Protein AF-A0A5B3GQ52-F1 (afdb_monomer_lite)

Organism: NCBI:txid328814

Foldseek 3Di:
DDDDDDDDDDDDDDDDDDDDDDDDDPDPPDKDKDKPPQAAAEAELQFPDKDKIFMDIPAPDKDKDKPDPQWDWADDDRIIMITGHHAPAQQWDDKMKIWMDGPPDIGIHIYTYDGPHQPPQDPDPQVLQVQQQFKKAFDPPDQWFIWHGHSVFKIKTWGQDAAVDDDDVSTHIDIDGWDADPVNQWIAGDRFGIKGWPGTDPQKTWIWGDGDVDDIDITIIGGLAAPPVPPDPFWAWAKKWWFWDPQDIKMWGWDADPSRFTQWIWIAGPNDIWIWGWDDDVQKIKTKTFDDVVVVDGFIWIKMFGAGNRLAGQWMFIDTNRATAWIKGFDAGSQQATAKMFIDGPVRHTAKMKGFDDDPQAGFKMKMKGQDDQDQDFDADPNQTDGPQPPVPPSDDDPVSDDGMDMDMKGWDFDPAFASNQAADPVFDPCSQCVPHVPSSVSSSSCNSGGHRGGGTQDIPPQQWGWDFDADPVRHTQKIWTARPVDRSRTIMMGIDTD

pLDDT: mean 82.31, std 16.57, range [20.31, 97.75]

Radius of gyration: 32.42 Å; chains: 1; bounding box: 70×59×122 Å

Structure (mmCIF, N/CA/C/O backbone):
data_AF-A0A5B3GQ52-F1
#
_entry.id   AF-A0A5B3GQ52-F1
#
loop_
_atom_site.group_PDB
_atom_site.id
_atom_site.type_symbol
_atom_site.label_atom_id
_atom_site.label_alt_id
_atom_site.label_comp_id
_atom_site.label_asym_id
_atom_site.label_entity_id
_atom_site.label_seq_id
_atom_site.pdbx_PDB_ins_code
_atom_site.Cartn_x
_atom_site.Cartn_y
_atom_site.Cartn_z
_atom_site.occupancy
_atom_site.B_iso_or_equiv
_atom_site.auth_seq_id
_atom_site.auth_comp_id
_atom_site.auth_asym_id
_atom_site.auth_atom_id
_atom_site.pdbx_PDB_model_num
ATOM 1 N N . MET A 1 1 ? 39.940 -35.540 30.685 1.00 23.95 1 MET A N 1
ATOM 2 C CA . MET A 1 1 ? 38.601 -35.986 31.134 1.00 23.95 1 MET A CA 1
ATOM 3 C C . MET A 1 1 ? 38.565 -35.952 32.661 1.00 23.95 1 MET A C 1
ATOM 5 O O . MET A 1 1 ? 39.504 -36.457 33.251 1.00 23.95 1 MET A O 1
ATOM 9 N N . ARG A 1 2 ? 37.518 -35.354 33.258 1.00 24.53 2 ARG A N 1
ATOM 10 C CA . ARG A 1 2 ? 37.181 -35.268 34.705 1.00 24.53 2 ARG A CA 1
ATOM 11 C C . ARG A 1 2 ? 38.175 -34.646 35.722 1.00 24.53 2 ARG A C 1
ATOM 13 O O . ARG A 1 2 ? 39.297 -35.090 35.897 1.00 24.53 2 ARG A O 1
ATOM 20 N N . MET A 1 3 ? 37.605 -33.693 36.474 1.00 24.89 3 MET A N 1
ATOM 21 C CA . MET A 1 3 ? 37.794 -33.366 37.901 1.00 24.89 3 MET A CA 1
ATOM 22 C C . MET A 1 3 ? 39.198 -33.064 38.459 1.00 24.89 3 MET A C 1
ATOM 24 O O . MET A 1 3 ? 40.035 -33.941 38.641 1.00 24.89 3 MET A O 1
ATOM 28 N N . LYS A 1 4 ? 39.356 -31.824 38.946 1.00 20.31 4 LYS A N 1
ATOM 29 C CA . LYS A 1 4 ? 40.254 -31.484 40.059 1.00 20.31 4 LYS A CA 1
ATOM 30 C C . LYS A 1 4 ? 39.481 -30.708 41.125 1.00 20.31 4 LYS A C 1
ATOM 32 O O . LYS A 1 4 ? 38.880 -29.685 40.822 1.00 20.31 4 LYS A O 1
ATOM 37 N N . SER A 1 5 ? 39.536 -31.204 42.358 1.00 22.31 5 SER A N 1
ATOM 38 C CA . SER A 1 5 ? 39.119 -30.497 43.572 1.00 22.31 5 SER A CA 1
ATOM 39 C C . SER A 1 5 ? 40.338 -29.844 44.239 1.00 22.31 5 SER A C 1
ATOM 41 O O . SER A 1 5 ? 41.433 -30.411 44.202 1.00 22.31 5 SER A O 1
ATOM 43 N N . LYS A 1 6 ? 40.137 -28.672 44.850 1.00 24.14 6 LYS A N 1
ATOM 44 C CA . LYS A 1 6 ? 40.977 -28.027 45.879 1.00 24.14 6 LYS A CA 1
ATOM 45 C C . LYS A 1 6 ? 39.987 -27.257 46.774 1.00 24.14 6 LYS A C 1
ATOM 47 O O . LYS A 1 6 ? 39.227 -26.468 46.231 1.00 24.14 6 LYS A O 1
ATOM 52 N N . ILE A 1 7 ? 39.752 -27.578 48.051 1.00 23.58 7 ILE A N 1
ATOM 53 C CA . ILE A 1 7 ? 40.646 -27.572 49.231 1.00 23.58 7 ILE A CA 1
ATOM 54 C C . ILE A 1 7 ? 41.187 -26.167 49.537 1.00 23.58 7 ILE A C 1
ATOM 56 O O . ILE A 1 7 ? 42.028 -25.691 48.783 1.00 23.58 7 ILE A O 1
ATOM 60 N N . PHE A 1 8 ? 40.728 -25.564 50.647 1.00 23.67 8 PHE A N 1
ATOM 61 C CA . PHE A 1 8 ? 41.509 -25.026 51.791 1.00 23.67 8 PHE A CA 1
ATOM 62 C C . PHE A 1 8 ? 40.490 -24.520 52.861 1.00 23.67 8 PHE A C 1
ATOM 64 O O . PHE A 1 8 ? 39.674 -23.674 52.526 1.00 23.67 8 PHE A O 1
ATOM 71 N N . THR A 1 9 ? 40.253 -25.133 54.036 1.00 23.72 9 THR A N 1
ATOM 72 C CA . THR A 1 9 ? 41.053 -25.322 55.284 1.00 23.72 9 THR A CA 1
ATOM 73 C C . THR A 1 9 ? 40.751 -24.272 56.374 1.00 23.72 9 THR A C 1
ATOM 75 O O . THR A 1 9 ? 41.142 -23.121 56.207 1.00 23.72 9 THR A O 1
ATOM 78 N N . SER A 1 10 ? 40.156 -24.700 57.508 1.00 23.62 10 SER A N 1
ATOM 79 C CA . SER A 1 10 ? 40.453 -24.335 58.933 1.00 23.62 10 SER A CA 1
ATOM 80 C C . SER A 1 10 ? 39.277 -24.749 59.853 1.00 23.62 10 SER A C 1
ATOM 82 O O . SER A 1 10 ? 38.170 -24.264 59.663 1.00 23.62 10 SER A O 1
ATOM 84 N N . PHE A 1 11 ? 39.399 -25.814 60.666 1.00 23.83 11 PHE A N 1
ATOM 85 C CA . PHE A 1 11 ? 39.797 -25.827 62.103 1.00 23.83 11 PHE A CA 1
ATOM 86 C C . PHE A 1 11 ? 38.774 -25.129 63.039 1.00 23.83 11 PHE A C 1
ATOM 88 O O . PHE A 1 11 ? 38.585 -23.928 62.923 1.00 23.83 11 PHE A O 1
ATOM 95 N N . LEU A 1 12 ? 38.089 -25.806 63.982 1.00 22.36 12 LEU A N 1
ATOM 96 C CA . LEU A 1 12 ? 38.669 -26.467 65.172 1.00 22.36 12 LEU A CA 1
ATOM 97 C C . LEU A 1 12 ? 37.730 -27.516 65.852 1.00 22.36 12 LEU A C 1
ATOM 99 O O . LEU A 1 12 ? 36.509 -27.414 65.784 1.00 22.36 12 LEU A O 1
ATOM 103 N N . LEU A 1 13 ? 38.333 -28.476 66.572 1.00 22.28 13 LEU A N 1
ATOM 104 C CA . LEU A 1 13 ? 37.768 -29.297 67.678 1.00 22.28 13 LEU A CA 1
ATOM 105 C C . LEU A 1 13 ? 37.345 -28.394 68.874 1.00 22.28 13 LEU A C 1
ATOM 107 O O . LEU A 1 13 ? 37.849 -27.281 68.961 1.00 22.28 13 LEU A O 1
ATOM 111 N N . ALA A 1 14 ? 36.524 -28.745 69.878 1.00 22.52 14 ALA A N 1
ATOM 112 C CA . ALA A 1 14 ? 35.798 -29.960 70.317 1.00 22.52 14 ALA A CA 1
ATOM 113 C C . ALA A 1 14 ? 34.518 -29.489 71.104 1.00 22.52 14 ALA A C 1
ATOM 115 O O . ALA A 1 14 ? 34.154 -28.326 70.965 1.00 22.52 14 ALA A O 1
ATOM 116 N N . ALA A 1 15 ? 33.754 -30.216 71.942 1.00 24.78 15 ALA A N 1
ATOM 117 C CA . ALA A 1 15 ? 33.855 -31.546 72.570 1.00 24.78 15 ALA A CA 1
ATOM 118 C C . ALA A 1 15 ? 32.450 -32.193 72.779 1.00 24.78 15 ALA A C 1
ATOM 120 O O . ALA A 1 15 ? 31.670 -32.230 71.832 1.00 24.78 15 ALA A O 1
ATOM 121 N N . VAL A 1 16 ? 32.129 -32.756 73.962 1.00 28.69 16 VAL A N 1
ATOM 122 C CA . VAL A 1 16 ? 30.934 -33.606 74.203 1.00 28.69 16 VAL A CA 1
ATOM 123 C C . VAL A 1 16 ? 30.292 -33.367 75.592 1.00 28.69 16 VAL A C 1
ATOM 125 O O . VAL A 1 16 ? 31.007 -33.065 76.541 1.00 28.69 16 VAL A O 1
ATOM 128 N N . LEU A 1 17 ? 28.978 -33.649 75.688 1.00 26.08 17 LEU A N 1
ATOM 129 C CA . LEU A 1 17 ? 28.154 -34.050 76.861 1.00 26.08 17 LEU A CA 1
ATOM 130 C C . LEU A 1 17 ? 27.148 -33.050 77.494 1.00 26.08 17 LEU A C 1
ATOM 132 O O . LEU A 1 17 ? 27.482 -32.228 78.334 1.00 26.08 17 LEU A O 1
ATOM 136 N N . LEU A 1 18 ? 25.874 -33.347 77.190 1.00 28.45 18 LEU A N 1
ATOM 137 C CA . LEU A 1 18 ? 24.701 -33.494 78.079 1.00 28.45 18 LEU A CA 1
ATOM 138 C C . LEU A 1 18 ? 24.024 -32.303 78.803 1.00 28.45 18 LEU A C 1
ATOM 140 O O . LEU A 1 18 ? 24.558 -31.677 79.709 1.00 28.45 18 LEU A O 1
ATOM 144 N N . SER A 1 19 ? 22.700 -32.283 78.575 1.00 30.30 19 SER A N 1
ATOM 145 C CA . SER A 1 19 ? 21.594 -31.821 79.439 1.00 30.30 19 SER A CA 1
ATOM 146 C C . SER A 1 19 ? 21.273 -30.320 79.513 1.00 30.30 19 SER A C 1
ATOM 148 O O . SER A 1 19 ? 22.145 -29.478 79.682 1.00 30.30 19 SER A O 1
ATOM 150 N N . GLY A 1 20 ? 19.968 -30.011 79.458 1.00 34.47 20 GLY A N 1
ATOM 151 C CA . GLY A 1 20 ? 19.409 -28.709 79.841 1.00 34.47 20 GLY A CA 1
ATOM 152 C C . GLY A 1 20 ? 18.569 -28.009 78.765 1.00 34.47 20 GLY A C 1
ATOM 153 O O . GLY A 1 20 ? 19.091 -27.609 77.734 1.00 34.47 20 GLY A O 1
ATOM 154 N N . CYS A 1 21 ? 17.289 -27.789 79.088 1.00 30.28 21 CYS A N 1
ATOM 155 C CA . CYS A 1 21 ? 16.333 -26.889 78.424 1.00 30.28 21 CYS A CA 1
ATOM 156 C C . CYS A 1 21 ? 15.891 -27.227 76.985 1.00 30.28 21 CYS A C 1
ATOM 158 O O . CYS A 1 21 ? 16.622 -27.058 76.011 1.00 30.28 21 CYS A O 1
ATOM 160 N N . LYS A 1 22 ? 14.595 -27.554 76.852 1.00 39.75 22 LYS A N 1
ATOM 161 C CA . LYS A 1 22 ? 13.848 -27.289 75.616 1.00 39.75 22 LYS A CA 1
ATOM 162 C C . LYS A 1 22 ? 14.000 -25.801 75.283 1.00 39.75 22 LYS A C 1
ATOM 164 O O . LYS A 1 22 ? 13.727 -24.965 76.142 1.00 39.75 22 LYS A O 1
ATOM 169 N N . LYS A 1 23 ? 14.405 -25.485 74.056 1.00 36.81 23 LYS A N 1
ATOM 170 C CA . LYS A 1 23 ? 14.026 -24.217 73.432 1.00 36.81 23 LYS A CA 1
ATOM 171 C C . LYS A 1 23 ? 12.677 -24.450 72.775 1.00 36.81 23 LYS A C 1
ATOM 173 O O . LYS A 1 23 ? 12.505 -25.480 72.126 1.00 36.81 23 LYS A O 1
ATOM 178 N N . ASP A 1 24 ? 11.750 -23.526 72.970 1.00 41.59 24 ASP A N 1
ATOM 179 C CA . ASP A 1 24 ? 10.567 -23.461 72.125 1.00 41.59 24 ASP A CA 1
ATOM 180 C C . ASP A 1 24 ? 11.031 -23.179 70.692 1.00 41.59 24 ASP A C 1
ATOM 182 O O . ASP A 1 24 ? 11.874 -22.300 70.473 1.00 41.59 24 ASP A O 1
ATOM 186 N N . ASP A 1 25 ? 10.522 -23.945 69.728 1.00 46.00 25 ASP A N 1
ATOM 187 C CA . ASP A 1 25 ? 10.706 -23.608 68.320 1.00 46.00 25 ASP A CA 1
ATOM 188 C C . ASP A 1 25 ? 10.094 -22.218 68.079 1.00 46.00 25 ASP A C 1
ATOM 190 O O . ASP A 1 25 ? 8.985 -21.952 68.564 1.00 46.00 25 ASP A O 1
ATOM 194 N N . PRO A 1 26 ? 10.773 -21.308 67.354 1.00 50.94 26 PRO A N 1
ATOM 195 C CA . PRO A 1 26 ? 10.143 -20.061 66.955 1.00 50.94 26 PRO A CA 1
ATOM 196 C C . PRO A 1 26 ? 8.890 -20.400 66.145 1.00 50.94 26 PRO A C 1
ATOM 198 O O . PRO A 1 26 ? 8.950 -21.180 65.192 1.00 50.94 26 PRO A O 1
ATOM 201 N N . ALA A 1 27 ? 7.749 -19.836 66.550 1.00 55.53 27 ALA A N 1
ATOM 202 C CA . ALA A 1 27 ? 6.497 -20.015 65.826 1.00 55.53 27 ALA A CA 1
ATOM 203 C C . ALA A 1 27 ? 6.711 -19.650 64.345 1.00 55.53 27 ALA A C 1
ATOM 205 O O . ALA A 1 27 ? 7.402 -18.663 64.078 1.00 55.53 27 ALA A O 1
ATOM 206 N N . PRO A 1 28 ? 6.157 -20.421 63.389 1.00 59.75 28 PRO A N 1
ATOM 207 C CA . PRO A 1 28 ? 6.378 -20.166 61.971 1.00 59.75 28 PRO A CA 1
ATOM 208 C C . PRO A 1 28 ? 5.976 -18.731 61.629 1.00 59.75 28 PRO A C 1
ATOM 210 O O . PRO A 1 28 ? 4.880 -18.295 61.994 1.00 59.75 28 PRO A O 1
ATOM 213 N N . ASP A 1 29 ? 6.873 -18.011 60.947 1.00 68.56 29 ASP A N 1
ATOM 214 C CA . ASP A 1 29 ? 6.666 -16.610 60.581 1.00 68.56 29 ASP A CA 1
ATOM 215 C C . ASP A 1 29 ? 5.304 -16.433 59.910 1.00 68.56 29 ASP A C 1
ATOM 217 O O . ASP A 1 29 ? 4.964 -17.136 58.950 1.00 68.56 29 ASP A O 1
ATOM 221 N N . LYS A 1 30 ? 4.514 -15.479 60.417 1.00 79.94 30 LYS A N 1
ATOM 222 C CA . LYS A 1 30 ? 3.186 -15.193 59.871 1.00 79.94 30 LYS A CA 1
ATOM 223 C C . LYS A 1 30 ? 3.318 -14.906 58.374 1.00 79.94 30 LYS A C 1
ATOM 225 O O . LYS A 1 30 ? 4.132 -14.073 57.972 1.00 79.94 30 LYS A O 1
ATOM 230 N N . ALA A 1 31 ? 2.504 -15.573 57.560 1.00 86.88 31 ALA A N 1
ATOM 231 C CA . ALA A 1 31 ? 2.479 -15.336 56.125 1.00 86.88 31 ALA A CA 1
ATOM 232 C C . ALA A 1 31 ? 2.171 -13.859 55.814 1.00 86.88 31 ALA A C 1
ATOM 234 O O . ALA A 1 31 ? 1.332 -13.227 56.459 1.00 86.88 31 ALA A O 1
ATOM 235 N N . THR A 1 32 ? 2.877 -13.306 54.830 1.00 91.75 32 THR A N 1
ATOM 236 C CA . THR A 1 32 ? 2.665 -11.951 54.315 1.00 91.75 32 THR A CA 1
ATOM 237 C C . THR A 1 32 ? 2.440 -12.003 52.812 1.00 91.75 32 THR A C 1
ATOM 239 O O . THR A 1 32 ? 3.066 -12.794 52.107 1.00 91.75 32 THR A O 1
ATOM 242 N N . LEU A 1 33 ? 1.545 -11.155 52.310 1.00 94.12 33 LEU A N 1
ATOM 243 C CA . LEU A 1 33 ? 1.276 -10.990 50.886 1.00 94.12 33 LEU A CA 1
ATOM 244 C C . LEU A 1 33 ? 0.916 -9.529 50.613 1.00 94.12 33 LEU A C 1
ATOM 246 O O . LEU A 1 33 ? 0.111 -8.938 51.328 1.00 94.12 33 LEU A O 1
ATOM 250 N N . SER A 1 34 ? 1.507 -8.959 49.571 1.00 92.44 34 SER A N 1
ATOM 251 C CA . SER A 1 34 ? 1.165 -7.648 49.028 1.00 92.44 34 SER A CA 1
ATOM 252 C C . SER A 1 34 ? 1.244 -7.693 47.505 1.00 92.44 34 SER A C 1
ATOM 254 O O . SER A 1 34 ? 2.087 -8.399 46.943 1.00 92.44 34 SER A O 1
ATOM 256 N N . VAL A 1 35 ? 0.359 -6.948 46.846 1.00 91.81 35 VAL A N 1
ATOM 257 C CA . VAL A 1 35 ? 0.299 -6.817 45.386 1.00 91.81 35 VAL A CA 1
ATOM 258 C C . VAL A 1 35 ? 0.356 -5.342 45.002 1.00 91.81 35 VAL A C 1
ATOM 260 O O . VAL A 1 35 ? -0.184 -4.498 45.714 1.00 91.81 35 VAL A O 1
ATOM 263 N N . SER A 1 36 ? 1.031 -5.007 43.902 1.00 85.81 36 SER A N 1
ATOM 264 C CA . SER A 1 36 ? 1.157 -3.613 43.459 1.00 85.81 36 SER A CA 1
ATOM 265 C C . SER A 1 36 ? 1.198 -3.487 41.929 1.00 85.81 36 SER A C 1
ATOM 267 O O . SER A 1 36 ? 2.027 -4.158 41.308 1.00 85.81 36 SER A O 1
ATOM 269 N N . PRO A 1 37 ? 0.361 -2.628 41.312 1.00 77.19 37 PRO A N 1
ATOM 270 C CA . PRO A 1 37 ? -0.645 -1.774 41.953 1.00 77.19 37 PRO A CA 1
ATOM 271 C C . PRO A 1 37 ? -1.841 -2.580 42.494 1.00 77.19 37 PRO A C 1
ATOM 273 O O . PRO A 1 37 ? -2.263 -3.560 41.888 1.00 77.19 37 PRO A O 1
ATOM 276 N N . GLN A 1 38 ? -2.403 -2.156 43.631 1.00 76.75 38 GLN A N 1
ATOM 277 C CA . GLN A 1 38 ? -3.630 -2.729 44.207 1.00 76.75 38 GLN A CA 1
ATOM 278 C C . GLN A 1 38 ? -4.855 -1.905 43.774 1.00 76.75 38 GLN A C 1
ATOM 280 O O . GLN A 1 38 ? -5.587 -1.348 44.591 1.00 76.75 38 GLN A O 1
ATOM 285 N N . THR A 1 39 ? -5.037 -1.772 42.464 1.00 78.44 39 THR A N 1
ATOM 286 C CA . THR A 1 39 ? -6.148 -1.043 41.835 1.00 78.44 39 THR A CA 1
ATOM 287 C C . THR A 1 39 ? -6.906 -1.974 40.903 1.00 78.44 39 THR A C 1
ATOM 289 O O . THR A 1 39 ? -6.300 -2.870 40.320 1.00 78.44 39 THR A O 1
ATOM 292 N N . ALA A 1 40 ? -8.209 -1.744 40.729 1.00 88.25 40 ALA A N 1
ATOM 293 C CA . ALA A 1 40 ? -8.985 -2.453 39.717 1.00 88.25 40 ALA A CA 1
ATOM 294 C C . ALA A 1 40 ? -8.370 -2.258 38.319 1.00 88.25 40 ALA A C 1
ATOM 296 O O . ALA A 1 40 ? -7.850 -1.185 38.001 1.00 88.25 40 ALA A O 1
ATOM 297 N N . ILE A 1 41 ? -8.434 -3.304 37.500 1.00 91.69 41 ILE A N 1
ATOM 298 C CA . ILE A 1 41 ? -7.965 -3.314 36.113 1.00 91.69 41 ILE A CA 1
ATOM 299 C C . ILE A 1 41 ? -9.184 -3.152 35.199 1.00 91.69 41 ILE A C 1
ATOM 301 O O . ILE A 1 41 ? -10.218 -3.775 35.428 1.00 91.69 41 ILE A O 1
ATOM 305 N N . ALA A 1 42 ? -9.067 -2.331 34.159 1.00 92.25 42 ALA A N 1
ATOM 306 C CA . ALA A 1 42 ? -10.120 -2.137 33.168 1.00 92.25 42 ALA A CA 1
ATOM 307 C C . ALA A 1 42 ? -9.537 -2.277 31.758 1.00 92.25 42 ALA A C 1
ATOM 309 O O . ALA A 1 42 ? -8.583 -1.580 31.416 1.00 92.25 42 ALA A O 1
ATOM 310 N N . PHE A 1 43 ? -10.122 -3.165 30.957 1.00 89.62 43 PHE A N 1
ATOM 311 C CA . PHE A 1 43 ? -9.796 -3.354 29.544 1.00 89.62 43 PHE A CA 1
ATOM 312 C C . PHE A 1 43 ? -10.837 -2.681 28.644 1.00 89.62 43 PHE A C 1
ATOM 314 O O . PHE A 1 43 ? -12.043 -2.728 28.915 1.00 89.62 43 PHE A O 1
ATOM 321 N N . THR A 1 44 ? -10.401 -2.126 27.516 1.00 86.62 44 THR A N 1
ATOM 322 C CA . THR A 1 44 ? -11.309 -1.857 26.396 1.00 86.62 44 THR A CA 1
ATOM 323 C C . THR A 1 44 ? -11.833 -3.167 25.794 1.00 86.62 44 THR A C 1
ATOM 325 O O . THR A 1 44 ? -11.311 -4.257 26.040 1.00 86.62 44 THR A O 1
ATOM 328 N N . ALA A 1 45 ? -12.877 -3.078 24.967 1.00 85.06 45 ALA A N 1
ATOM 329 C CA . ALA A 1 45 ? -13.397 -4.243 24.250 1.00 85.06 45 ALA A CA 1
ATOM 330 C C . ALA A 1 45 ? -12.343 -4.882 23.326 1.00 85.06 45 ALA A C 1
ATOM 332 O O . ALA A 1 45 ? -12.298 -6.100 23.200 1.00 85.06 45 ALA A O 1
ATOM 333 N N . ALA A 1 46 ? -11.452 -4.071 22.743 1.00 81.38 46 ALA A N 1
ATOM 334 C CA . ALA A 1 46 ? -10.373 -4.537 21.876 1.00 81.38 46 ALA A CA 1
ATOM 335 C C . ALA A 1 46 ? -9.263 -5.310 22.616 1.00 81.38 46 ALA A C 1
ATOM 337 O O . ALA A 1 46 ? -8.550 -6.072 21.968 1.00 81.38 46 ALA A O 1
ATOM 338 N N . ALA A 1 47 ? -9.128 -5.131 23.938 1.00 86.56 47 ALA A N 1
ATOM 339 C CA . ALA A 1 47 ? -8.177 -5.843 24.798 1.00 86.56 47 ALA A CA 1
ATOM 340 C C . ALA A 1 47 ? -6.705 -5.804 24.327 1.00 86.56 47 ALA A C 1
ATOM 342 O O . ALA A 1 47 ? -5.968 -6.780 24.464 1.00 86.56 47 ALA A O 1
ATOM 343 N N . THR A 1 48 ? -6.265 -4.680 23.756 1.00 78.69 48 THR A N 1
ATOM 344 C CA . THR A 1 48 ? -4.873 -4.486 23.307 1.00 78.69 48 THR A CA 1
ATOM 345 C C . THR A 1 48 ? -3.920 -4.109 24.446 1.00 78.69 48 THR A C 1
ATOM 347 O O . THR A 1 48 ? -2.705 -4.058 24.255 1.00 78.69 48 THR A O 1
ATOM 350 N N . GLU A 1 49 ? -4.454 -3.837 25.634 1.00 86.62 49 GLU A N 1
ATOM 351 C CA . GLU A 1 49 ? -3.707 -3.478 26.831 1.00 86.62 49 GLU A CA 1
ATOM 352 C C . GLU A 1 49 ? -3.070 -4.705 27.503 1.00 86.62 49 GLU A C 1
ATOM 354 O O . GLU A 1 49 ? -3.486 -5.852 27.338 1.00 86.62 49 GLU A O 1
ATOM 359 N N . THR A 1 50 ? -2.052 -4.482 28.332 1.00 89.44 50 THR A N 1
ATOM 360 C CA . THR A 1 50 ? -1.515 -5.508 29.236 1.00 89.44 50 THR A CA 1
ATOM 361 C C . THR A 1 50 ? -1.041 -4.842 30.516 1.00 89.44 50 THR A C 1
ATOM 363 O O . THR A 1 50 ? -0.304 -3.857 30.484 1.00 89.44 50 THR A O 1
ATOM 366 N N . PHE A 1 51 ? -1.454 -5.388 31.656 1.00 88.81 51 PHE A N 1
ATOM 367 C CA . PHE A 1 51 ? -1.145 -4.850 32.979 1.00 88.81 51 PHE A CA 1
ATOM 368 C C . PHE A 1 51 ? -0.148 -5.762 33.694 1.00 88.81 51 PHE A C 1
ATOM 370 O O . PHE A 1 51 ? -0.208 -6.980 33.556 1.00 88.81 51 PHE A O 1
ATOM 377 N N . THR A 1 52 ? 0.777 -5.189 34.466 1.00 91.81 52 THR A N 1
ATOM 378 C CA . THR A 1 52 ? 1.764 -5.948 35.255 1.00 91.81 52 THR A CA 1
ATOM 379 C C . THR A 1 52 ? 1.545 -5.689 36.738 1.00 91.81 52 THR A C 1
ATOM 381 O O . THR A 1 52 ? 1.525 -4.536 37.167 1.00 91.81 52 THR A O 1
ATOM 384 N N . VAL A 1 53 ? 1.421 -6.759 37.522 1.00 91.44 53 VAL A N 1
ATOM 385 C CA . VAL A 1 53 ? 1.209 -6.713 38.972 1.00 91.44 53 VAL A CA 1
ATOM 386 C C . VAL A 1 53 ? 2.380 -7.394 39.671 1.00 91.44 53 VAL A C 1
ATOM 388 O O . VAL A 1 53 ? 2.641 -8.580 39.472 1.00 91.44 53 VAL A O 1
ATOM 391 N N . LYS A 1 54 ? 3.090 -6.646 40.517 1.00 93.00 54 LYS A N 1
ATOM 392 C CA . LYS A 1 54 ? 4.166 -7.160 41.373 1.00 93.00 54 LYS A CA 1
ATOM 393 C C . LYS A 1 54 ? 3.584 -7.877 42.583 1.00 93.00 54 LYS A C 1
ATOM 395 O O . LYS A 1 54 ? 2.584 -7.423 43.135 1.00 93.00 54 LYS A O 1
ATOM 400 N N . VAL A 1 55 ? 4.245 -8.944 43.023 1.00 94.50 55 VAL A N 1
ATOM 401 C CA . VAL A 1 55 ? 3.866 -9.755 44.186 1.00 94.50 55 VAL A CA 1
ATOM 402 C C . VAL A 1 55 ? 5.023 -9.780 45.180 1.00 94.50 55 VAL A C 1
ATOM 404 O O . VAL A 1 55 ? 6.143 -10.145 44.835 1.00 94.50 55 VAL A O 1
ATOM 407 N N . VAL A 1 56 ? 4.749 -9.414 46.432 1.00 94.00 56 VAL A N 1
ATOM 408 C CA . VAL A 1 56 ? 5.718 -9.467 47.535 1.00 94.00 56 VAL A CA 1
ATOM 409 C C . VAL A 1 56 ? 5.161 -10.374 48.625 1.00 94.00 56 VAL A C 1
ATOM 411 O O . VAL A 1 56 ? 4.073 -10.130 49.144 1.00 94.00 56 VAL A O 1
ATOM 414 N N . THR A 1 57 ? 5.896 -11.427 48.976 1.00 94.12 57 THR A N 1
ATOM 415 C CA . THR A 1 57 ? 5.503 -12.402 50.000 1.00 94.12 57 THR A CA 1
ATOM 416 C C . THR A 1 57 ? 6.730 -13.004 50.685 1.00 9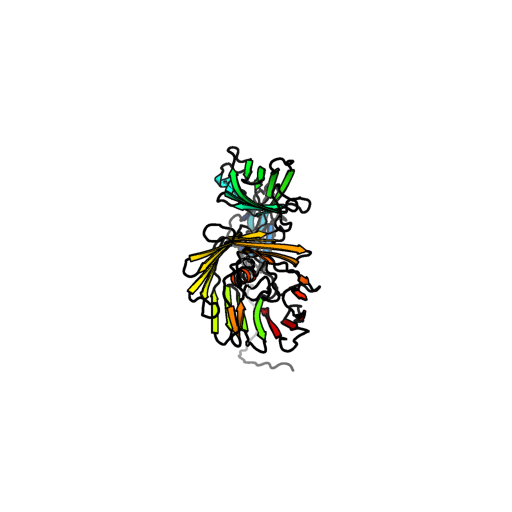4.12 57 THR A C 1
ATOM 418 O O . THR A 1 57 ? 7.798 -13.078 50.081 1.00 94.12 57 THR A O 1
ATOM 421 N N . ASN A 1 58 ? 6.582 -13.440 51.939 1.00 92.44 58 ASN A N 1
ATOM 422 C CA . ASN A 1 58 ? 7.572 -14.271 52.634 1.00 92.44 58 ASN A CA 1
ATOM 423 C C . ASN A 1 58 ? 7.375 -15.785 52.406 1.00 92.44 58 ASN A C 1
ATOM 425 O O . ASN A 1 58 ? 8.098 -16.589 52.991 1.00 92.44 58 ASN A O 1
ATOM 429 N N . GLN A 1 59 ? 6.388 -16.188 51.602 1.00 92.38 59 GLN A N 1
ATOM 430 C CA . GLN A 1 59 ? 6.095 -17.592 51.318 1.00 92.38 59 GLN A CA 1
ATOM 431 C C . GLN A 1 59 ? 6.952 -18.119 50.154 1.00 92.38 59 GLN A C 1
ATOM 433 O O . GLN A 1 59 ? 7.209 -17.381 49.203 1.00 92.38 59 GLN A O 1
ATOM 438 N N . PRO A 1 60 ? 7.356 -19.406 50.168 1.00 88.62 60 PRO A N 1
ATOM 439 C CA . PRO A 1 60 ? 8.227 -19.983 49.137 1.00 88.62 60 PRO A CA 1
ATOM 440 C C . PRO A 1 60 ? 7.543 -20.157 47.772 1.00 88.62 60 PRO A C 1
ATOM 442 O O . PRO A 1 60 ? 8.214 -20.423 46.780 1.00 88.62 60 PRO A O 1
ATOM 445 N N . ALA A 1 61 ? 6.214 -20.043 47.718 1.00 90.94 61 ALA A N 1
ATOM 446 C CA . ALA A 1 61 ? 5.425 -20.104 46.498 1.00 90.94 61 ALA A CA 1
ATOM 447 C C . ALA A 1 61 ? 4.160 -19.247 46.631 1.00 90.94 61 ALA A C 1
ATOM 449 O O . ALA A 1 61 ? 3.586 -19.114 47.716 1.00 90.94 61 ALA A O 1
ATOM 450 N N . TRP A 1 62 ? 3.702 -18.719 45.501 1.00 95.19 62 TRP A N 1
ATOM 451 C CA . TRP A 1 62 ? 2.430 -18.021 45.348 1.00 95.19 62 TRP A CA 1
ATOM 452 C C . TRP A 1 62 ? 1.792 -18.415 44.011 1.00 95.19 62 TRP A C 1
ATOM 454 O O . TRP A 1 62 ? 2.461 -18.952 43.128 1.00 95.19 62 TRP A O 1
ATOM 464 N N . LYS A 1 63 ? 0.492 -18.158 43.861 1.00 95.12 63 LYS A N 1
ATOM 465 C CA . LYS A 1 63 ? -0.235 -18.318 42.593 1.00 95.12 63 LYS A CA 1
ATOM 466 C C . LYS A 1 63 ? -1.198 -17.162 42.365 1.00 95.12 63 LYS A C 1
ATOM 468 O O . LYS A 1 63 ? -1.666 -16.573 43.337 1.00 95.12 63 LYS A O 1
ATOM 473 N N . ALA A 1 64 ? -1.511 -16.873 41.106 1.00 96.06 64 ALA A N 1
ATOM 474 C CA . ALA A 1 64 ? -2.536 -15.916 40.704 1.00 96.06 64 ALA A CA 1
ATOM 475 C C . ALA A 1 64 ? -3.477 -16.580 39.688 1.00 96.06 64 ALA A C 1
ATOM 477 O O . ALA A 1 64 ? -3.016 -17.166 38.711 1.00 96.06 64 ALA A O 1
ATOM 478 N N . GLU A 1 65 ? -4.784 -16.522 39.940 1.00 95.88 65 GLU A N 1
ATOM 479 C CA . GLU A 1 65 ? -5.818 -17.200 39.146 1.00 95.88 65 GLU A CA 1
ATOM 480 C C . GLU A 1 65 ? -6.969 -16.230 38.849 1.00 95.88 65 GLU A C 1
ATOM 482 O O . GLU A 1 65 ? -7.412 -15.515 39.746 1.00 95.88 65 GLU A O 1
ATOM 487 N N . SER A 1 66 ? -7.461 -16.217 37.609 1.00 97.06 66 SER A N 1
ATOM 488 C CA . SER A 1 66 ? -8.645 -15.449 37.195 1.00 97.06 66 SER A CA 1
ATOM 489 C C . SER A 1 66 ? -9.930 -16.255 37.404 1.00 97.06 66 SER A C 1
ATOM 491 O O . SER A 1 66 ? -9.953 -17.460 37.151 1.00 97.06 66 SER A O 1
ATOM 493 N N . SER A 1 67 ? -11.017 -15.591 37.807 1.00 97.56 67 SER A N 1
ATOM 494 C CA . SER A 1 67 ? -12.354 -16.200 37.877 1.00 97.56 67 SER A CA 1
ATOM 495 C C . SER A 1 67 ? -13.079 -16.322 36.528 1.00 97.56 67 SER A C 1
ATOM 497 O O . SER A 1 67 ? -14.117 -16.979 36.474 1.00 97.56 67 SER A O 1
ATOM 499 N N . GLN A 1 68 ? -12.566 -15.713 35.451 1.00 97.25 68 GLN A N 1
ATOM 500 C CA . GLN A 1 68 ? -13.172 -15.751 34.112 1.00 97.25 68 GLN A CA 1
ATOM 501 C C . GLN A 1 68 ? -12.160 -16.181 33.053 1.00 97.25 68 GLN A C 1
ATOM 503 O O . GLN A 1 68 ? -11.003 -15.764 33.080 1.00 97.25 68 GLN A O 1
ATOM 508 N N . SER A 1 69 ? -12.618 -16.955 32.068 1.00 94.88 69 SER A N 1
ATOM 509 C CA . SER A 1 69 ? -11.776 -17.467 30.981 1.00 94.88 69 SER A CA 1
ATOM 510 C C . SER A 1 69 ? -11.234 -16.381 30.050 1.00 94.88 69 SER A C 1
ATOM 512 O O . SER A 1 69 ? -10.148 -16.572 29.503 1.00 94.88 69 SER A O 1
ATOM 514 N N . TRP A 1 70 ? -11.950 -15.263 29.877 1.00 94.88 70 TRP A N 1
ATOM 515 C CA . TRP A 1 70 ? -11.524 -14.146 29.025 1.00 94.88 70 TRP A CA 1
ATOM 516 C C . TRP A 1 70 ? -10.339 -13.372 29.617 1.00 94.88 70 TRP A C 1
ATOM 518 O O . TRP A 1 70 ? -9.497 -12.893 28.870 1.00 94.88 70 TRP A O 1
ATOM 528 N N . CYS A 1 71 ? -10.220 -13.295 30.946 1.00 96.81 71 CYS A N 1
ATOM 529 C CA . CYS A 1 71 ? -9.114 -12.625 31.632 1.00 96.81 71 CYS A CA 1
ATOM 530 C C . CYS A 1 71 ? -7.971 -13.623 31.878 1.00 96.81 71 CYS A C 1
ATOM 532 O O . CYS A 1 71 ? -8.097 -14.537 32.698 1.00 96.81 71 CYS A O 1
ATOM 534 N N . LYS A 1 72 ? -6.844 -13.453 31.181 1.00 95.81 72 LYS A N 1
ATOM 535 C CA . LYS A 1 72 ? -5.656 -14.310 31.291 1.00 95.81 72 LYS A CA 1
ATOM 536 C C . LYS A 1 72 ? -4.699 -13.783 32.354 1.00 95.81 72 LYS A C 1
ATOM 538 O O . LYS A 1 72 ? -4.541 -12.578 32.528 1.00 95.81 72 LYS A O 1
ATOM 543 N N . VAL A 1 73 ? -4.005 -14.706 33.014 1.00 95.88 73 VAL A N 1
ATOM 544 C CA . VAL A 1 73 ? -2.923 -14.409 33.957 1.00 95.88 73 VAL A CA 1
ATOM 545 C C . VAL A 1 73 ? -1.705 -15.241 33.573 1.00 95.88 73 VAL A C 1
ATOM 547 O O . VAL A 1 73 ? -1.811 -16.462 33.464 1.00 95.88 73 VAL A O 1
ATOM 550 N N . ALA A 1 74 ? -0.553 -14.595 33.391 1.00 92.56 74 ALA A N 1
ATOM 551 C CA . ALA A 1 74 ? 0.722 -15.269 33.154 1.00 92.56 74 ALA A CA 1
ATOM 552 C C . ALA A 1 74 ? 1.711 -14.924 34.275 1.00 92.56 74 ALA A C 1
ATOM 554 O O . ALA A 1 74 ? 2.058 -13.761 34.486 1.00 92.56 74 ALA A O 1
ATOM 555 N N . ALA A 1 75 ? 2.144 -15.939 35.024 1.00 89.00 75 ALA A N 1
ATOM 556 C CA . ALA A 1 75 ? 3.078 -15.767 36.132 1.00 89.00 75 ALA A CA 1
ATOM 557 C C . ALA A 1 75 ? 4.526 -15.619 35.636 1.00 89.00 75 ALA A C 1
ATOM 559 O O . ALA A 1 75 ? 4.966 -16.339 34.741 1.00 89.00 75 ALA A O 1
ATOM 560 N N . GLY A 1 76 ? 5.271 -14.717 36.270 1.00 85.12 76 GLY A N 1
ATOM 561 C CA . GLY A 1 76 ? 6.716 -14.563 36.146 1.00 85.12 76 GLY A CA 1
ATOM 562 C C . GLY A 1 76 ? 7.379 -14.508 37.525 1.00 85.12 76 GLY A C 1
ATOM 563 O O . GLY A 1 76 ? 6.741 -14.703 38.561 1.00 85.12 76 GLY A O 1
ATOM 564 N N . GLU A 1 77 ? 8.680 -14.235 37.563 1.00 86.06 77 GLU A N 1
ATOM 565 C CA . GLU A 1 77 ? 9.416 -14.143 38.825 1.00 86.06 77 GLU A CA 1
ATOM 566 C C . GLU A 1 77 ? 9.040 -12.852 39.580 1.00 86.06 77 GLU A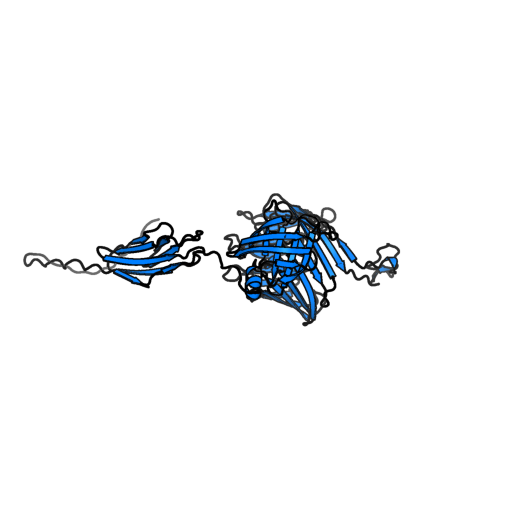 C 1
ATOM 568 O O . GLU A 1 77 ? 9.269 -11.744 39.101 1.00 86.06 77 GLU A O 1
ATOM 573 N N . GLY A 1 78 ? 8.402 -12.990 40.749 1.00 90.31 78 GLY A N 1
ATOM 574 C CA . GLY A 1 78 ? 7.987 -11.861 41.601 1.00 90.31 78 GLY A CA 1
ATOM 575 C C . GLY A 1 78 ? 6.854 -10.976 41.052 1.00 90.31 78 GLY A C 1
ATOM 576 O O . GLY A 1 78 ? 6.535 -9.949 41.652 1.00 90.31 78 GLY A O 1
ATOM 577 N N . GLN A 1 79 ? 6.235 -11.338 39.926 1.00 95.00 79 GLN A N 1
ATOM 578 C CA . GLN A 1 79 ? 5.140 -10.585 39.304 1.00 95.00 79 GLN A CA 1
ATOM 579 C C . GLN A 1 79 ? 4.299 -11.470 38.376 1.00 95.00 79 GLN A C 1
ATOM 581 O O . GLN A 1 79 ? 4.728 -12.551 37.987 1.00 95.00 79 GLN A O 1
ATOM 586 N N . PHE A 1 80 ? 3.127 -10.997 37.963 1.00 94.31 80 PHE A N 1
ATOM 587 C CA . PHE A 1 80 ? 2.354 -11.584 36.866 1.00 94.31 80 PHE A CA 1
ATOM 588 C C . PHE A 1 80 ? 1.854 -10.503 35.908 1.00 94.31 80 PHE A C 1
ATOM 590 O O . PHE A 1 80 ? 1.710 -9.339 36.289 1.00 94.31 80 PHE A O 1
ATOM 597 N N . THR A 1 81 ? 1.579 -10.891 34.665 1.00 93.88 81 THR A N 1
ATOM 598 C CA . THR A 1 81 ? 0.856 -10.051 33.707 1.00 93.88 81 THR A CA 1
ATOM 599 C C . THR A 1 81 ? -0.607 -10.464 33.613 1.00 93.88 81 THR A C 1
ATOM 601 O O . THR A 1 81 ? -0.966 -11.620 33.853 1.00 93.88 81 THR A O 1
ATOM 604 N N . VAL A 1 82 ? -1.447 -9.489 33.273 1.00 94.69 82 VAL A N 1
ATOM 605 C CA . VAL A 1 82 ? -2.881 -9.635 33.029 1.00 94.69 82 VAL A CA 1
ATOM 606 C C . VAL A 1 82 ? -3.183 -9.115 31.632 1.00 94.69 82 VAL A C 1
ATOM 608 O O . VAL A 1 82 ? -2.828 -7.979 31.307 1.00 94.69 82 VAL A O 1
ATOM 611 N N . SER A 1 83 ? -3.860 -9.930 30.833 1.00 94.00 83 SER A N 1
ATOM 612 C CA . SER A 1 83 ? -4.397 -9.574 29.516 1.00 94.00 83 SER A CA 1
ATOM 613 C C . SER A 1 83 ? -5.827 -10.103 29.377 1.00 94.00 83 SER A C 1
ATOM 615 O O . SER A 1 83 ? -6.285 -10.890 30.211 1.00 94.00 83 SER A O 1
ATOM 617 N N . ALA A 1 84 ? -6.547 -9.676 28.344 1.00 93.00 84 ALA A N 1
ATOM 618 C CA . ALA A 1 84 ? -7.902 -10.135 28.066 1.00 93.00 84 ALA A CA 1
ATOM 619 C C . ALA A 1 84 ? -8.035 -10.651 26.625 1.00 93.00 84 ALA A C 1
ATOM 621 O O . ALA A 1 84 ? -7.329 -10.200 25.727 1.00 93.00 84 ALA A O 1
ATOM 622 N N . ASP A 1 85 ? -8.953 -11.591 26.404 1.00 92.75 85 ASP A N 1
ATOM 623 C CA . ASP A 1 85 ? -9.476 -11.868 25.066 1.00 92.75 85 ASP A CA 1
ATOM 624 C C . ASP A 1 85 ? -10.358 -10.678 24.624 1.00 92.75 85 ASP A C 1
ATOM 626 O O . ASP A 1 85 ? -11.085 -10.129 25.462 1.00 92.75 85 ASP A O 1
ATOM 630 N N . PRO A 1 86 ? -10.358 -10.267 23.341 1.00 88.12 86 PRO A N 1
ATOM 631 C CA . PRO A 1 86 ? -11.233 -9.196 22.872 1.00 88.12 86 PRO A CA 1
ATOM 632 C C . PRO A 1 86 ? -12.716 -9.540 23.058 1.00 88.12 86 PRO A C 1
ATOM 634 O O . PRO A 1 86 ? -13.186 -10.588 22.608 1.00 88.12 86 PRO A O 1
ATOM 637 N N . ASN A 1 87 ? -13.475 -8.636 23.677 1.00 87.06 87 ASN A N 1
ATOM 638 C CA . ASN A 1 87 ? -14.927 -8.732 23.716 1.00 87.06 87 ASN A CA 1
ATOM 639 C C . ASN A 1 87 ? -15.502 -8.226 22.390 1.00 87.06 87 ASN A C 1
ATOM 641 O O . ASN A 1 87 ? -15.282 -7.079 22.013 1.00 87.06 87 ASN A O 1
ATOM 645 N N . THR A 1 88 ? -16.276 -9.069 21.712 1.00 82.25 88 THR A N 1
ATOM 646 C CA . THR A 1 88 ? -16.984 -8.742 20.463 1.00 82.25 88 THR A CA 1
ATOM 647 C C . THR A 1 88 ? -18.495 -8.570 20.653 1.00 82.25 88 THR A C 1
ATOM 649 O O . THR A 1 88 ? -19.202 -8.310 19.683 1.00 82.25 88 THR A O 1
ATOM 652 N N . SER A 1 89 ? -19.007 -8.702 21.884 1.00 78.19 89 SER A N 1
ATOM 653 C CA . SER A 1 89 ? -20.427 -8.527 22.207 1.00 78.19 89 SER A CA 1
ATOM 654 C C . SER A 1 89 ? -20.774 -7.073 22.529 1.00 78.19 89 SER A C 1
ATOM 656 O O . SER A 1 89 ? -20.052 -6.408 23.275 1.00 78.19 89 SER A O 1
ATOM 658 N N . GLU A 1 90 ? -21.954 -6.622 22.090 1.00 76.69 90 GLU A N 1
ATOM 659 C CA . GLU A 1 90 ? -22.565 -5.335 22.478 1.00 76.69 90 GLU A CA 1
ATOM 660 C C . GLU A 1 90 ? -22.867 -5.230 23.991 1.00 76.69 90 GLU A C 1
ATOM 662 O O . GLU A 1 90 ? -23.225 -4.168 24.498 1.00 76.69 90 GLU A O 1
ATOM 667 N N . THR A 1 91 ? -22.681 -6.317 24.746 1.00 79.12 91 THR A N 1
ATOM 668 C CA . THR A 1 91 ? -22.724 -6.349 26.212 1.00 79.12 91 THR A CA 1
ATOM 669 C C . THR A 1 91 ? -21.322 -6.478 26.805 1.00 79.12 91 THR A C 1
ATOM 671 O O . THR A 1 91 ? -20.515 -7.281 26.332 1.00 79.12 91 THR A O 1
ATOM 674 N N . ALA A 1 92 ? -21.044 -5.776 27.905 1.00 85.69 92 ALA A N 1
ATOM 675 C CA . ALA A 1 92 ? -19.860 -6.055 28.718 1.00 85.69 92 ALA A CA 1
ATOM 676 C C . ALA A 1 92 ? -19.939 -7.492 29.280 1.00 85.69 92 ALA A C 1
ATOM 678 O O . ALA A 1 92 ? -21.030 -7.916 29.682 1.00 85.69 92 ALA A O 1
ATOM 679 N N . PRO A 1 93 ? -18.832 -8.257 29.318 1.00 91.38 93 PRO A N 1
ATOM 680 C CA . PRO A 1 93 ? -18.827 -9.572 29.940 1.00 91.38 93 PRO A CA 1
ATOM 681 C C . PRO A 1 93 ? -18.969 -9.444 31.461 1.00 91.38 93 PRO A C 1
ATOM 683 O O . PRO A 1 93 ? -18.716 -8.391 32.052 1.00 91.38 93 PRO A O 1
ATOM 686 N N . THR A 1 94 ? -19.324 -10.546 32.120 1.00 95.88 94 THR A N 1
ATOM 687 C CA . THR A 1 94 ? -19.284 -10.620 33.584 1.00 95.88 94 THR A CA 1
ATOM 688 C C . THR A 1 94 ? -17.865 -10.293 34.078 1.00 95.88 94 THR A C 1
ATOM 690 O O . THR A 1 94 ? -16.918 -10.929 33.595 1.00 95.88 94 THR A O 1
ATOM 693 N N . PRO A 1 95 ? -17.697 -9.357 35.036 1.00 95.62 95 PRO A N 1
ATOM 694 C CA . PRO A 1 95 ? -16.393 -9.019 35.597 1.00 95.62 95 PRO A CA 1
ATOM 695 C C . PRO A 1 95 ? -15.627 -10.239 36.115 1.00 95.62 95 PRO A C 1
ATOM 697 O O . PRO A 1 95 ? -16.214 -11.217 36.596 1.00 95.62 95 PRO A O 1
ATOM 700 N N . ALA A 1 96 ? -14.303 -10.162 36.024 1.00 96.38 96 ALA A N 1
ATOM 701 C CA . ALA A 1 96 ? -13.394 -11.146 36.582 1.00 96.38 96 ALA A CA 1
ATOM 702 C C . ALA A 1 96 ? -12.792 -10.638 37.894 1.00 96.38 96 ALA A C 1
ATOM 704 O O . ALA A 1 96 ? -12.726 -9.440 38.155 1.00 96.38 96 ALA A O 1
ATOM 705 N N . VAL A 1 97 ? -12.335 -11.569 38.722 1.00 97.00 97 VAL A N 1
ATOM 706 C CA . VAL A 1 97 ? -11.572 -11.289 39.936 1.00 97.00 97 VAL A CA 1
ATOM 707 C C . VAL A 1 97 ? -10.332 -12.162 39.885 1.00 97.00 97 VAL A C 1
ATOM 709 O O . VAL A 1 97 ? -10.434 -13.389 39.812 1.00 97.00 97 VAL A O 1
ATOM 712 N N . ILE A 1 98 ? -9.160 -11.537 39.924 1.00 96.81 98 ILE A N 1
ATOM 713 C CA . ILE A 1 98 ? -7.893 -12.247 40.065 1.00 96.81 98 ILE A CA 1
ATOM 714 C C . ILE A 1 98 ? -7.648 -12.468 41.550 1.00 96.81 98 ILE A C 1
ATOM 716 O O . ILE A 1 98 ? -7.602 -11.515 42.324 1.00 96.81 98 ILE A O 1
ATOM 720 N N . THR A 1 99 ? -7.468 -13.725 41.946 1.00 96.50 99 THR A N 1
ATOM 721 C CA . THR A 1 99 ? -7.102 -14.104 43.312 1.00 96.50 99 THR A CA 1
ATOM 722 C C . THR A 1 99 ? -5.632 -14.491 43.356 1.00 96.50 99 THR A C 1
ATOM 724 O O . THR A 1 99 ? -5.230 -15.499 42.776 1.00 96.50 99 THR A O 1
ATOM 727 N N . VAL A 1 100 ? -4.832 -13.717 44.085 1.00 96.25 100 VAL A N 1
ATOM 728 C CA . VAL A 1 100 ? -3.440 -14.041 44.412 1.00 96.25 100 VAL A CA 1
ATOM 729 C C . VAL A 1 100 ? -3.419 -14.730 45.772 1.00 96.25 100 VAL A C 1
ATOM 731 O O . VAL A 1 100 ? -3.985 -14.213 46.730 1.00 96.25 100 VAL A O 1
ATOM 734 N N . THR A 1 101 ? -2.797 -15.905 45.869 1.00 95.50 101 THR A N 1
ATOM 735 C CA . THR A 1 101 ? -2.702 -16.697 47.109 1.00 95.50 101 THR A CA 1
ATOM 736 C C . THR A 1 101 ? -1.244 -17.000 47.432 1.00 95.50 101 THR A C 1
ATOM 738 O O . THR A 1 101 ? -0.521 -17.495 46.566 1.00 95.50 101 THR A O 1
ATOM 741 N N . ALA A 1 102 ? -0.835 -16.765 48.679 1.00 94.06 102 ALA A N 1
ATOM 742 C CA . ALA A 1 102 ? 0.480 -17.128 49.202 1.00 94.06 102 ALA A CA 1
ATOM 743 C C . ALA A 1 102 ? 0.332 -17.646 50.643 1.00 94.06 102 ALA A C 1
ATOM 745 O O . ALA A 1 102 ? -0.004 -16.893 51.559 1.00 94.06 102 ALA A O 1
ATOM 746 N N . GLY A 1 103 ? 0.549 -18.948 50.850 1.00 90.62 103 GLY A N 1
ATOM 747 C CA . GLY A 1 103 ? 0.257 -19.597 52.133 1.00 90.62 103 GLY A CA 1
ATOM 748 C C . GLY A 1 103 ? -1.228 -19.471 52.504 1.00 90.62 103 GLY A C 1
ATOM 749 O O . GLY A 1 103 ? -2.097 -19.875 51.731 1.00 90.62 103 GLY A O 1
ATOM 750 N N . SER A 1 104 ? -1.516 -18.908 53.680 1.00 88.88 104 SER A N 1
ATOM 751 C CA . SER A 1 104 ? -2.879 -18.591 54.138 1.00 88.88 104 SER A CA 1
ATOM 752 C C . SER A 1 104 ? -3.427 -17.258 53.620 1.00 88.88 104 SER A C 1
ATOM 754 O O . SER A 1 104 ? -4.636 -17.041 53.684 1.00 88.88 104 SER A O 1
ATOM 756 N N . GLU A 1 105 ? -2.565 -16.359 53.139 1.00 95.00 105 GLU A N 1
ATOM 757 C CA . GLU A 1 105 ? -2.949 -14.999 52.758 1.00 95.00 105 GLU A CA 1
ATOM 758 C C . GLU A 1 105 ? -3.485 -14.939 51.325 1.00 95.00 105 GLU A C 1
ATOM 760 O O . GLU A 1 105 ? -3.052 -15.681 50.434 1.00 95.00 105 GLU A O 1
ATOM 765 N N . LYS A 1 106 ? -4.425 -14.014 51.100 1.00 94.69 106 LYS A N 1
ATOM 766 C CA . LYS A 1 106 ? -5.038 -13.760 49.794 1.00 94.69 106 LYS A CA 1
ATOM 767 C C . LYS A 1 106 ? -5.146 -12.267 49.515 1.00 94.69 106 LYS A C 1
ATOM 769 O O . LYS A 1 106 ? -5.522 -11.500 50.395 1.00 94.69 106 LYS A O 1
ATOM 774 N N . ALA A 1 107 ? -4.890 -11.890 48.270 1.00 93.94 107 ALA A N 1
ATOM 775 C CA . ALA A 1 107 ? -5.189 -10.571 47.726 1.00 93.94 107 ALA A CA 1
ATOM 776 C C . ALA A 1 107 ? -6.068 -10.729 46.479 1.00 93.94 107 ALA A C 1
ATOM 778 O O . ALA A 1 107 ? -5.915 -11.697 45.731 1.00 93.94 107 ALA A O 1
ATOM 779 N N . THR A 1 108 ? -6.984 -9.791 46.254 1.00 95.06 108 THR A N 1
ATOM 780 C CA . THR A 1 108 ? -7.907 -9.805 45.111 1.00 95.06 108 THR A CA 1
ATOM 781 C C . THR A 1 108 ? -7.789 -8.526 44.296 1.00 95.06 108 THR A C 1
ATOM 783 O O . THR A 1 108 ? -7.605 -7.447 44.859 1.00 95.06 108 THR A O 1
ATOM 786 N N . ILE A 1 109 ? -7.904 -8.654 42.976 1.00 93.12 109 ILE A N 1
ATOM 787 C CA . ILE A 1 109 ? -7.936 -7.536 42.029 1.00 93.12 109 ILE A CA 1
ATOM 788 C C . ILE A 1 109 ? -9.159 -7.720 41.136 1.00 93.12 109 ILE A C 1
ATOM 790 O O . ILE A 1 109 ? -9.273 -8.736 40.449 1.00 93.12 109 ILE A O 1
ATOM 794 N N . ASP A 1 110 ? -10.061 -6.743 41.153 1.00 95.00 110 ASP A N 1
ATOM 795 C CA . ASP A 1 110 ? -11.226 -6.718 40.270 1.00 95.00 110 ASP A CA 1
ATOM 796 C C . ASP A 1 110 ? -10.798 -6.330 38.851 1.00 95.00 110 ASP A C 1
ATOM 798 O O . ASP A 1 110 ? -9.974 -5.431 38.663 1.00 95.00 110 ASP A O 1
ATOM 802 N N . VAL A 1 111 ? -11.361 -7.007 37.852 1.00 95.81 111 VAL A N 1
ATOM 803 C CA . VAL A 1 111 ? -11.062 -6.796 36.435 1.00 95.81 111 VAL A CA 1
ATOM 804 C C . VAL A 1 111 ? -12.362 -6.633 35.655 1.00 95.81 111 VAL A C 1
ATOM 806 O O . VAL A 1 111 ? -13.214 -7.525 35.636 1.00 95.81 111 VAL A O 1
ATOM 809 N N . THR A 1 112 ? -12.515 -5.501 34.977 1.00 95.25 112 THR A N 1
ATOM 810 C CA . THR A 1 112 ? -13.645 -5.225 34.083 1.00 95.25 112 THR A CA 1
ATOM 811 C C . THR A 1 112 ? -13.188 -5.147 32.630 1.00 95.25 112 THR A C 1
ATOM 813 O O . THR A 1 112 ? -12.017 -4.909 32.332 1.00 95.25 112 THR A O 1
ATOM 816 N N . GLN A 1 113 ? -14.130 -5.350 31.712 1.00 93.31 113 GLN A N 1
ATOM 817 C CA . GLN A 1 113 ? -13.930 -5.139 30.285 1.00 93.31 113 GLN A CA 1
ATOM 818 C C . GLN A 1 113 ? -15.169 -4.454 29.708 1.00 93.31 113 GLN A C 1
ATOM 820 O O . GLN A 1 113 ? -16.295 -4.770 30.096 1.00 93.31 113 GLN A O 1
ATOM 825 N N . SER A 1 114 ? -14.971 -3.503 28.799 1.00 85.38 114 SER A N 1
ATOM 826 C CA . SER A 1 114 ? -16.078 -2.810 28.134 1.00 85.38 114 SER A CA 1
ATOM 827 C C . SER A 1 114 ? -16.867 -3.721 27.185 1.00 85.38 114 SER A C 1
ATOM 829 O O . SER A 1 114 ? -16.351 -4.694 26.631 1.00 85.38 114 SER A O 1
ATOM 831 N N . ALA A 1 115 ? -18.129 -3.359 26.943 1.00 82.88 115 ALA A N 1
ATOM 832 C CA . ALA A 1 115 ? -18.871 -3.819 25.772 1.00 82.88 115 ALA A CA 1
ATOM 833 C C . ALA A 1 115 ? -18.132 -3.431 24.482 1.00 82.88 115 ALA A C 1
ATOM 835 O O . ALA A 1 115 ? -17.557 -2.339 24.425 1.00 82.88 115 ALA A O 1
ATOM 836 N N . ALA A 1 116 ? -18.225 -4.251 23.433 1.00 72.12 116 ALA A N 1
ATOM 837 C CA . ALA A 1 116 ? -18.031 -3.775 22.068 1.00 72.12 116 ALA A CA 1
ATOM 838 C C . ALA A 1 116 ? -19.209 -2.860 21.722 1.00 72.12 116 ALA A C 1
ATOM 840 O O . ALA A 1 116 ? -20.198 -3.287 21.132 1.00 72.12 116 ALA A O 1
ATOM 841 N N . GLY A 1 117 ? -19.146 -1.607 22.169 1.00 59.31 117 GLY A N 1
ATOM 842 C CA . GLY A 1 117 ? -20.169 -0.633 21.828 1.00 59.31 117 GLY A CA 1
ATOM 843 C C . GLY A 1 117 ? -20.283 -0.530 20.311 1.00 59.31 117 GLY A C 1
ATOM 844 O O . GLY A 1 117 ? -19.262 -0.437 19.621 1.00 59.31 117 GLY A O 1
ATOM 845 N N . LYS A 1 118 ? -21.515 -0.490 19.792 1.00 54.19 118 LYS A N 1
ATOM 846 C CA . LYS A 1 118 ? -21.731 0.194 18.520 1.00 54.19 118 LYS A CA 1
ATOM 847 C C . LYS A 1 118 ? -21.181 1.601 18.687 1.00 54.19 118 LYS A C 1
ATOM 849 O O . LYS A 1 118 ? -21.619 2.336 19.574 1.00 54.19 118 LYS A O 1
ATOM 854 N N . GLU A 1 119 ? -20.180 1.932 17.883 1.00 61.44 119 GLU A N 1
ATOM 855 C CA . GLU A 1 119 ? -19.693 3.298 17.782 1.00 61.44 119 GLU A CA 1
ATOM 856 C C . GLU A 1 119 ? -20.905 4.153 17.389 1.00 61.44 119 GLU A C 1
ATOM 858 O O . GLU A 1 119 ? -21.638 3.798 16.465 1.00 61.44 119 GLU A O 1
ATOM 863 N N . GLN A 1 120 ? -21.223 5.188 18.172 1.00 71.38 120 GLN A N 1
ATOM 864 C CA . GLN A 1 120 ? -22.429 5.972 17.910 1.00 71.38 120 GLN A CA 1
ATOM 865 C C . GLN A 1 120 ? -22.304 6.591 16.517 1.00 71.38 120 GLN A C 1
ATOM 867 O O . GLN A 1 120 ? -21.302 7.258 16.250 1.00 71.38 120 GLN A O 1
ATOM 872 N N . TYR A 1 121 ? -23.325 6.405 15.668 1.00 84.81 121 TYR A N 1
ATOM 873 C CA . TYR A 1 121 ? -23.307 6.952 14.313 1.00 84.81 121 TYR A CA 1
ATOM 874 C C . TYR A 1 121 ? -22.939 8.449 14.346 1.00 84.81 121 TYR A C 1
ATOM 876 O O . TYR A 1 121 ? -23.498 9.183 15.175 1.00 84.81 121 TYR A O 1
ATOM 884 N N . PRO A 1 122 ? -21.998 8.912 13.501 1.00 90.62 122 PRO A N 1
ATOM 885 C CA . PRO A 1 122 ? -21.479 10.271 13.575 1.00 90.62 122 PRO A CA 1
ATOM 886 C C . PRO A 1 122 ? -22.561 11.360 13.534 1.00 90.62 122 PRO A C 1
ATOM 888 O O . PRO A 1 122 ? -23.347 11.452 12.598 1.00 90.62 122 PRO A O 1
ATOM 891 N N . ASP A 1 123 ? -22.561 12.225 14.550 1.00 92.25 123 ASP A N 1
ATOM 892 C CA . ASP A 1 123 ? -23.549 13.300 14.754 1.00 92.25 123 ASP A CA 1
ATOM 893 C C . ASP A 1 123 ? -23.205 14.628 14.049 1.00 92.25 123 ASP A C 1
ATOM 895 O O . ASP A 1 123 ? -23.947 15.606 14.143 1.00 92.25 123 ASP A O 1
ATOM 899 N N . THR A 1 124 ? -22.055 14.684 13.377 1.00 94.69 124 THR A N 1
ATOM 900 C CA . THR A 1 124 ? -21.515 15.873 12.708 1.00 94.69 124 THR A CA 1
ATOM 901 C C . THR A 1 124 ? -20.704 15.466 11.480 1.00 94.69 124 THR A C 1
ATOM 903 O O . THR A 1 124 ? -20.045 14.425 11.484 1.00 94.69 124 THR A O 1
ATOM 906 N N . GLU A 1 125 ? -20.676 16.319 10.450 1.00 95.12 125 GLU A N 1
ATOM 907 C CA . GLU A 1 125 ? -19.899 16.082 9.221 1.00 95.12 125 GLU A CA 1
ATOM 908 C C . GLU A 1 125 ? -18.421 15.787 9.519 1.00 95.12 125 GLU A C 1
ATOM 910 O O . GLU A 1 125 ? -17.852 14.858 8.955 1.00 95.12 125 GLU A O 1
ATOM 915 N N . ALA A 1 126 ? -17.807 16.530 10.445 1.00 94.12 126 ALA A N 1
ATOM 916 C CA . ALA A 1 126 ? -16.409 16.331 10.822 1.00 94.12 126 ALA A CA 1
ATOM 917 C C . ALA A 1 126 ? -16.150 14.932 11.410 1.00 94.12 126 ALA A C 1
ATOM 919 O O . ALA A 1 126 ? -15.177 14.282 11.027 1.00 94.12 126 ALA A O 1
ATOM 920 N N . LYS A 1 127 ? -17.037 14.436 12.288 1.00 92.75 127 LYS A N 1
ATOM 921 C CA . LYS A 1 127 ? -16.938 13.069 12.821 1.00 92.75 127 LYS A CA 1
ATOM 922 C C . LYS A 1 127 ? -17.224 12.021 11.749 1.00 92.75 127 LYS A C 1
ATOM 924 O O . LYS A 1 127 ? -16.553 10.997 11.745 1.00 92.75 127 LYS A O 1
ATOM 929 N N . LEU A 1 128 ? -18.164 12.270 10.828 1.00 94.81 128 LEU A N 1
ATOM 930 C CA . LEU A 1 128 ? -18.435 11.343 9.725 1.00 94.81 128 LEU A CA 1
ATOM 931 C C . LEU A 1 128 ? -17.205 11.212 8.832 1.00 94.81 128 LEU A C 1
ATOM 933 O O . LEU A 1 128 ? -16.730 10.101 8.623 1.00 94.81 128 LEU A O 1
ATOM 937 N N . LYS A 1 129 ? -16.643 12.342 8.386 1.00 94.56 129 LYS A N 1
ATOM 938 C CA . LYS A 1 129 ? -15.403 12.391 7.603 1.00 94.56 129 LYS A CA 1
ATOM 939 C C . LYS A 1 129 ? -14.266 11.663 8.312 1.00 94.56 129 LYS A C 1
ATOM 941 O O . LYS A 1 129 ? -13.570 10.888 7.675 1.00 94.56 129 LYS A O 1
ATOM 946 N N . GLN A 1 130 ? -14.109 11.841 9.624 1.00 91.25 130 GLN A N 1
ATOM 947 C CA . GLN A 1 130 ? -13.107 11.114 10.407 1.00 91.25 130 GLN A CA 1
ATOM 948 C C . GLN A 1 130 ? -13.381 9.599 10.490 1.00 91.25 130 GLN A C 1
ATOM 950 O O . GLN A 1 130 ? -12.444 8.812 10.390 1.00 91.25 130 GLN A O 1
ATOM 955 N N . ALA A 1 131 ? -14.640 9.180 10.641 1.00 90.81 131 ALA A N 1
ATOM 956 C CA . ALA A 1 131 ? -15.023 7.769 10.719 1.00 90.81 131 ALA A CA 1
ATOM 957 C C . ALA A 1 131 ? -14.851 7.030 9.379 1.00 90.81 131 ALA A C 1
ATOM 959 O O . ALA A 1 131 ? -14.435 5.869 9.374 1.00 90.81 131 ALA A O 1
ATOM 960 N N . ILE A 1 132 ? -15.139 7.698 8.253 1.00 94.06 132 ILE A N 1
ATOM 961 C CA . ILE A 1 132 ? -15.021 7.117 6.906 1.00 94.06 132 ILE A CA 1
ATOM 962 C C . ILE A 1 132 ? -13.626 7.242 6.290 1.00 94.06 132 ILE A C 1
ATOM 964 O O . ILE A 1 132 ? -13.364 6.500 5.347 1.00 94.06 132 ILE A O 1
ATOM 968 N N . ALA A 1 133 ? -12.763 8.152 6.772 1.00 91.69 133 ALA A N 1
ATOM 969 C CA . ALA A 1 133 ? -11.446 8.455 6.191 1.00 91.69 133 ALA A CA 1
ATOM 970 C C . ALA A 1 133 ? -10.427 7.321 6.397 1.00 91.69 133 ALA A C 1
ATOM 972 O O . ALA A 1 133 ? -9.516 7.385 7.224 1.00 91.69 133 ALA A O 1
ATOM 973 N N . LYS A 1 134 ? -10.654 6.247 5.650 1.00 89.88 134 LYS A N 1
ATOM 974 C CA . LYS A 1 134 ? -10.035 4.932 5.738 1.00 89.88 134 LYS A CA 1
ATOM 975 C C . LYS A 1 134 ? -9.960 4.348 4.333 1.00 89.88 134 LYS A C 1
ATOM 977 O O . LYS A 1 134 ? -10.669 4.794 3.429 1.00 89.88 134 LYS A O 1
ATOM 982 N N . VAL A 1 135 ? -9.153 3.304 4.175 1.00 90.12 135 VAL A N 1
ATOM 983 C CA . VAL A 1 135 ? -9.254 2.413 3.017 1.00 90.12 135 VAL A CA 1
ATOM 984 C C . VAL A 1 135 ? -10.246 1.313 3.369 1.00 90.12 135 VAL A C 1
ATOM 986 O O . VAL A 1 135 ? -10.056 0.588 4.345 1.00 90.12 135 VAL A O 1
ATOM 989 N N . TRP A 1 136 ? -11.305 1.193 2.584 1.00 93.69 136 TRP A N 1
ATOM 990 C CA . TRP A 1 136 ? -12.341 0.181 2.724 1.00 93.69 136 TRP A CA 1
ATOM 991 C C . TRP A 1 136 ? -12.157 -0.907 1.673 1.00 93.69 136 TRP A C 1
ATOM 993 O O . TRP A 1 136 ? -11.901 -0.618 0.504 1.00 93.69 136 TRP A O 1
ATOM 1003 N N . THR A 1 137 ? -12.314 -2.160 2.085 1.00 93.06 137 THR A N 1
ATOM 1004 C CA . THR A 1 137 ? -12.266 -3.330 1.202 1.00 93.06 137 THR A CA 1
ATOM 1005 C C . THR A 1 137 ? -13.662 -3.912 1.022 1.00 93.06 137 THR A C 1
ATOM 1007 O O . THR A 1 137 ? -14.451 -3.957 1.967 1.00 93.06 137 THR A O 1
ATOM 1010 N N . PHE A 1 138 ? -13.971 -4.362 -0.193 1.00 93.00 138 PHE A N 1
ATOM 1011 C CA . PHE A 1 138 ? -15.206 -5.083 -0.501 1.00 93.00 138 PHE A CA 1
ATOM 1012 C C . PHE A 1 138 ? -14.971 -6.602 -0.514 1.00 93.00 138 PHE A C 1
ATOM 1014 O O . PHE A 1 138 ? -13.877 -7.076 -0.833 1.00 93.00 138 PHE A O 1
ATOM 1021 N N . ALA A 1 139 ? -16.022 -7.379 -0.240 1.00 90.31 139 ALA A N 1
ATOM 1022 C CA . ALA A 1 139 ? -15.998 -8.837 -0.374 1.00 90.31 139 ALA A CA 1
ATOM 1023 C C . ALA A 1 139 ? -15.599 -9.292 -1.796 1.00 90.31 139 ALA A C 1
ATOM 1025 O O . ALA A 1 139 ? -15.928 -8.638 -2.787 1.00 90.31 139 ALA A O 1
ATOM 1026 N N . GLU A 1 140 ? -14.951 -10.455 -1.924 1.00 86.94 140 GLU A N 1
ATOM 1027 C CA . GLU A 1 140 ? -14.455 -10.964 -3.218 1.00 86.94 140 GLU A CA 1
ATOM 1028 C C . GLU A 1 140 ? -15.553 -11.183 -4.275 1.00 86.94 140 GLU A C 1
ATOM 1030 O O . GLU A 1 140 ? -15.272 -11.106 -5.471 1.00 86.94 140 GLU A O 1
ATOM 1035 N N . SER A 1 141 ? -16.805 -11.386 -3.856 1.00 88.94 141 SER A N 1
ATOM 1036 C CA . SER A 1 141 ? -17.983 -11.485 -4.729 1.00 88.94 141 SER A CA 1
ATOM 1037 C C . SER A 1 141 ? -18.493 -10.140 -5.267 1.00 88.94 141 SER A C 1
ATOM 1039 O O . SER A 1 141 ? -19.334 -10.130 -6.162 1.00 88.94 141 SER A O 1
ATOM 1041 N N . SER A 1 142 ? -18.014 -9.011 -4.737 1.00 90.19 142 SER A N 1
ATOM 1042 C CA . SER A 1 142 ? -18.395 -7.668 -5.184 1.00 90.19 142 SER A CA 1
ATOM 1043 C C . SER A 1 142 ? -17.812 -7.338 -6.559 1.00 90.19 142 SER A C 1
ATOM 1045 O O . SER A 1 142 ? -16.703 -7.762 -6.890 1.00 90.19 142 SER A O 1
ATOM 1047 N N . ASN A 1 143 ? -18.512 -6.507 -7.334 1.00 89.12 143 ASN A N 1
ATOM 1048 C CA . ASN A 1 143 ? -17.942 -5.867 -8.526 1.00 89.12 143 ASN A CA 1
ATOM 1049 C C . ASN A 1 143 ? -16.913 -4.786 -8.159 1.00 89.12 143 ASN A C 1
ATOM 1051 O O . ASN A 1 143 ? -16.077 -4.431 -8.981 1.00 89.12 143 ASN A O 1
ATOM 1055 N N . TYR A 1 144 ? -16.952 -4.278 -6.929 1.00 91.56 144 TYR A N 1
ATOM 1056 C CA . TYR A 1 144 ? -16.004 -3.298 -6.410 1.00 91.56 144 TYR A CA 1
ATOM 1057 C C . TYR A 1 144 ? -14.801 -3.987 -5.753 1.00 91.56 144 TYR A C 1
ATOM 1059 O O . TYR A 1 144 ? -14.900 -5.132 -5.306 1.00 91.56 144 TYR A O 1
ATOM 1067 N N . VAL A 1 145 ? -13.660 -3.297 -5.699 1.00 91.38 145 VAL A N 1
ATOM 1068 C CA . VAL A 1 145 ? -12.429 -3.801 -5.070 1.00 91.38 145 VAL A CA 1
ATOM 1069 C C . VAL A 1 145 ? -12.177 -3.063 -3.763 1.00 91.38 145 VAL A C 1
ATOM 1071 O O . VAL A 1 145 ? -12.366 -3.659 -2.704 1.00 91.38 145 VAL A O 1
ATOM 1074 N N . SER A 1 146 ? -11.828 -1.776 -3.842 1.00 92.50 146 SER A N 1
ATOM 1075 C CA . SER A 1 146 ? -11.439 -0.922 -2.715 1.00 92.50 146 SER A CA 1
ATOM 1076 C C . SER A 1 146 ? -11.983 0.504 -2.873 1.00 92.50 146 SER A C 1
ATOM 1078 O O . SER A 1 146 ? -12.216 0.973 -3.989 1.00 92.50 146 SER A O 1
ATOM 1080 N N . LEU A 1 147 ? -12.208 1.188 -1.749 1.00 93.62 147 LEU A N 1
ATOM 1081 C CA . LEU A 1 147 ? -12.701 2.567 -1.673 1.00 93.62 147 LEU A CA 1
ATOM 1082 C C . LEU A 1 147 ? -11.953 3.314 -0.564 1.00 93.62 147 LEU A C 1
ATOM 1084 O O . LEU A 1 147 ? -12.109 2.991 0.608 1.00 93.62 147 LEU A O 1
ATOM 1088 N N . GLU A 1 148 ? -11.143 4.306 -0.917 1.00 93.19 148 GLU A N 1
ATOM 1089 C CA . GLU A 1 148 ? -10.499 5.208 0.042 1.00 93.19 148 GLU A CA 1
ATOM 1090 C C . GLU A 1 148 ? -11.294 6.513 0.142 1.00 93.19 148 GLU A C 1
ATOM 1092 O O . GLU A 1 148 ? -11.670 7.091 -0.879 1.00 93.19 148 GLU A O 1
ATOM 1097 N N . PHE A 1 149 ? -11.511 6.992 1.368 1.00 93.38 149 PHE A N 1
ATOM 1098 C CA . PHE A 1 149 ? -11.927 8.368 1.640 1.00 93.38 149 PHE A CA 1
ATOM 1099 C C . PHE A 1 149 ? -10.870 9.085 2.470 1.00 93.38 149 PHE A C 1
ATOM 1101 O O . PHE A 1 149 ? -10.144 8.473 3.254 1.00 93.38 149 PHE A O 1
ATOM 1108 N N . THR A 1 150 ? -10.842 10.409 2.363 1.00 90.62 150 THR A N 1
ATOM 1109 C CA . THR A 1 150 ? -9.928 11.263 3.121 1.00 90.62 150 THR A CA 1
ATOM 1110 C C . THR A 1 150 ? -10.683 12.346 3.894 1.00 90.62 150 THR A C 1
ATOM 1112 O O . THR A 1 150 ? -11.798 12.731 3.529 1.00 90.62 150 THR A O 1
ATOM 1115 N N . THR A 1 151 ? -10.096 12.875 4.971 1.00 90.00 151 THR A N 1
ATOM 1116 C CA . THR A 1 151 ? -10.720 13.940 5.782 1.00 90.00 151 THR A CA 1
ATOM 1117 C C . THR A 1 151 ? -10.824 15.278 5.043 1.00 90.00 151 THR A C 1
ATOM 1119 O O . THR A 1 151 ? -11.717 16.070 5.341 1.00 90.00 151 THR A O 1
ATOM 1122 N N . ASP A 1 152 ? -9.965 15.509 4.047 1.00 89.19 152 ASP A N 1
ATOM 1123 C CA . ASP A 1 152 ? -9.971 16.668 3.148 1.00 89.19 152 ASP A CA 1
ATOM 1124 C C . ASP A 1 152 ? -11.029 16.595 2.026 1.00 89.19 152 ASP A C 1
ATOM 1126 O O . ASP A 1 152 ? -11.159 17.536 1.247 1.00 89.19 152 ASP A O 1
ATOM 1130 N N . GLY A 1 153 ? -11.858 15.543 1.991 1.00 92.44 153 GLY A N 1
ATOM 1131 C CA . GLY A 1 153 ? -13.002 15.460 1.076 1.00 92.44 153 GLY A CA 1
ATOM 1132 C C . GLY A 1 153 ? -12.694 14.810 -0.273 1.00 92.44 153 GLY A C 1
ATOM 1133 O O . GLY A 1 153 ? -13.421 15.055 -1.233 1.00 92.44 153 GLY A O 1
ATOM 1134 N N . LEU A 1 154 ? -11.637 13.997 -0.364 1.00 92.25 154 LEU A N 1
ATOM 1135 C CA . LEU A 1 154 ? -11.270 13.259 -1.573 1.00 92.25 154 LEU A CA 1
ATOM 1136 C C . LEU A 1 154 ? -11.643 11.777 -1.458 1.00 92.25 154 LEU A C 1
ATOM 1138 O O . LEU A 1 154 ? -11.699 11.219 -0.359 1.00 92.25 154 LEU A O 1
ATOM 1142 N N . TYR A 1 155 ? -11.897 11.143 -2.601 1.00 93.06 155 TYR A N 1
ATOM 1143 C CA . TYR A 1 155 ? -12.116 9.701 -2.698 1.00 93.06 155 TYR A CA 1
ATOM 1144 C C . TYR A 1 155 ? -11.289 9.074 -3.825 1.00 93.06 155 TYR A C 1
ATOM 1146 O O . TYR A 1 155 ? -11.001 9.727 -4.830 1.00 93.06 155 TYR A O 1
ATOM 1154 N N . THR A 1 156 ? -10.988 7.785 -3.667 1.00 90.62 156 THR A N 1
ATOM 1155 C CA . THR A 1 156 ? -10.428 6.902 -4.702 1.00 90.62 156 THR A CA 1
ATOM 1156 C C . THR A 1 156 ? -11.236 5.606 -4.704 1.00 90.62 156 THR A C 1
ATOM 1158 O O . THR A 1 156 ? -11.422 5.005 -3.650 1.00 90.62 156 THR A O 1
ATOM 1161 N N . PHE A 1 157 ? -11.738 5.168 -5.858 1.00 92.00 157 PHE A N 1
ATOM 1162 C CA . PHE A 1 157 ? -12.655 4.034 -5.977 1.00 92.00 157 PHE A CA 1
ATOM 1163 C C . PHE A 1 157 ? -12.235 3.094 -7.112 1.00 92.00 157 PHE A C 1
ATOM 1165 O O . PHE A 1 157 ? -12.227 3.481 -8.282 1.00 92.00 157 PHE A O 1
ATOM 1172 N N . LEU A 1 158 ? -11.904 1.850 -6.758 1.00 90.75 158 LEU A N 1
ATOM 1173 C CA . LEU A 1 158 ? -11.446 0.802 -7.666 1.00 90.75 158 LEU A CA 1
ATOM 1174 C C . LEU A 1 158 ? -12.537 -0.260 -7.884 1.00 90.75 158 LEU A C 1
ATOM 1176 O O . LEU A 1 158 ? -13.150 -0.759 -6.936 1.00 90.75 158 LEU A O 1
ATOM 1180 N N . SER A 1 159 ? -12.746 -0.646 -9.141 1.00 88.88 159 SER A N 1
ATOM 1181 C CA . SER A 1 159 ? -13.772 -1.596 -9.583 1.00 88.88 159 SER A CA 1
ATOM 1182 C C . SER A 1 159 ? -13.191 -2.688 -10.492 1.00 88.88 159 SER A C 1
ATOM 1184 O O . SER A 1 159 ? -12.165 -2.497 -11.138 1.00 88.88 159 SER A O 1
ATOM 1186 N N . LYS A 1 160 ? -13.862 -3.844 -10.549 1.00 85.44 160 LYS A N 1
ATOM 1187 C CA . LYS A 1 160 ? -13.608 -4.960 -11.485 1.00 85.44 160 LYS A CA 1
ATOM 1188 C C . LYS A 1 160 ? -14.381 -4.812 -12.796 1.00 85.44 160 LYS A C 1
ATOM 1190 O O . LYS A 1 160 ? -14.107 -5.528 -13.754 1.00 85.44 160 LYS A O 1
ATOM 1195 N N . THR A 1 161 ? -15.378 -3.930 -12.825 1.00 82.25 161 THR A N 1
ATOM 1196 C CA . THR A 1 161 ? -16.237 -3.669 -13.987 1.00 82.25 161 THR A CA 1
ATOM 1197 C C . THR A 1 161 ? -16.210 -2.188 -14.366 1.00 82.25 161 THR A C 1
ATOM 1199 O O . THR A 1 161 ? -16.066 -1.355 -13.464 1.00 82.25 161 THR A O 1
ATOM 1202 N N . PRO A 1 162 ? -16.428 -1.837 -15.649 1.00 74.94 162 PRO A N 1
ATOM 1203 C CA . PRO A 1 162 ? -16.469 -0.450 -16.091 1.00 74.94 162 PRO A CA 1
ATOM 1204 C C . PRO A 1 162 ? -17.395 0.432 -15.259 1.00 74.94 162 PRO A C 1
ATOM 1206 O O . PRO A 1 162 ? -18.554 0.097 -15.005 1.00 74.94 162 PRO A O 1
ATOM 1209 N N . PHE A 1 163 ? -16.883 1.606 -14.901 1.00 70.31 163 PHE A N 1
ATOM 1210 C CA . PHE A 1 163 ? -17.724 2.770 -14.657 1.00 70.31 163 PHE A CA 1
ATOM 1211 C C . PHE A 1 163 ? -18.269 3.288 -16.004 1.00 70.31 163 PHE A C 1
ATOM 1213 O O . PHE A 1 163 ? -17.910 2.791 -17.069 1.00 70.31 163 PHE A O 1
ATOM 1220 N N . THR A 1 164 ? -19.104 4.327 -16.003 1.00 61.12 164 THR A N 1
ATOM 1221 C CA . THR A 1 164 ? -19.638 4.960 -17.231 1.00 61.12 164 THR A CA 1
ATOM 1222 C C . THR A 1 164 ? -18.590 5.722 -18.066 1.00 61.12 164 THR A C 1
ATOM 1224 O O . 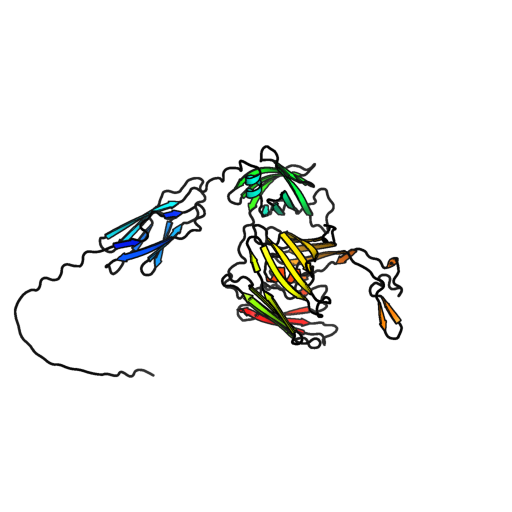THR A 1 164 ? -18.947 6.437 -19.003 1.00 61.12 164 THR A O 1
ATOM 1227 N N . ARG A 1 165 ? -17.298 5.569 -17.752 1.00 53.22 165 ARG A N 1
ATOM 1228 C CA . ARG A 1 165 ? -16.146 6.206 -18.402 1.00 53.22 165 ARG A CA 1
ATOM 1229 C C . ARG A 1 165 ? -15.237 5.129 -19.007 1.00 53.22 165 ARG A C 1
ATOM 1231 O O . ARG A 1 165 ? -15.195 4.009 -18.503 1.00 53.22 165 ARG A O 1
ATOM 1238 N N . ALA A 1 166 ? -14.527 5.463 -20.085 1.00 51.25 166 ALA A N 1
ATOM 1239 C CA . ALA A 1 166 ? -13.586 4.548 -20.734 1.00 51.25 166 ALA A CA 1
ATOM 1240 C C . ALA A 1 166 ? -12.484 4.075 -19.767 1.00 51.25 166 ALA A C 1
ATOM 1242 O O . ALA A 1 166 ? -12.071 4.822 -18.881 1.00 51.25 166 ALA A O 1
ATOM 1243 N N . ALA A 1 167 ? -12.034 2.834 -19.948 1.00 58.31 167 ALA A N 1
ATOM 1244 C CA . ALA A 1 167 ? -10.998 2.218 -19.128 1.00 58.31 167 ALA A CA 1
ATOM 1245 C C . ALA A 1 167 ? -9.597 2.557 -19.639 1.00 58.31 167 ALA A C 1
ATOM 1247 O O . ALA A 1 167 ? -9.366 2.561 -20.847 1.00 58.31 167 ALA A O 1
ATOM 1248 N N . GLU A 1 168 ? -8.652 2.721 -18.721 1.00 62.28 168 GLU A N 1
ATOM 1249 C CA . GLU A 1 168 ? -7.223 2.744 -19.032 1.00 62.28 168 GLU A CA 1
ATOM 1250 C C . GLU A 1 168 ? -6.694 1.316 -18.847 1.00 62.28 168 GLU A C 1
ATOM 1252 O O . GLU A 1 168 ? -6.506 0.846 -17.725 1.00 62.28 168 GLU A O 1
ATOM 1257 N N . ASN A 1 169 ? -6.562 0.583 -19.956 1.00 64.62 169 ASN A N 1
ATOM 1258 C CA . ASN A 1 169 ? -6.177 -0.834 -19.999 1.00 64.62 169 ASN A CA 1
ATOM 1259 C C . ASN A 1 169 ? -6.879 -1.730 -18.948 1.00 64.62 169 ASN A C 1
ATOM 1261 O O . ASN A 1 169 ? -6.246 -2.383 -18.122 1.00 64.62 169 ASN A O 1
ATOM 1265 N N . ASN A 1 170 ? -8.216 -1.760 -18.976 1.00 68.25 170 ASN A N 1
ATOM 1266 C CA . ASN A 1 170 ? -9.068 -2.594 -18.109 1.00 68.25 170 ASN A CA 1
ATOM 1267 C C . ASN A 1 170 ? -8.980 -2.331 -16.589 1.00 68.25 170 ASN A C 1
ATOM 1269 O O . ASN A 1 170 ? -9.668 -3.020 -15.832 1.00 68.25 170 ASN A O 1
ATOM 1273 N N . ILE A 1 171 ? -8.228 -1.326 -16.124 1.00 74.81 171 ILE A N 1
ATOM 1274 C CA . ILE A 1 171 ? -8.351 -0.831 -14.749 1.00 74.81 171 ILE A CA 1
ATOM 1275 C C . ILE A 1 171 ? -9.478 0.200 -14.686 1.00 74.81 171 ILE A C 1
ATOM 1277 O O . ILE A 1 171 ? -9.502 1.194 -15.414 1.00 74.81 171 ILE A O 1
ATOM 1281 N N . TYR A 1 172 ? -10.427 -0.042 -13.783 1.00 85.06 172 TYR A N 1
ATOM 1282 C CA . TYR A 1 172 ? -11.574 0.829 -13.557 1.00 85.06 172 TYR A CA 1
ATOM 1283 C C . TYR A 1 172 ? -11.361 1.591 -12.254 1.00 85.06 172 TYR A C 1
ATOM 1285 O O . TYR A 1 172 ? -11.661 1.095 -11.167 1.00 85.06 172 TYR A O 1
ATOM 1293 N N . LEU A 1 173 ? -10.811 2.796 -12.386 1.00 85.75 173 LEU A N 1
ATOM 1294 C CA . LEU A 1 173 ? -10.442 3.675 -11.284 1.00 85.75 173 LEU A CA 1
ATOM 1295 C C . LEU A 1 173 ? -11.135 5.031 -11.439 1.00 85.75 173 LEU A C 1
ATOM 1297 O O . LEU A 1 173 ? -11.046 5.661 -12.491 1.00 85.75 173 LEU A O 1
ATOM 1301 N N . LEU A 1 174 ? -11.790 5.492 -10.376 1.00 87.31 174 LEU A N 1
ATOM 1302 C CA . LEU A 1 174 ? -12.257 6.870 -10.237 1.00 87.31 174 LEU A CA 1
ATOM 1303 C C . LEU A 1 174 ? -11.588 7.522 -9.035 1.00 87.31 174 LEU A C 1
ATOM 1305 O O . LEU A 1 174 ? -11.378 6.884 -8.008 1.00 87.31 174 LEU A O 1
ATOM 1309 N N . SER A 1 175 ? -11.310 8.812 -9.146 1.00 87.44 175 SER A N 1
ATOM 1310 C CA . SER A 1 175 ? -10.945 9.656 -8.017 1.00 87.44 175 SER A CA 1
ATOM 1311 C C . SER A 1 175 ? -11.538 11.044 -8.210 1.00 87.44 175 SER A C 1
ATOM 1313 O O . SER A 1 175 ? -11.847 11.450 -9.331 1.00 87.44 175 SER A O 1
ATOM 1315 N N . GLY A 1 176 ? -11.747 11.761 -7.111 1.00 89.81 176 GLY A N 1
ATOM 1316 C CA . GLY A 1 176 ? -12.356 13.084 -7.149 1.00 89.81 176 GLY A CA 1
ATOM 1317 C C . GLY A 1 176 ? -12.732 13.589 -5.766 1.00 89.81 176 GLY A C 1
ATOM 1318 O O . GLY A 1 176 ? -12.222 13.108 -4.753 1.00 89.81 176 GLY A O 1
ATOM 1319 N N . ALA A 1 177 ? -13.644 14.557 -5.726 1.00 94.88 177 ALA A N 1
ATOM 1320 C CA . ALA A 1 177 ? -14.158 15.119 -4.482 1.00 94.88 177 ALA A CA 1
ATOM 1321 C C . ALA A 1 177 ? -15.480 14.454 -4.073 1.00 94.88 177 ALA A C 1
ATOM 1323 O O . ALA A 1 177 ? -16.309 14.120 -4.926 1.00 94.88 177 ALA A O 1
ATOM 1324 N N . TYR A 1 178 ? -15.699 14.312 -2.766 1.00 97.00 178 TYR A N 1
ATOM 1325 C CA . TYR A 1 178 ? -16.993 13.946 -2.201 1.00 97.00 178 TYR A CA 1
ATOM 1326 C C . TYR A 1 178 ? -17.547 15.056 -1.300 1.00 97.00 178 TYR A C 1
ATOM 1328 O O . TYR A 1 178 ? -16.811 15.756 -0.599 1.00 97.00 178 TYR A O 1
ATOM 1336 N N . SER A 1 179 ? -18.869 15.199 -1.292 1.00 96.62 179 SER A N 1
ATOM 1337 C CA . SER A 1 179 ? -19.602 16.050 -0.353 1.00 96.62 179 SER A CA 1
ATOM 1338 C C . SER A 1 179 ? -20.531 15.212 0.521 1.00 96.62 179 SER A C 1
ATOM 1340 O O . SER A 1 179 ? -20.996 14.149 0.110 1.00 96.62 179 SER A O 1
ATOM 1342 N N . VAL A 1 180 ? -20.775 15.687 1.742 1.00 97.62 180 VAL A N 1
ATOM 1343 C CA . VAL A 1 180 ? -21.647 15.046 2.734 1.00 97.62 180 VAL A CA 1
ATOM 1344 C C . VAL A 1 180 ? -22.999 15.760 2.726 1.00 97.62 180 VAL A C 1
ATOM 1346 O O . VAL A 1 180 ? -23.050 16.991 2.748 1.00 97.62 180 VAL A O 1
ATOM 1349 N N . ALA A 1 181 ? -24.094 15.006 2.683 1.00 96.38 181 ALA A N 1
ATOM 1350 C CA . ALA A 1 181 ? -25.441 15.548 2.791 1.00 96.38 181 ALA A CA 1
ATOM 1351 C C . ALA A 1 181 ? -25.769 15.983 4.229 1.00 96.38 181 ALA A C 1
ATOM 1353 O O . ALA A 1 181 ? -25.188 15.509 5.203 1.00 96.38 181 ALA A O 1
ATOM 1354 N N . ALA A 1 182 ? -26.752 16.875 4.375 1.00 94.44 182 ALA A N 1
ATOM 1355 C CA . ALA A 1 182 ? -27.141 17.429 5.676 1.00 94.44 182 ALA A CA 1
ATOM 1356 C C . ALA A 1 182 ? -27.711 16.389 6.667 1.00 94.44 182 ALA A C 1
ATOM 1358 O O . ALA A 1 182 ? -27.797 16.678 7.858 1.00 94.44 182 ALA A O 1
ATOM 1359 N N . ASP A 1 183 ? -28.101 15.203 6.189 1.00 93.94 183 ASP A N 1
ATOM 1360 C CA . ASP A 1 183 ? -28.549 14.074 7.012 1.00 93.94 183 ASP A CA 1
ATOM 1361 C C . ASP A 1 183 ? -27.402 13.189 7.531 1.00 93.94 183 ASP A C 1
ATOM 1363 O O . ASP A 1 183 ? -27.653 12.292 8.330 1.00 93.94 183 ASP A O 1
ATOM 1367 N N . LEU A 1 184 ? -26.157 13.446 7.102 1.00 95.75 184 LEU A N 1
ATOM 1368 C CA . LEU A 1 184 ? -24.953 12.665 7.414 1.00 95.75 184 LEU A CA 1
ATOM 1369 C C . LEU A 1 184 ? -24.997 11.194 6.960 1.00 95.75 184 LEU A C 1
ATOM 1371 O O . LEU A 1 184 ? -24.115 10.419 7.328 1.00 95.75 184 LEU A O 1
ATOM 1375 N N . HIS A 1 185 ? -25.979 10.807 6.146 1.00 96.19 185 HIS A N 1
ATOM 1376 C CA . HIS A 1 185 ? -26.132 9.448 5.628 1.00 96.19 185 HIS A CA 1
ATOM 1377 C C . HIS A 1 185 ? -25.821 9.344 4.135 1.00 96.19 185 HIS A C 1
ATOM 1379 O O . HIS A 1 185 ? -25.477 8.259 3.681 1.00 96.19 185 HIS A O 1
ATOM 1385 N N . GLU A 1 186 ? -25.890 10.427 3.359 1.00 97.62 186 GLU A N 1
ATOM 1386 C CA . GLU A 1 186 ? -25.552 10.399 1.931 1.00 97.62 186 GLU A CA 1
ATOM 1387 C C . GLU A 1 186 ? -24.234 11.129 1.612 1.00 97.62 186 GLU A C 1
ATOM 1389 O O . GLU A 1 186 ? -23.997 12.258 2.041 1.00 97.62 186 GLU A O 1
ATOM 1394 N N . LEU A 1 187 ? -23.386 10.490 0.802 1.00 97.75 187 LEU A N 1
ATOM 1395 C CA . LEU A 1 187 ? -22.246 11.097 0.122 1.00 97.75 187 LEU A CA 1
ATOM 1396 C C . LEU A 1 187 ? -22.562 11.263 -1.368 1.00 97.75 187 LEU A C 1
ATOM 1398 O O . LEU A 1 187 ? -23.053 10.328 -2.004 1.00 97.75 187 LEU A O 1
ATOM 1402 N N . THR A 1 188 ? -22.214 12.411 -1.948 1.00 96.81 188 THR A N 1
ATOM 1403 C CA . THR A 1 188 ? -22.196 12.610 -3.408 1.00 96.81 188 THR A CA 1
ATOM 1404 C C . THR A 1 188 ? -20.752 12.635 -3.899 1.00 96.81 188 THR A C 1
ATOM 1406 O O . THR A 1 188 ? -19.947 13.407 -3.385 1.00 96.81 188 THR A O 1
ATOM 1409 N N . LEU A 1 189 ? -20.427 11.789 -4.878 1.00 95.25 189 LEU A N 1
ATOM 1410 C CA . LEU A 1 189 ? -19.096 11.610 -5.463 1.00 95.25 189 LEU A CA 1
ATOM 1411 C C . LEU A 1 189 ? -19.077 12.235 -6.864 1.00 95.25 189 LEU A C 1
ATOM 1413 O O . LEU A 1 189 ? -19.902 11.861 -7.703 1.00 95.25 189 LEU A O 1
ATOM 1417 N N . SER A 1 190 ? -18.132 13.147 -7.115 1.00 90.75 190 SER A N 1
ATOM 1418 C CA . SER A 1 190 ? -18.105 14.049 -8.285 1.00 90.75 190 SER A CA 1
ATOM 1419 C C . SER A 1 190 ? -18.334 13.388 -9.650 1.00 90.75 190 SER A C 1
ATOM 1421 O O . SER A 1 190 ? -19.048 13.947 -10.478 1.00 90.75 190 SER A O 1
ATOM 1423 N N . ASP A 1 191 ? -17.774 12.195 -9.864 1.00 83.75 191 ASP A N 1
ATOM 1424 C CA . ASP A 1 191 ? -17.687 11.532 -11.174 1.00 83.75 191 ASP A CA 1
ATOM 1425 C C . ASP A 1 191 ? -18.282 10.113 -11.162 1.00 83.75 191 ASP A C 1
ATOM 1427 O O . ASP A 1 191 ? -18.036 9.309 -12.061 1.00 83.75 191 ASP A O 1
ATOM 1431 N N . PHE A 1 192 ? -19.073 9.790 -10.131 1.00 88.06 192 PHE A N 1
ATOM 1432 C CA . PHE A 1 192 ? -19.663 8.462 -9.948 1.00 88.06 192 PHE A CA 1
ATOM 1433 C C . PHE A 1 192 ? -21.174 8.508 -9.716 1.00 88.06 192 PHE A C 1
ATOM 1435 O O . PHE A 1 192 ? -21.940 7.894 -10.463 1.00 88.06 192 PHE A O 1
ATOM 1442 N N . GLY A 1 193 ? -21.629 9.210 -8.677 1.00 91.62 193 GLY A N 1
ATOM 1443 C CA . GLY A 1 193 ? -22.990 9.079 -8.162 1.00 91.62 193 GLY A CA 1
ATOM 1444 C C . GLY A 1 193 ? -23.035 9.243 -6.649 1.00 91.62 193 GLY A C 1
ATOM 1445 O O . GLY A 1 193 ? -22.414 10.154 -6.104 1.00 91.62 193 GLY A O 1
ATOM 1446 N N . LYS A 1 194 ? -23.780 8.374 -5.965 1.00 95.25 194 LYS A N 1
ATOM 1447 C CA . LYS A 1 194 ? -24.061 8.491 -4.530 1.00 95.25 194 LYS A CA 1
ATOM 1448 C C . LYS A 1 194 ? -23.651 7.247 -3.751 1.00 95.25 194 LYS A C 1
ATOM 1450 O O . LYS A 1 194 ? -23.677 6.134 -4.276 1.00 95.25 194 LYS A O 1
ATOM 1455 N N . ILE A 1 195 ? -23.317 7.445 -2.481 1.00 97.31 195 ILE A N 1
ATOM 1456 C CA . ILE A 1 195 ? -23.107 6.376 -1.502 1.00 97.31 195 ILE A CA 1
ATOM 1457 C C . ILE A 1 195 ? -23.930 6.708 -0.258 1.00 97.31 195 ILE A C 1
ATOM 1459 O O . ILE A 1 195 ? -23.738 7.763 0.337 1.00 97.31 195 ILE A O 1
ATOM 1463 N N . THR A 1 196 ? -24.839 5.821 0.141 1.00 97.56 196 THR A N 1
ATOM 1464 C CA . THR A 1 196 ? -25.614 5.966 1.383 1.00 97.56 196 THR A CA 1
ATOM 1465 C C . THR A 1 196 ? -25.003 5.089 2.469 1.00 97.56 196 THR A C 1
ATOM 1467 O O . THR A 1 196 ? -24.995 3.870 2.334 1.00 97.56 196 THR A O 1
ATOM 1470 N N . ILE A 1 197 ? -24.505 5.682 3.548 1.00 96.75 197 ILE A N 1
ATOM 1471 C CA . ILE A 1 197 ? -23.916 4.986 4.694 1.00 96.75 197 ILE A CA 1
ATOM 1472 C C . ILE A 1 197 ? -25.035 4.679 5.694 1.00 96.75 197 ILE A C 1
ATOM 1474 O O . ILE A 1 197 ? -25.684 5.582 6.218 1.00 96.75 197 ILE A O 1
ATOM 1478 N N . SER A 1 198 ? -25.288 3.397 5.944 1.00 93.69 198 SER A N 1
ATOM 1479 C CA . SER A 1 198 ? -26.294 2.929 6.910 1.00 93.69 198 SER A CA 1
ATOM 1480 C C . SER A 1 198 ? -25.715 2.723 8.311 1.00 93.69 198 SER A C 1
ATOM 1482 O O . SER A 1 198 ? -26.402 2.988 9.292 1.00 93.69 198 SER A O 1
ATOM 1484 N N . ASP A 1 199 ? -24.461 2.277 8.405 1.00 91.06 199 ASP A N 1
ATOM 1485 C CA . ASP A 1 199 ? -23.706 2.153 9.659 1.00 91.06 199 ASP A CA 1
ATOM 1486 C C . ASP A 1 199 ? -22.207 2.350 9.361 1.00 91.06 199 ASP A C 1
ATOM 1488 O O . ASP A 1 199 ? -21.743 2.009 8.268 1.00 91.06 199 ASP A O 1
ATOM 1492 N N . VAL A 1 200 ? -21.447 2.908 10.304 1.00 90.81 200 VAL A N 1
ATOM 1493 C CA . VAL A 1 200 ? -19.980 3.016 10.224 1.00 90.81 200 VAL A CA 1
ATOM 1494 C C . VAL A 1 200 ? -19.379 3.075 11.624 1.00 90.81 200 VAL A C 1
ATOM 1496 O O . VAL A 1 200 ? -19.719 3.941 12.426 1.00 90.81 200 VAL A O 1
ATOM 1499 N N . GLY A 1 201 ? -18.456 2.159 11.911 1.00 82.38 201 GLY A N 1
ATOM 1500 C CA . GLY A 1 201 ? -17.793 2.086 13.208 1.00 82.38 201 GLY A CA 1
ATOM 1501 C C . GLY A 1 201 ? -16.991 0.804 13.402 1.00 82.38 201 GLY A C 1
ATOM 1502 O O . GLY A 1 201 ? -17.146 -0.163 12.659 1.00 82.38 201 GLY A O 1
ATOM 1503 N N . ASN A 1 202 ? -16.093 0.784 14.388 1.00 74.81 202 ASN A N 1
ATOM 1504 C CA . ASN A 1 202 ? -15.246 -0.367 14.739 1.00 74.81 202 ASN A CA 1
ATOM 1505 C C . ASN A 1 202 ? -14.453 -0.966 13.552 1.00 74.81 202 ASN A C 1
ATOM 1507 O O . ASN A 1 202 ? -14.059 -2.132 13.575 1.00 74.81 202 ASN A O 1
ATOM 1511 N N . GLY A 1 203 ? -14.189 -0.171 12.511 1.00 83.56 203 GLY A N 1
ATOM 1512 C CA . GLY A 1 203 ? -13.536 -0.613 11.273 1.00 83.56 203 GLY A CA 1
ATOM 1513 C C . GLY A 1 203 ? -14.408 -1.456 10.343 1.00 83.56 203 GLY A C 1
ATOM 1514 O O . GLY A 1 203 ? -13.876 -2.230 9.552 1.00 83.56 203 GLY A O 1
ATOM 1515 N N . LYS A 1 204 ? -15.729 -1.293 10.426 1.00 89.88 204 LYS A N 1
ATOM 1516 C CA . LYS A 1 204 ? -16.707 -1.788 9.455 1.00 89.88 204 LYS A CA 1
ATOM 1517 C C . LYS A 1 204 ? -17.595 -0.644 8.971 1.00 89.88 204 LYS A C 1
ATOM 1519 O O . LYS A 1 204 ? -17.747 0.362 9.669 1.00 89.88 204 LYS A O 1
ATOM 1524 N N . ALA A 1 205 ? -18.188 -0.812 7.797 1.00 93.12 205 ALA A N 1
ATOM 1525 C CA . ALA A 1 205 ? -19.235 0.063 7.291 1.00 93.12 205 ALA A CA 1
ATOM 1526 C C . ALA A 1 205 ? -20.255 -0.728 6.465 1.00 93.12 205 ALA A C 1
ATOM 1528 O O . ALA A 1 205 ? -19.882 -1.625 5.710 1.00 93.12 205 ALA A O 1
ATOM 1529 N N . SER A 1 206 ? -21.522 -0.341 6.567 1.00 94.50 206 SER A N 1
ATOM 1530 C CA . SER A 1 206 ? -22.617 -0.862 5.747 1.00 94.50 206 SER A CA 1
ATOM 1531 C C . SER A 1 206 ? -23.078 0.263 4.824 1.00 94.50 206 SER A C 1
ATOM 1533 O O . SER A 1 206 ? -23.534 1.306 5.299 1.00 94.50 206 SER A O 1
ATOM 1535 N N . MET A 1 207 ? -22.933 0.095 3.509 1.00 96.56 207 MET A N 1
ATOM 1536 C CA . MET A 1 207 ? -23.197 1.145 2.519 1.00 96.56 207 MET A CA 1
ATOM 1537 C C . MET A 1 207 ? -24.102 0.658 1.384 1.00 96.56 207 MET A C 1
ATOM 1539 O O . MET A 1 207 ? -24.067 -0.501 0.989 1.00 96.56 207 MET A O 1
ATOM 1543 N N . THR A 1 208 ? -24.873 1.567 0.792 1.00 96.94 208 THR A N 1
ATOM 1544 C CA . THR A 1 208 ? -25.511 1.373 -0.516 1.00 96.94 208 THR A CA 1
ATOM 1545 C C . THR A 1 208 ? -24.776 2.208 -1.554 1.00 96.94 208 THR A C 1
ATOM 1547 O O . THR A 1 208 ? -24.763 3.434 -1.475 1.00 96.94 208 THR A O 1
ATOM 1550 N N . ILE A 1 209 ? -24.171 1.546 -2.536 1.00 94.81 209 ILE A N 1
ATOM 1551 C CA . ILE A 1 209 ? -23.452 2.162 -3.650 1.00 94.81 209 ILE A CA 1
ATOM 1552 C C . ILE A 1 209 ? -24.436 2.383 -4.805 1.00 94.81 209 ILE A C 1
ATOM 1554 O O . ILE A 1 209 ? -25.010 1.420 -5.315 1.00 94.81 209 ILE A O 1
ATOM 1558 N N . ALA A 1 210 ? -24.631 3.633 -5.232 1.00 93.56 210 ALA A N 1
ATOM 1559 C CA . ALA A 1 210 ? -25.582 4.025 -6.273 1.00 93.56 210 ALA A CA 1
ATOM 1560 C C . ALA A 1 210 ? -24.882 4.809 -7.409 1.00 93.56 210 ALA A C 1
ATOM 1562 O O . ALA A 1 210 ? -24.789 6.041 -7.347 1.00 93.56 210 ALA A O 1
ATOM 1563 N N . PRO A 1 211 ? -24.392 4.122 -8.462 1.00 90.56 211 PRO A N 1
ATOM 1564 C CA . PRO A 1 211 ? -23.832 4.777 -9.643 1.00 90.56 211 PRO A CA 1
ATOM 1565 C C . PRO A 1 211 ? -24.881 5.634 -10.3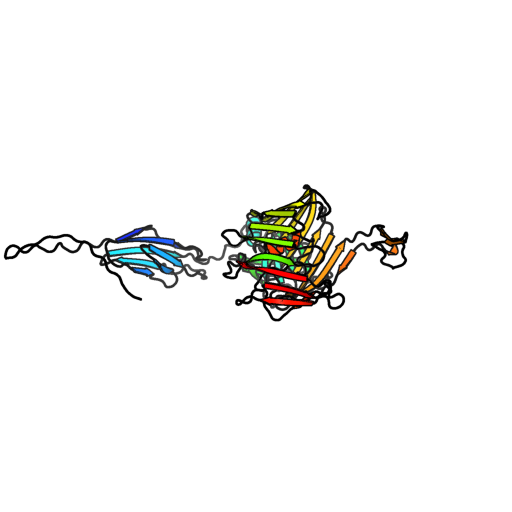64 1.00 90.56 211 PRO A C 1
ATOM 1567 O O . PRO A 1 211 ? -26.062 5.284 -10.410 1.00 90.56 211 PRO A O 1
ATOM 1570 N N . THR A 1 212 ? -24.454 6.718 -11.009 1.00 87.88 212 THR A N 1
ATOM 1571 C CA . THR A 1 212 ? -25.333 7.568 -11.827 1.00 87.88 212 THR A CA 1
ATOM 1572 C C . THR A 1 212 ? -25.918 6.766 -12.990 1.00 87.88 212 THR A C 1
ATOM 1574 O O . THR A 1 212 ? -25.189 6.291 -13.856 1.00 87.88 212 THR A O 1
ATOM 1577 N N . GLY A 1 213 ? -27.244 6.595 -13.003 1.00 83.75 213 GLY A N 1
ATOM 1578 C CA . GLY A 1 213 ? -27.944 5.760 -13.990 1.00 83.75 213 GLY A CA 1
ATOM 1579 C C . GLY A 1 213 ? -27.774 4.244 -13.794 1.00 83.75 213 GLY A C 1
ATOM 1580 O O . GLY A 1 213 ? -28.293 3.475 -14.600 1.00 83.75 213 GLY A O 1
ATOM 1581 N N . GLY A 1 214 ? -27.074 3.809 -12.742 1.00 84.31 214 GLY A N 1
ATOM 1582 C CA . GLY A 1 214 ? -26.903 2.402 -12.382 1.00 84.31 214 GLY A CA 1
ATOM 1583 C C . GLY A 1 214 ? -27.958 1.899 -11.393 1.00 84.31 214 GLY A C 1
ATOM 1584 O O . GLY A 1 214 ? -28.737 2.663 -10.824 1.00 84.31 214 GLY A O 1
ATOM 1585 N N . THR A 1 215 ? -27.968 0.587 -11.157 1.00 87.31 215 THR A N 1
ATOM 1586 C CA . THR A 1 215 ? -28.770 -0.026 -10.088 1.00 87.31 215 THR A CA 1
ATOM 1587 C C . THR A 1 215 ? -28.024 0.082 -8.752 1.00 87.31 215 THR A C 1
ATOM 1589 O O . THR A 1 215 ? -26.862 -0.325 -8.696 1.00 87.31 215 THR A O 1
ATOM 1592 N N . PRO A 1 216 ? -28.652 0.591 -7.673 1.00 92.38 216 PRO A N 1
ATOM 1593 C CA . PRO A 1 216 ? -28.039 0.602 -6.349 1.00 92.38 216 PRO A CA 1
ATOM 1594 C C . PRO A 1 216 ? -27.743 -0.808 -5.828 1.00 92.38 216 PRO A C 1
ATOM 1596 O O . PRO A 1 216 ? -28.537 -1.729 -6.024 1.00 92.38 216 PRO A O 1
ATOM 1599 N N . SER A 1 217 ? -26.623 -0.968 -5.127 1.00 92.75 217 SER A N 1
ATOM 1600 C CA . SER A 1 217 ? -26.191 -2.238 -4.535 1.00 92.75 217 SER A CA 1
ATOM 1601 C C . SER A 1 217 ? -25.733 -2.045 -3.092 1.00 92.75 217 SER A C 1
ATOM 1603 O O . SER A 1 217 ? -24.999 -1.106 -2.791 1.00 92.75 217 SER A O 1
ATOM 1605 N N . ALA A 1 218 ? -26.179 -2.919 -2.190 1.00 94.56 218 ALA A N 1
ATOM 1606 C CA . ALA A 1 218 ? -25.689 -2.945 -0.816 1.00 94.56 218 ALA A CA 1
ATOM 1607 C C . ALA A 1 218 ? -24.294 -3.588 -0.756 1.00 94.56 218 ALA A C 1
ATOM 1609 O O . ALA A 1 218 ? -24.014 -4.550 -1.475 1.00 94.56 218 ALA A O 1
ATOM 1610 N N . ALA A 1 219 ? -23.443 -3.067 0.120 1.00 94.38 219 ALA A N 1
ATOM 1611 C CA . ALA A 1 219 ? -22.096 -3.538 0.376 1.00 94.38 219 ALA A CA 1
ATOM 1612 C C . ALA A 1 219 ? -21.791 -3.452 1.876 1.00 94.38 219 ALA A C 1
ATOM 1614 O O . ALA A 1 219 ? -21.977 -2.407 2.496 1.00 94.38 219 ALA A O 1
ATOM 1615 N N . GLU A 1 220 ? -21.265 -4.541 2.428 1.00 93.19 220 GLU A N 1
ATOM 1616 C CA . GLU A 1 220 ? -20.559 -4.530 3.707 1.00 93.19 220 GLU A CA 1
ATOM 1617 C C . GLU A 1 220 ? -19.066 -4.369 3.414 1.00 93.19 220 GLU A C 1
ATOM 1619 O O . GLU A 1 220 ? -18.537 -5.030 2.512 1.00 93.19 220 GLU A O 1
ATOM 1624 N N . LEU A 1 221 ? -18.406 -3.474 4.147 1.00 93.88 221 LEU A N 1
ATOM 1625 C CA . LEU A 1 221 ? -17.006 -3.123 3.950 1.00 93.88 221 LEU A CA 1
ATOM 1626 C C . LEU A 1 221 ? -16.218 -3.288 5.249 1.00 93.88 221 LEU A C 1
ATOM 1628 O O . LEU A 1 221 ? -16.669 -2.880 6.322 1.00 93.88 221 LEU A O 1
ATOM 1632 N N . ASP A 1 222 ? -15.005 -3.818 5.127 1.00 90.62 222 ASP A N 1
ATOM 1633 C CA . ASP A 1 222 ? -14.034 -3.925 6.217 1.00 90.62 222 ASP A CA 1
ATOM 1634 C C . ASP A 1 222 ? -12.878 -2.940 5.987 1.00 90.62 222 ASP A C 1
ATOM 1636 O O . ASP A 1 222 ? -12.361 -2.806 4.872 1.00 90.62 222 ASP A O 1
ATOM 1640 N N . GLU A 1 223 ? -12.465 -2.247 7.049 1.00 89.12 223 GLU A N 1
ATOM 1641 C CA . GLU A 1 223 ? -11.310 -1.346 7.059 1.00 89.12 223 GLU A CA 1
ATOM 1642 C C . GLU A 1 223 ? -10.017 -2.124 6.777 1.00 89.12 223 GLU A C 1
ATOM 1644 O O . GLU A 1 223 ? -9.649 -3.041 7.519 1.00 89.12 223 GLU A O 1
ATOM 1649 N N . GLN A 1 224 ? -9.269 -1.707 5.753 1.00 84.75 224 GLN A N 1
ATOM 1650 C CA . GLN A 1 224 ? -7.915 -2.188 5.495 1.00 84.75 224 GLN A CA 1
ATOM 1651 C C . GLN A 1 224 ? -6.966 -1.595 6.544 1.00 84.75 224 GLN A C 1
ATOM 1653 O O . GLN A 1 224 ? -6.317 -0.571 6.336 1.00 84.75 224 GLN A O 1
ATOM 1658 N N . ARG A 1 225 ? -6.912 -2.218 7.720 1.00 71.50 225 ARG A N 1
ATOM 1659 C CA . ARG A 1 225 ? -6.076 -1.738 8.825 1.00 71.50 225 ARG A CA 1
ATOM 1660 C C . ARG A 1 225 ? -4.588 -1.880 8.509 1.00 71.50 225 ARG A C 1
ATOM 1662 O O . ARG A 1 225 ? -4.156 -2.851 7.885 1.00 71.50 225 ARG A O 1
ATOM 1669 N N . PHE A 1 226 ? -3.791 -0.948 9.031 1.00 62.41 226 PHE A N 1
ATOM 1670 C CA . PHE A 1 226 ? -2.338 -1.073 9.071 1.00 62.41 226 PHE A CA 1
ATOM 1671 C C . PHE A 1 226 ? -1.931 -2.318 9.863 1.00 62.41 226 PHE A C 1
ATOM 1673 O O . PHE A 1 226 ? -1.853 -2.313 11.091 1.00 62.41 226 PHE A O 1
ATOM 1680 N N . VAL A 1 227 ? -1.595 -3.384 9.142 1.00 50.88 227 VAL A N 1
ATOM 1681 C CA . VAL A 1 227 ? -0.563 -4.295 9.621 1.00 50.88 227 VAL A CA 1
ATOM 1682 C C . VAL A 1 227 ? 0.747 -3.565 9.349 1.00 50.88 227 VAL A C 1
ATOM 1684 O O . VAL A 1 227 ? 1.136 -3.433 8.178 1.00 50.88 227 VAL A O 1
ATOM 1687 N N . THR A 1 228 ? 1.395 -3.075 10.415 1.00 41.56 228 THR A N 1
ATOM 1688 C CA . THR A 1 228 ? 2.826 -2.724 10.414 1.00 41.56 228 THR A CA 1
ATOM 1689 C C . THR A 1 228 ? 3.546 -3.763 9.569 1.00 41.56 228 THR A C 1
ATOM 1691 O O . THR A 1 228 ? 3.250 -4.940 9.804 1.00 41.56 228 THR A O 1
ATOM 1694 N N . PRO A 1 229 ? 4.408 -3.399 8.588 1.00 44.38 229 PRO A N 1
ATOM 1695 C CA . PRO A 1 229 ? 5.098 -4.393 7.762 1.00 44.38 229 PRO A CA 1
ATOM 1696 C C . PRO A 1 229 ? 5.638 -5.449 8.718 1.00 44.38 229 PRO A C 1
ATOM 1698 O O . PRO A 1 229 ? 6.332 -5.052 9.661 1.00 44.38 229 PRO A O 1
ATOM 1701 N N . PRO A 1 230 ? 5.169 -6.711 8.609 1.00 36.78 230 PRO A N 1
ATOM 1702 C CA . PRO A 1 230 ? 5.106 -7.593 9.760 1.00 36.78 230 PRO A CA 1
ATOM 1703 C C . PRO A 1 230 ? 6.470 -7.645 10.420 1.00 36.78 230 PRO A C 1
ATOM 1705 O O . PRO A 1 230 ? 7.491 -7.662 9.725 1.00 36.78 230 PRO A O 1
ATOM 1708 N N . ALA A 1 231 ? 6.485 -7.659 11.755 1.00 40.66 231 ALA A N 1
ATOM 1709 C CA . ALA A 1 231 ? 7.683 -7.956 12.526 1.00 40.66 231 ALA A CA 1
ATOM 1710 C C . ALA A 1 231 ? 8.036 -9.432 12.294 1.00 40.66 231 ALA A C 1
ATOM 1712 O O . ALA A 1 231 ? 7.870 -10.287 13.161 1.00 40.66 231 ALA A O 1
ATOM 1713 N N . SER A 1 232 ? 8.438 -9.734 11.063 1.00 51.97 232 SER A N 1
ATOM 1714 C CA . SER A 1 232 ? 8.775 -11.052 10.598 1.00 51.97 232 SER A CA 1
ATOM 1715 C C . SER A 1 232 ? 10.033 -11.471 11.336 1.00 51.97 232 SER A C 1
ATOM 1717 O O . SER A 1 232 ? 11.015 -10.721 11.429 1.00 51.97 232 SER A O 1
ATOM 1719 N N . ALA A 1 233 ? 9.980 -12.689 11.869 1.00 51.88 233 ALA A N 1
ATOM 1720 C CA . ALA A 1 233 ? 11.172 -13.398 12.309 1.00 51.88 233 ALA A CA 1
ATOM 1721 C C . ALA A 1 233 ? 12.108 -13.692 11.120 1.00 51.88 233 ALA A C 1
ATOM 1723 O O . ALA A 1 233 ? 13.280 -13.988 11.328 1.00 51.88 233 ALA A O 1
ATOM 1724 N N . ASP A 1 234 ? 11.591 -13.575 9.891 1.00 71.69 234 ASP A N 1
ATOM 1725 C CA . ASP A 1 234 ? 12.350 -13.644 8.651 1.00 71.69 234 ASP A CA 1
ATOM 1726 C C . ASP A 1 234 ? 13.467 -12.599 8.602 1.00 71.69 234 ASP A C 1
ATOM 1728 O O . ASP A 1 234 ? 13.306 -11.459 9.064 1.00 71.69 234 ASP A O 1
ATOM 1732 N N . LYS A 1 235 ? 14.593 -13.001 8.009 1.00 83.50 235 LYS A N 1
ATOM 1733 C CA . LYS A 1 235 ? 15.785 -12.169 7.859 1.00 83.50 235 LYS A CA 1
ATOM 1734 C C . LYS A 1 235 ? 15.470 -10.963 6.977 1.00 83.50 235 LYS A C 1
ATOM 1736 O O . LYS A 1 235 ? 14.725 -11.069 6.003 1.00 83.50 235 LYS A O 1
ATOM 1741 N N . LYS A 1 236 ? 16.062 -9.815 7.285 1.00 84.88 236 LYS A N 1
ATOM 1742 C CA . LYS A 1 236 ? 15.984 -8.614 6.448 1.00 84.88 236 LYS A CA 1
ATOM 1743 C C . LYS A 1 236 ? 17.175 -8.557 5.506 1.00 84.88 236 LYS A C 1
ATOM 1745 O O . LYS A 1 236 ? 18.260 -8.995 5.873 1.00 84.88 236 LYS A O 1
ATOM 1750 N N . ILE A 1 237 ? 16.992 -8.032 4.293 1.00 86.94 237 ILE A N 1
ATOM 1751 C CA . ILE A 1 237 ? 18.120 -7.844 3.377 1.00 86.94 237 ILE A CA 1
ATOM 1752 C C . ILE A 1 237 ? 19.084 -6.826 3.993 1.00 86.94 237 ILE A C 1
ATOM 1754 O O . ILE A 1 237 ? 18.688 -5.741 4.396 1.00 86.94 237 ILE A O 1
ATOM 1758 N N . LYS A 1 238 ? 20.351 -7.199 4.125 1.00 90.50 238 LYS A N 1
ATOM 1759 C CA . LYS A 1 238 ? 21.391 -6.383 4.757 1.00 90.50 238 LYS A CA 1
ATOM 1760 C C . LYS A 1 238 ? 22.207 -5.644 3.709 1.00 90.50 238 LYS A C 1
ATOM 1762 O O . LYS A 1 238 ? 22.503 -4.461 3.850 1.00 90.50 238 LYS A O 1
ATOM 1767 N N . ARG A 1 239 ? 22.599 -6.363 2.657 1.00 91.12 239 ARG A N 1
ATOM 1768 C CA . ARG A 1 239 ? 23.419 -5.832 1.571 1.00 91.12 239 ARG A CA 1
ATOM 1769 C C . ARG A 1 239 ? 23.171 -6.594 0.280 1.00 91.12 239 ARG A C 1
ATOM 1771 O O . ARG A 1 239 ? 23.113 -7.826 0.293 1.00 91.12 239 ARG A O 1
ATOM 1778 N N . VAL A 1 240 ? 23.094 -5.836 -0.805 1.00 88.50 240 VAL A N 1
ATOM 1779 C CA . VAL A 1 240 ? 23.124 -6.300 -2.190 1.00 88.50 240 VAL A CA 1
ATOM 1780 C C . VAL A 1 240 ? 24.418 -5.806 -2.834 1.00 88.50 240 VAL A C 1
ATOM 1782 O O . VAL A 1 240 ? 24.872 -4.704 -2.532 1.00 88.50 240 VAL A O 1
ATOM 1785 N N . GLU A 1 241 ? 25.034 -6.609 -3.693 1.00 89.31 241 GLU A N 1
ATOM 1786 C CA . GLU A 1 241 ? 26.247 -6.244 -4.430 1.00 89.31 241 GLU A CA 1
ATOM 1787 C C . GLU A 1 241 ? 26.150 -6.732 -5.880 1.00 89.31 241 GLU A C 1
ATOM 1789 O O . GLU A 1 241 ? 25.950 -7.927 -6.097 1.00 89.31 241 GLU A O 1
ATOM 1794 N N . SER A 1 242 ? 26.293 -5.831 -6.856 1.00 85.94 242 SER A N 1
ATOM 1795 C CA . SER A 1 242 ? 26.430 -6.192 -8.270 1.00 85.94 242 SER A CA 1
ATOM 1796 C C . SER A 1 242 ? 27.884 -6.551 -8.577 1.00 85.94 242 SER A C 1
ATOM 1798 O O . SER A 1 242 ? 28.827 -5.924 -8.080 1.00 85.94 242 SER A O 1
ATOM 1800 N N . LYS A 1 243 ? 28.065 -7.606 -9.373 1.00 84.31 243 LYS A N 1
ATOM 1801 C CA . LYS A 1 243 ? 29.350 -8.094 -9.875 1.00 84.31 243 LYS A CA 1
ATOM 1802 C C . LYS A 1 243 ? 29.286 -8.133 -11.393 1.00 84.31 243 LYS A C 1
ATOM 1804 O O . LYS A 1 243 ? 28.845 -9.119 -11.979 1.00 84.31 243 LYS A O 1
ATOM 1809 N N . GLU A 1 244 ? 29.724 -7.033 -11.985 1.00 74.25 244 GLU A N 1
ATOM 1810 C CA . GLU A 1 244 ? 29.580 -6.714 -13.401 1.00 74.25 244 GLU A CA 1
ATOM 1811 C C . GLU A 1 244 ? 30.968 -6.546 -14.043 1.00 74.25 244 GLU A C 1
ATOM 1813 O O . GLU A 1 244 ? 31.860 -5.965 -13.407 1.00 74.25 244 GLU A O 1
ATOM 1818 N N . PRO A 1 245 ? 31.210 -7.102 -15.246 1.00 62.34 245 PRO A N 1
ATOM 1819 C CA . PRO A 1 245 ? 32.550 -7.152 -15.831 1.00 62.34 245 PRO A CA 1
ATOM 1820 C C . PRO A 1 245 ? 33.057 -5.801 -16.362 1.00 62.34 245 PRO A C 1
ATOM 1822 O O . PRO A 1 245 ? 34.271 -5.613 -16.448 1.00 62.34 245 PRO A O 1
ATOM 1825 N N . THR A 1 246 ? 32.154 -4.880 -16.705 1.00 63.34 246 THR A N 1
ATOM 1826 C CA . THR A 1 246 ? 32.426 -3.650 -17.470 1.00 63.34 246 THR A CA 1
ATOM 1827 C C . THR A 1 246 ? 32.307 -2.376 -16.629 1.00 63.34 246 THR A C 1
ATOM 1829 O O . THR A 1 246 ? 33.266 -1.607 -16.565 1.00 63.34 246 THR A O 1
ATOM 1832 N N . GLU A 1 247 ? 31.182 -2.163 -15.939 1.00 61.94 247 GLU A N 1
ATOM 1833 C CA . GLU A 1 247 ? 30.904 -0.910 -15.202 1.00 61.94 247 GLU A CA 1
ATOM 1834 C C . GLU A 1 247 ? 31.471 -0.872 -13.768 1.00 61.94 247 GLU A C 1
ATOM 1836 O O . GLU A 1 247 ? 31.595 0.186 -13.143 1.00 61.94 247 GLU A O 1
ATOM 1841 N N . GLY A 1 248 ? 31.893 -2.029 -13.254 1.00 67.88 248 GLY A N 1
ATOM 1842 C CA . GLY A 1 248 ? 32.475 -2.180 -11.923 1.00 67.88 248 GLY A CA 1
ATOM 1843 C C . GLY A 1 248 ? 31.449 -2.438 -10.814 1.00 67.88 248 GLY A C 1
ATOM 1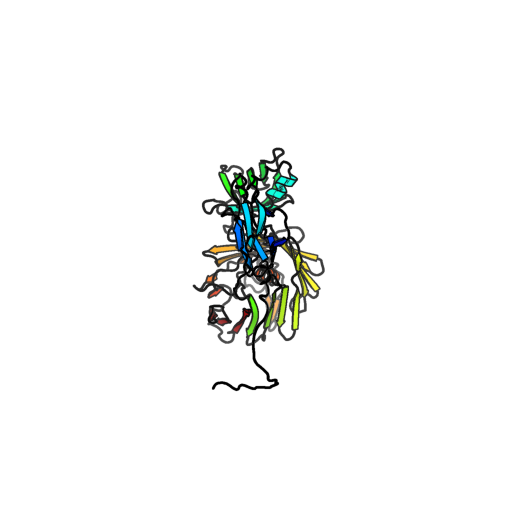844 O O . GLY A 1 248 ? 30.244 -2.279 -10.961 1.00 67.88 248 GLY A O 1
ATOM 1845 N N . ASN A 1 249 ? 31.938 -2.888 -9.655 1.00 79.50 249 ASN A N 1
ATOM 1846 C CA . ASN A 1 249 ? 31.060 -3.391 -8.594 1.00 79.50 249 ASN A CA 1
ATOM 1847 C C . ASN A 1 249 ? 30.291 -2.262 -7.881 1.00 79.50 249 ASN A C 1
ATOM 1849 O O . ASN A 1 249 ? 30.907 -1.403 -7.238 1.00 79.50 249 ASN A O 1
ATOM 1853 N N . GLY A 1 250 ? 28.960 -2.336 -7.901 1.00 84.44 250 GLY A N 1
ATOM 1854 C CA . GLY A 1 250 ? 28.063 -1.538 -7.069 1.00 84.44 250 GLY A CA 1
ATOM 1855 C C . GLY A 1 250 ? 27.630 -2.287 -5.805 1.00 84.44 250 GLY A C 1
ATOM 1856 O O . GLY A 1 250 ? 27.622 -3.516 -5.757 1.00 84.44 250 GLY A O 1
ATOM 1857 N N . ALA A 1 251 ? 27.253 -1.562 -4.753 1.00 88.69 251 ALA A N 1
ATOM 1858 C CA . ALA A 1 251 ? 26.681 -2.145 -3.543 1.00 88.69 251 ALA A CA 1
ATOM 1859 C C . ALA A 1 251 ? 25.619 -1.246 -2.905 1.00 88.69 251 ALA A C 1
ATOM 1861 O O . ALA A 1 251 ? 25.781 -0.030 -2.840 1.00 88.69 251 ALA A O 1
ATOM 1862 N N . ILE A 1 252 ? 24.573 -1.871 -2.366 1.00 88.62 252 ILE A N 1
ATOM 1863 C CA . ILE A 1 252 ? 23.513 -1.218 -1.596 1.00 88.62 252 ILE A CA 1
ATOM 1864 C C . ILE A 1 252 ? 23.453 -1.876 -0.220 1.00 88.62 252 ILE A C 1
ATOM 1866 O O . ILE A 1 252 ? 23.281 -3.090 -0.120 1.00 88.62 252 ILE A O 1
ATOM 1870 N N . GLU A 1 253 ? 23.608 -1.093 0.842 1.00 92.38 253 GLU A N 1
ATOM 1871 C CA . GLU A 1 253 ? 23.518 -1.526 2.237 1.00 92.38 253 GLU A CA 1
ATOM 1872 C C . GLU A 1 253 ? 22.261 -0.939 2.883 1.00 92.38 253 GLU A C 1
ATOM 1874 O O . GLU A 1 253 ? 21.969 0.250 2.744 1.00 92.38 253 GLU A O 1
ATOM 1879 N N . TYR A 1 254 ? 21.538 -1.770 3.625 1.00 90.94 254 TYR A N 1
ATOM 1880 C CA . TYR A 1 254 ? 20.277 -1.429 4.269 1.00 90.94 254 TYR A CA 1
ATOM 1881 C C . TYR A 1 254 ? 20.464 -1.490 5.783 1.00 90.94 254 TYR A C 1
ATOM 1883 O O . TYR A 1 254 ? 21.129 -2.380 6.311 1.00 90.94 254 TYR A O 1
ATOM 1891 N N . SER A 1 255 ? 19.912 -0.513 6.494 1.00 93.50 255 SER A N 1
ATOM 1892 C CA . SER A 1 255 ? 19.906 -0.459 7.958 1.00 93.50 255 SER A CA 1
ATOM 1893 C C . SER A 1 255 ? 18.475 -0.380 8.465 1.00 93.50 255 SER A C 1
ATOM 1895 O O . SER A 1 255 ? 17.620 0.216 7.808 1.00 93.50 255 SER A O 1
ATOM 1897 N N . TYR A 1 256 ? 18.224 -0.930 9.653 1.00 89.62 256 TYR A N 1
ATOM 1898 C CA . TYR A 1 256 ? 16.896 -0.969 10.265 1.00 89.62 256 TYR A CA 1
ATOM 1899 C C . TYR A 1 256 ? 16.877 -0.294 11.645 1.00 89.62 256 TYR A C 1
ATOM 1901 O O . TYR A 1 256 ? 17.904 -0.189 12.317 1.00 89.62 256 TYR A O 1
ATOM 1909 N N . ASP A 1 257 ? 15.716 0.215 12.058 1.00 87.75 257 ASP A N 1
ATOM 1910 C CA . ASP A 1 257 ? 15.473 0.721 13.411 1.00 87.75 257 ASP A CA 1
ATOM 1911 C C . ASP A 1 257 ? 15.078 -0.409 14.385 1.00 87.75 257 ASP A C 1
ATOM 1913 O O . ASP A 1 257 ? 14.915 -1.572 14.007 1.00 87.75 257 ASP A O 1
ATOM 1917 N N . ALA A 1 258 ? 14.886 -0.066 15.663 1.00 85.19 258 ALA A N 1
ATOM 1918 C CA . ALA A 1 258 ? 14.468 -1.021 16.694 1.00 85.19 258 ALA A CA 1
ATOM 1919 C C . ALA A 1 258 ? 13.092 -1.676 16.426 1.00 85.19 258 ALA A C 1
ATOM 1921 O O . ALA A 1 258 ? 12.788 -2.711 17.014 1.00 85.19 258 ALA A O 1
ATOM 1922 N N . ASN A 1 259 ? 12.283 -1.110 15.523 1.00 81.81 259 ASN A N 1
ATOM 1923 C CA . ASN A 1 259 ? 10.991 -1.643 15.089 1.00 81.81 259 ASN A CA 1
ATOM 1924 C C . ASN A 1 259 ? 11.101 -2.456 13.778 1.00 81.81 259 ASN A C 1
ATOM 1926 O O . ASN A 1 259 ? 10.079 -2.764 13.168 1.00 81.81 259 ASN A O 1
ATOM 1930 N N . ARG A 1 260 ? 12.323 -2.791 13.324 1.00 82.38 260 ARG A N 1
ATOM 1931 C CA . ARG A 1 260 ? 12.629 -3.471 12.044 1.00 82.38 260 ARG A CA 1
ATOM 1932 C C . ARG A 1 260 ? 12.160 -2.698 10.793 1.00 82.38 260 ARG A C 1
ATOM 1934 O O . ARG A 1 260 ? 12.005 -3.300 9.728 1.00 82.38 260 ARG A O 1
ATOM 1941 N N . ARG A 1 261 ? 11.972 -1.374 10.887 1.00 86.06 261 ARG A N 1
ATOM 1942 C CA . ARG A 1 261 ? 11.694 -0.478 9.742 1.00 86.06 261 ARG A CA 1
ATOM 1943 C C . ARG A 1 261 ? 13.002 0.024 9.140 1.00 86.06 261 ARG A C 1
ATOM 1945 O O . ARG A 1 261 ? 13.968 0.207 9.872 1.00 86.06 261 ARG A O 1
ATOM 1952 N N . MET A 1 262 ? 13.049 0.254 7.832 1.00 89.25 262 MET A N 1
ATOM 1953 C CA . MET A 1 262 ? 14.268 0.697 7.146 1.00 89.25 262 MET A CA 1
ATOM 1954 C C . MET A 1 262 ? 14.659 2.116 7.584 1.00 89.25 262 MET A C 1
ATOM 1956 O O . MET A 1 262 ? 13.913 3.056 7.359 1.00 89.25 262 MET A O 1
ATOM 1960 N N . SER A 1 263 ? 15.814 2.283 8.225 1.00 92.94 263 SER A N 1
ATOM 1961 C CA . SER A 1 263 ? 16.273 3.556 8.800 1.00 92.94 263 SER A CA 1
ATOM 1962 C C . SER A 1 263 ? 17.280 4.296 7.919 1.00 92.94 263 SER A C 1
ATOM 1964 O O . SER A 1 263 ? 17.361 5.525 7.967 1.00 92.94 263 SER A O 1
ATOM 1966 N N . LYS A 1 264 ? 18.048 3.565 7.105 1.00 94.69 264 LYS A N 1
ATOM 1967 C CA . LYS A 1 264 ? 19.026 4.133 6.173 1.00 94.69 264 LYS A CA 1
ATOM 1968 C C . LYS A 1 264 ? 19.260 3.195 4.996 1.00 94.69 264 LYS A C 1
ATOM 1970 O O . LYS A 1 264 ? 19.334 1.981 5.185 1.00 94.69 264 LYS A O 1
ATOM 1975 N N . ILE A 1 265 ? 19.444 3.776 3.819 1.00 91.38 265 ILE A N 1
ATOM 1976 C CA . ILE A 1 265 ? 19.982 3.109 2.631 1.00 91.38 265 ILE A CA 1
ATOM 1977 C C . ILE A 1 265 ? 21.336 3.750 2.333 1.00 91.38 265 ILE A C 1
ATOM 1979 O O . ILE A 1 265 ? 21.493 4.964 2.459 1.00 91.38 265 ILE A O 1
ATOM 1983 N N . LYS A 1 266 ? 22.330 2.951 1.962 1.00 91.44 266 LYS A N 1
ATOM 1984 C CA . LYS A 1 266 ? 23.642 3.432 1.535 1.00 91.44 266 LYS A CA 1
ATOM 1985 C C . LYS A 1 266 ? 24.006 2.784 0.210 1.00 91.44 266 LYS A C 1
ATOM 1987 O O . LYS A 1 266 ? 24.054 1.564 0.132 1.00 91.44 266 LYS A O 1
ATOM 1992 N N . VAL A 1 267 ? 24.296 3.596 -0.797 1.00 87.69 267 VAL A N 1
ATOM 1993 C CA . VAL A 1 267 ? 24.707 3.152 -2.133 1.00 87.69 267 VAL A CA 1
ATOM 1994 C C . VAL A 1 267 ? 26.188 3.468 -2.318 1.00 87.69 267 VAL A C 1
ATOM 1996 O O . VAL A 1 267 ? 26.639 4.554 -1.959 1.00 87.69 267 VAL A O 1
ATOM 1999 N N . THR A 1 268 ? 26.952 2.534 -2.872 1.00 85.88 268 THR A N 1
ATOM 2000 C CA . THR A 1 268 ? 28.370 2.699 -3.213 1.00 85.88 268 THR A CA 1
ATOM 2001 C C . THR A 1 268 ? 28.599 2.195 -4.635 1.00 85.88 268 THR A C 1
ATOM 2003 O O . THR A 1 268 ? 28.305 1.039 -4.922 1.00 85.88 268 THR A O 1
ATOM 2006 N N . GLN A 1 269 ? 29.151 3.035 -5.510 1.00 80.81 269 GLN A N 1
ATOM 2007 C CA . GLN A 1 269 ? 29.469 2.715 -6.910 1.00 80.81 269 GLN A CA 1
ATOM 2008 C C . GLN A 1 269 ? 30.692 3.540 -7.329 1.00 80.81 269 GLN A C 1
ATOM 2010 O O . GLN A 1 269 ? 30.825 4.687 -6.906 1.00 80.81 269 GLN A O 1
ATOM 2015 N N . GLY A 1 270 ? 31.635 2.963 -8.082 1.00 75.88 270 GLY A N 1
ATOM 2016 C CA . GLY A 1 270 ? 32.821 3.690 -8.578 1.00 75.88 270 GLY A CA 1
ATOM 2017 C C . GLY A 1 270 ? 33.724 4.327 -7.501 1.00 75.88 270 GLY A C 1
ATOM 2018 O O . GLY A 1 270 ? 34.520 5.209 -7.805 1.00 75.88 270 GLY A O 1
ATOM 2019 N N . GLY A 1 271 ? 33.594 3.927 -6.230 1.00 74.94 271 GLY A N 1
ATOM 2020 C CA . GLY A 1 271 ? 34.262 4.567 -5.086 1.00 74.94 271 GLY A CA 1
ATOM 2021 C C . GLY A 1 271 ? 33.519 5.772 -4.487 1.00 74.94 271 GLY A C 1
ATOM 2022 O O . GLY A 1 271 ? 33.886 6.223 -3.402 1.00 74.94 271 GLY A O 1
ATOM 2023 N N . LEU A 1 272 ? 32.447 6.249 -5.125 1.00 79.81 272 LEU A N 1
ATOM 2024 C CA . LEU A 1 272 ? 31.502 7.202 -4.542 1.00 79.81 272 LEU A CA 1
ATOM 2025 C C . LEU A 1 272 ? 30.600 6.502 -3.517 1.00 79.81 272 LEU A C 1
ATOM 2027 O O . LEU A 1 272 ? 30.437 5.281 -3.527 1.00 79.81 272 LEU A O 1
ATOM 2031 N N . THR A 1 273 ? 30.019 7.264 -2.591 1.00 85.81 273 THR A N 1
ATOM 2032 C CA . THR A 1 273 ? 29.059 6.743 -1.609 1.00 85.81 273 THR A CA 1
ATOM 2033 C C . THR A 1 273 ? 27.985 7.776 -1.312 1.00 85.81 273 THR A C 1
ATOM 2035 O O . THR A 1 273 ? 28.300 8.916 -0.979 1.00 85.81 273 THR A O 1
ATOM 2038 N N . LEU A 1 274 ? 26.730 7.341 -1.379 1.00 86.25 274 LEU A N 1
ATOM 2039 C CA . LEU A 1 274 ? 25.550 8.109 -1.015 1.00 86.25 274 LEU A CA 1
ATOM 2040 C C . LEU A 1 274 ? 24.873 7.459 0.196 1.00 86.25 274 LEU A C 1
ATOM 2042 O O . LEU A 1 274 ? 24.645 6.251 0.197 1.00 86.25 274 LEU A O 1
ATOM 2046 N N . GLU A 1 275 ? 24.529 8.243 1.218 1.00 91.06 275 GLU A N 1
ATOM 2047 C CA . GLU A 1 275 ? 23.713 7.783 2.348 1.00 91.06 275 GLU A CA 1
ATOM 2048 C C . GLU A 1 275 ? 22.367 8.515 2.375 1.00 91.06 275 GLU A C 1
ATOM 2050 O O . GLU A 1 275 ? 22.316 9.743 2.391 1.00 91.06 275 GLU A O 1
ATOM 2055 N N . ILE A 1 276 ? 21.278 7.747 2.417 1.00 92.62 276 ILE A N 1
ATOM 2056 C CA . ILE A 1 276 ? 19.894 8.219 2.384 1.00 92.62 276 ILE A CA 1
ATOM 2057 C C . ILE A 1 276 ? 19.222 7.834 3.716 1.00 92.62 276 ILE A C 1
ATOM 2059 O O . ILE A 1 276 ? 18.845 6.670 3.900 1.00 92.62 276 ILE A O 1
ATOM 2063 N N . PRO A 1 277 ? 19.094 8.761 4.685 1.00 94.88 277 PRO A N 1
ATOM 2064 C CA . PRO A 1 277 ? 18.371 8.511 5.930 1.00 94.88 277 PRO A CA 1
ATOM 2065 C C . PRO A 1 277 ? 16.854 8.548 5.697 1.00 94.88 277 PRO A C 1
ATOM 2067 O O . PRO A 1 277 ? 16.336 9.459 5.045 1.00 94.88 277 PRO A O 1
ATOM 2070 N N . ILE A 1 278 ? 16.136 7.579 6.267 1.00 94.38 278 ILE A N 1
ATOM 2071 C CA . ILE A 1 278 ? 14.681 7.444 6.132 1.00 94.38 278 ILE A CA 1
ATOM 2072 C C . ILE A 1 278 ? 13.998 7.981 7.392 1.00 94.38 278 ILE A C 1
ATOM 2074 O O . ILE A 1 278 ? 14.267 7.528 8.506 1.00 94.38 278 ILE A O 1
ATOM 2078 N N . ASN A 1 279 ? 13.096 8.947 7.219 1.00 94.12 279 ASN A N 1
ATOM 2079 C CA . ASN A 1 279 ? 12.422 9.643 8.310 1.00 94.12 279 ASN A CA 1
ATOM 2080 C C . ASN A 1 279 ? 10.947 9.241 8.359 1.00 94.12 279 ASN A C 1
ATOM 2082 O O . ASN A 1 279 ? 10.262 9.235 7.334 1.00 94.12 279 ASN A O 1
ATOM 2086 N N . TYR A 1 280 ? 10.457 8.948 9.563 1.00 89.12 280 TYR A N 1
ATOM 2087 C CA . TYR A 1 280 ? 9.081 8.531 9.823 1.00 89.12 280 TYR A CA 1
ATOM 2088 C C . TYR A 1 280 ? 8.382 9.555 10.716 1.00 89.12 280 TYR A C 1
ATOM 2090 O O . TYR A 1 280 ? 8.868 9.871 11.802 1.00 89.12 280 TYR A O 1
ATOM 2098 N N . GLU A 1 281 ? 7.220 10.015 10.277 1.00 89.12 281 GLU A N 1
ATOM 2099 C CA . GLU A 1 281 ? 6.291 10.877 11.006 1.00 89.12 281 GLU A CA 1
ATOM 2100 C C . GLU A 1 281 ? 4.897 10.223 10.990 1.00 89.12 281 GLU A C 1
ATOM 2102 O O . GLU A 1 281 ? 4.667 9.246 10.272 1.00 89.12 281 GLU A O 1
ATOM 2107 N N . ASP A 1 282 ? 3.955 10.732 11.784 1.00 83.44 282 ASP A N 1
ATOM 2108 C CA . ASP A 1 282 ? 2.579 10.231 11.720 1.00 83.44 282 ASP A CA 1
ATOM 2109 C C . ASP A 1 282 ? 1.967 10.523 10.338 1.00 83.44 282 ASP A C 1
ATOM 2111 O O . ASP A 1 282 ? 2.101 11.627 9.806 1.00 83.44 282 ASP A O 1
ATOM 2115 N N . GLY A 1 283 ? 1.371 9.503 9.717 1.00 84.19 283 GLY A N 1
ATOM 2116 C CA . GLY A 1 283 ? 0.849 9.566 8.348 1.00 84.19 283 GLY A CA 1
ATOM 2117 C C . GLY A 1 283 ? 1.864 9.912 7.242 1.00 84.19 283 GLY A C 1
ATOM 2118 O O . GLY A 1 283 ? 1.437 10.252 6.139 1.00 84.19 283 GLY A O 1
ATOM 2119 N N . LYS A 1 284 ? 3.187 9.873 7.481 1.00 91.94 284 LYS A N 1
ATOM 2120 C CA . LYS A 1 284 ? 4.182 10.383 6.516 1.00 91.94 284 LYS A CA 1
ATOM 2121 C C . LYS A 1 284 ? 5.551 9.700 6.605 1.00 91.94 284 LYS A C 1
ATOM 2123 O O . LYS A 1 284 ? 6.087 9.475 7.686 1.00 91.94 284 LYS A O 1
ATOM 2128 N N . VAL A 1 285 ? 6.170 9.457 5.450 1.00 93.69 285 VAL A N 1
ATOM 2129 C CA . VAL A 1 285 ? 7.563 8.986 5.331 1.00 93.69 285 VAL A CA 1
ATOM 2130 C C . VAL A 1 285 ? 8.307 9.857 4.334 1.00 93.69 285 VAL A C 1
ATOM 2132 O O . VAL A 1 285 ? 7.762 10.202 3.289 1.00 93.69 285 VAL A O 1
ATOM 2135 N N . TRP A 1 286 ? 9.545 10.240 4.637 1.00 95.12 286 TRP A N 1
ATOM 2136 C CA . TRP A 1 286 ? 10.331 11.066 3.723 1.00 95.12 286 TRP A CA 1
ATOM 2137 C C . TRP A 1 286 ? 11.836 10.836 3.835 1.00 95.12 286 TRP A C 1
ATOM 2139 O O . TRP A 1 286 ? 12.372 10.480 4.887 1.00 95.12 286 TRP A O 1
ATOM 2149 N N . TYR A 1 287 ? 12.524 11.103 2.734 1.00 94.00 287 TYR A N 1
ATOM 2150 C CA . TYR A 1 287 ? 13.977 11.137 2.660 1.00 94.00 287 TYR A CA 1
ATOM 2151 C C . TYR A 1 287 ? 14.422 12.287 1.756 1.00 94.00 287 TYR A C 1
ATOM 2153 O O . TYR A 1 287 ? 13.639 12.848 0.985 1.00 94.00 287 TYR A O 1
ATOM 2161 N N . GLN A 1 288 ? 15.689 12.663 1.877 1.00 92.31 288 GLN A N 1
ATOM 2162 C CA . GLN A 1 288 ? 16.334 13.616 0.984 1.00 92.31 288 GLN A CA 1
ATOM 2163 C C . GLN A 1 288 ? 17.788 13.210 0.781 1.00 92.31 288 GLN A C 1
ATOM 2165 O O . GLN A 1 288 ? 18.400 12.636 1.685 1.00 92.31 288 GLN A O 1
ATOM 2170 N N . PHE A 1 289 ? 18.331 13.528 -0.385 1.00 87.25 289 PHE A N 1
ATOM 2171 C CA . PHE A 1 289 ? 19.719 13.268 -0.730 1.00 87.25 289 PHE A CA 1
ATOM 2172 C C . PHE A 1 289 ? 20.214 14.297 -1.747 1.00 87.25 289 PHE A C 1
ATOM 2174 O O . PHE A 1 289 ? 19.422 14.941 -2.432 1.00 87.25 289 PHE A O 1
ATOM 2181 N N . GLU A 1 290 ? 21.526 14.486 -1.822 1.00 82.62 290 GLU A N 1
ATOM 2182 C CA . GLU A 1 290 ? 22.139 15.361 -2.818 1.00 82.62 290 GLU A CA 1
ATOM 2183 C C . GLU A 1 290 ? 22.427 14.544 -4.082 1.00 82.62 290 GLU A C 1
ATOM 2185 O O . GLU A 1 290 ? 23.152 13.550 -4.034 1.00 82.62 290 GLU A O 1
ATOM 2190 N N . GLY A 1 291 ? 21.808 14.928 -5.198 1.00 66.94 291 GLY A N 1
ATOM 2191 C CA . GLY A 1 291 ? 22.127 14.403 -6.517 1.00 66.94 291 GLY A CA 1
ATOM 2192 C C . GLY A 1 291 ? 23.518 14.873 -6.927 1.00 66.94 291 GLY A C 1
ATOM 2193 O O . GLY A 1 291 ? 23.808 16.072 -6.890 1.00 66.94 291 GLY A O 1
ATOM 2194 N N . GLY A 1 292 ? 24.382 13.921 -7.276 1.00 58.25 292 GLY A N 1
ATOM 2195 C CA . GLY A 1 292 ? 25.681 14.186 -7.893 1.00 58.25 292 GLY A CA 1
ATOM 2196 C C . GLY A 1 292 ? 25.600 14.162 -9.420 1.00 58.25 292 GLY A C 1
ATOM 2197 O O . GLY A 1 292 ? 24.540 13.911 -9.989 1.00 58.25 292 GLY A O 1
ATOM 2198 N N . GLU A 1 293 ? 26.747 14.335 -10.081 1.00 44.16 293 GLU A N 1
ATOM 2199 C CA . GLU A 1 293 ? 26.886 14.271 -11.550 1.00 44.16 293 GLU A CA 1
ATOM 2200 C C . GLU A 1 293 ? 26.319 12.968 -12.158 1.00 44.16 293 GLU A C 1
ATOM 2202 O O . GLU A 1 293 ? 25.847 12.971 -13.288 1.00 44.16 293 GLU A O 1
ATOM 2207 N N . VAL A 1 294 ? 26.286 11.880 -11.377 1.00 43.84 294 VAL A N 1
ATOM 2208 C CA . VAL A 1 294 ? 25.742 10.556 -11.746 1.00 43.84 294 VAL A CA 1
ATOM 2209 C C . VAL A 1 294 ? 24.232 10.573 -12.047 1.00 43.84 294 VAL A C 1
ATOM 2211 O O . VAL A 1 294 ? 23.757 9.714 -12.776 1.00 43.84 294 VAL A O 1
ATOM 2214 N N . LEU A 1 295 ? 23.471 11.544 -11.522 1.00 49.12 295 LEU A N 1
ATOM 2215 C CA . LEU A 1 295 ? 22.038 11.722 -11.821 1.00 49.12 295 LEU A CA 1
ATOM 2216 C C . LEU A 1 295 ? 21.777 12.907 -12.771 1.00 49.12 295 LEU A C 1
ATOM 2218 O O . LEU A 1 295 ? 20.678 13.457 -12.786 1.00 49.12 295 LEU A O 1
ATOM 2222 N N . GLY A 1 296 ? 22.795 13.364 -13.508 1.00 50.50 296 GLY A N 1
ATOM 2223 C CA . GLY A 1 296 ? 22.702 14.444 -14.501 1.00 50.50 296 GLY A CA 1
ATOM 2224 C C . GLY A 1 296 ? 22.514 15.860 -13.936 1.00 50.50 296 GLY A C 1
ATOM 2225 O O . GLY A 1 296 ? 22.985 16.825 -14.535 1.00 50.50 296 GLY A O 1
ATOM 2226 N N . GLU A 1 297 ? 21.895 16.013 -12.761 1.00 60.16 297 GLU A N 1
ATOM 2227 C CA . GLU A 1 297 ? 21.606 17.314 -12.158 1.00 60.16 297 GLU A CA 1
ATOM 2228 C C . GLU A 1 297 ? 22.118 17.474 -10.712 1.00 60.16 297 GLU A C 1
ATOM 2230 O O . GLU A 1 297 ? 21.574 16.859 -9.789 1.00 60.16 297 GLU A O 1
ATOM 2235 N N . PRO A 1 298 ? 23.061 18.405 -10.447 1.00 70.44 298 PRO A N 1
ATOM 2236 C CA . PRO A 1 298 ? 23.484 18.709 -9.085 1.00 70.44 298 PRO A CA 1
ATOM 2237 C C . PRO A 1 298 ? 22.362 19.403 -8.303 1.00 70.44 298 PRO A C 1
ATOM 2239 O O . PRO A 1 298 ? 21.794 20.402 -8.762 1.00 70.44 298 PRO A O 1
ATOM 2242 N N . GLY A 1 299 ? 22.051 18.916 -7.101 1.00 79.31 299 GLY A N 1
ATOM 2243 C CA . GLY A 1 299 ? 21.082 19.544 -6.196 1.00 79.31 299 GLY A CA 1
ATOM 2244 C C . GLY A 1 299 ? 20.380 18.563 -5.258 1.00 79.31 299 GLY A C 1
ATOM 2245 O O . GLY A 1 299 ? 20.458 17.353 -5.426 1.00 79.31 299 GLY A O 1
ATOM 2246 N N . VAL A 1 300 ? 19.684 19.084 -4.244 1.00 86.44 300 VAL A N 1
ATOM 2247 C CA . VAL A 1 300 ? 18.972 18.236 -3.275 1.00 86.44 300 VAL A CA 1
ATOM 2248 C C . VAL A 1 300 ? 17.646 17.750 -3.856 1.00 86.44 300 VAL A C 1
ATOM 2250 O O . VAL A 1 300 ? 16.739 18.558 -4.091 1.00 86.44 300 VAL A O 1
ATOM 2253 N N . PHE A 1 301 ? 17.525 16.429 -3.977 1.00 88.50 301 PHE A N 1
ATOM 2254 C CA . PHE A 1 301 ? 16.265 15.726 -4.158 1.00 88.50 301 PHE A CA 1
ATOM 2255 C C . PHE A 1 301 ? 15.614 15.457 -2.801 1.00 88.50 301 PHE A C 1
ATOM 2257 O O . PHE A 1 301 ? 16.278 15.099 -1.825 1.00 88.50 301 PHE A O 1
ATOM 2264 N N . LYS A 1 302 ? 14.292 15.602 -2.734 1.00 92.56 302 LYS A N 1
ATOM 2265 C CA . LYS A 1 302 ? 13.482 15.253 -1.567 1.00 92.56 302 LYS A CA 1
ATOM 2266 C C . LYS A 1 302 ? 12.212 14.551 -2.014 1.00 92.56 302 LYS A C 1
ATOM 2268 O O . LYS A 1 302 ? 11.465 15.092 -2.824 1.00 92.56 302 LYS A O 1
ATOM 2273 N N . VAL A 1 303 ? 11.936 13.399 -1.415 1.00 93.69 303 VAL A N 1
ATOM 2274 C CA . VAL A 1 303 ? 10.711 12.632 -1.655 1.00 93.69 303 VAL A CA 1
ATOM 2275 C C . VAL A 1 303 ? 9.929 12.550 -0.358 1.00 93.69 303 VAL A C 1
ATOM 2277 O O . VAL A 1 303 ? 10.478 12.238 0.700 1.00 93.69 303 VAL A O 1
ATOM 2280 N N . THR A 1 304 ? 8.642 12.878 -0.423 1.00 95.81 304 THR A N 1
ATOM 2281 C CA . THR A 1 304 ? 7.725 12.816 0.721 1.00 95.81 304 THR A CA 1
ATOM 2282 C C . THR A 1 304 ? 6.500 11.997 0.353 1.00 95.81 304 THR A C 1
ATOM 2284 O O . THR A 1 304 ? 5.678 12.452 -0.436 1.00 95.81 304 THR A O 1
ATOM 2287 N N . TYR A 1 305 ? 6.361 10.822 0.960 1.00 94.69 305 TYR A N 1
ATOM 2288 C CA . TYR A 1 305 ? 5.164 9.991 0.897 1.00 94.69 305 TYR A CA 1
ATOM 2289 C C . TYR A 1 305 ? 4.179 10.415 1.982 1.00 94.69 305 TYR A C 1
ATOM 2291 O O . TYR A 1 305 ? 4.526 10.477 3.164 1.00 94.69 305 TYR A O 1
ATOM 2299 N N . THR A 1 306 ? 2.934 10.661 1.585 1.00 93.25 306 THR A N 1
ATOM 2300 C CA . THR A 1 306 ? 1.800 10.751 2.506 1.00 93.25 306 THR A CA 1
ATOM 2301 C C . THR A 1 306 ? 1.146 9.380 2.562 1.00 93.25 306 THR A C 1
ATOM 2303 O O . THR A 1 306 ? 0.819 8.810 1.520 1.00 93.25 306 THR A O 1
ATOM 2306 N N . LEU A 1 307 ? 0.964 8.840 3.762 1.00 89.56 307 LEU A N 1
ATOM 2307 C CA . LEU A 1 307 ? 0.395 7.516 3.977 1.00 89.56 307 LEU A CA 1
ATOM 2308 C C . LEU A 1 307 ? -1.118 7.596 4.226 1.00 89.56 307 LEU A C 1
ATOM 2310 O O . LEU A 1 307 ? -1.613 8.567 4.798 1.00 89.56 307 LEU A O 1
ATOM 2314 N N . ASN A 1 308 ? -1.847 6.559 3.822 1.00 84.88 308 ASN A N 1
ATOM 2315 C CA . ASN A 1 308 ? -3.219 6.317 4.261 1.00 84.88 308 ASN A CA 1
ATOM 2316 C C . ASN A 1 308 ? -3.255 5.570 5.608 1.00 84.88 308 ASN A C 1
ATOM 2318 O O . ASN A 1 308 ? -2.224 5.179 6.159 1.00 84.88 308 ASN A O 1
ATOM 2322 N N . ALA A 1 309 ? -4.460 5.328 6.134 1.00 76.19 309 ALA A N 1
ATOM 2323 C CA . ALA A 1 309 ? -4.671 4.588 7.385 1.00 76.19 309 ALA A CA 1
ATOM 2324 C C . ALA A 1 309 ? -4.153 3.129 7.351 1.00 76.19 309 ALA A C 1
ATOM 2326 O O . ALA A 1 309 ? -3.943 2.524 8.402 1.00 76.19 309 ALA A O 1
ATOM 2327 N N . ALA A 1 310 ? -3.901 2.572 6.159 1.00 78.12 310 ALA A N 1
ATOM 2328 C CA . ALA A 1 310 ? -3.270 1.267 5.959 1.00 78.12 310 ALA A CA 1
ATOM 2329 C C . ALA A 1 310 ? -1.728 1.344 5.912 1.00 78.12 310 ALA A C 1
ATOM 2331 O O . ALA A 1 310 ? -1.074 0.340 5.613 1.00 78.12 310 ALA A O 1
ATOM 2332 N N . GLY A 1 311 ? -1.138 2.517 6.176 1.00 83.25 311 GLY A N 1
ATOM 2333 C CA . GLY A 1 311 ? 0.302 2.791 6.130 1.00 83.25 311 GLY A CA 1
ATOM 2334 C C . GLY A 1 311 ? 0.933 2.670 4.742 1.00 83.25 311 GLY A C 1
ATOM 2335 O O . GLY A 1 311 ? 2.154 2.564 4.647 1.00 83.25 311 GLY A O 1
ATOM 2336 N N . LEU A 1 312 ? 0.117 2.652 3.686 1.00 88.56 312 LEU A N 1
ATOM 2337 C CA . LEU A 1 312 ? 0.564 2.649 2.296 1.00 88.56 312 LEU A CA 1
ATOM 2338 C C . LEU A 1 312 ? 0.602 4.086 1.783 1.00 88.56 312 LEU A C 1
ATOM 2340 O O . LEU A 1 312 ? -0.214 4.907 2.202 1.00 88.56 312 LEU A O 1
ATOM 2344 N N . ALA A 1 313 ? 1.519 4.413 0.878 1.00 92.12 313 ALA A N 1
ATOM 2345 C CA . ALA A 1 313 ? 1.559 5.738 0.279 1.00 92.12 313 ALA A CA 1
ATOM 2346 C C . ALA A 1 313 ? 0.293 5.971 -0.550 1.00 92.12 313 ALA A C 1
ATOM 2348 O O . ALA A 1 313 ? 0.114 5.307 -1.563 1.00 92.12 313 ALA A O 1
ATOM 2349 N N . ARG A 1 314 ? -0.563 6.924 -0.163 1.00 90.38 314 ARG A N 1
ATOM 2350 C CA . ARG A 1 314 ? -1.669 7.398 -1.020 1.00 90.38 314 ARG A CA 1
ATOM 2351 C C . ARG A 1 314 ? -1.160 8.354 -2.095 1.00 90.38 314 ARG A C 1
ATOM 2353 O O . ARG A 1 314 ? -1.695 8.412 -3.198 1.00 90.38 314 ARG A O 1
ATOM 2360 N N . SER A 1 315 ? -0.101 9.095 -1.772 1.00 92.31 315 SER A N 1
ATOM 2361 C CA . SER A 1 315 ? 0.571 10.000 -2.693 1.00 92.31 315 SER A CA 1
ATOM 2362 C C . SER A 1 315 ? 2.024 10.249 -2.306 1.00 92.31 315 SER A C 1
ATOM 2364 O O . SER A 1 315 ? 2.404 10.096 -1.142 1.00 92.31 315 SER A O 1
ATOM 2366 N N . SER A 1 316 ? 2.832 10.673 -3.274 1.00 94.50 316 SER A N 1
ATOM 2367 C CA . SER A 1 316 ? 4.176 11.201 -3.057 1.00 94.50 316 SER A CA 1
ATOM 2368 C C . SER A 1 316 ? 4.331 12.576 -3.704 1.00 94.50 316 SER A C 1
ATOM 2370 O O . SER A 1 316 ? 3.603 12.946 -4.628 1.00 94.50 316 SER A O 1
ATOM 2372 N N . VAL A 1 317 ? 5.274 13.357 -3.183 1.00 94.44 317 VAL A N 1
ATOM 2373 C CA . VAL A 1 317 ? 5.749 14.597 -3.800 1.00 94.44 317 VAL A CA 1
ATOM 2374 C C . VAL A 1 317 ? 7.255 14.480 -3.963 1.00 94.44 317 VAL A C 1
ATOM 2376 O O . VAL A 1 317 ? 7.967 14.298 -2.969 1.00 94.44 317 VAL A O 1
ATOM 2379 N N . ILE A 1 318 ? 7.720 14.601 -5.205 1.00 91.38 318 ILE A N 1
ATOM 2380 C CA . ILE A 1 318 ? 9.135 14.599 -5.575 1.00 91.38 318 ILE A CA 1
ATOM 2381 C C . ILE A 1 318 ? 9.548 16.049 -5.823 1.00 91.38 318 ILE A C 1
ATOM 2383 O O . ILE A 1 318 ? 8.923 16.770 -6.607 1.00 91.38 318 ILE A O 1
ATOM 2387 N N . GLN A 1 319 ? 10.588 16.495 -5.126 1.00 91.62 319 GLN A N 1
ATOM 2388 C CA . GLN A 1 319 ? 11.120 17.847 -5.228 1.00 91.62 319 GLN A CA 1
ATOM 2389 C C . GLN A 1 319 ? 12.603 17.829 -5.579 1.00 91.62 319 GLN A C 1
ATOM 2391 O O . GLN A 1 319 ? 13.354 17.046 -5.005 1.00 91.62 319 GLN A O 1
ATOM 2396 N N . HIS A 1 320 ? 13.032 18.770 -6.416 1.00 87.81 320 HIS A N 1
ATOM 2397 C CA . HIS A 1 320 ? 14.441 19.054 -6.689 1.00 87.81 320 HIS A CA 1
ATOM 2398 C C . HIS A 1 320 ? 14.718 20.538 -6.491 1.00 87.81 320 HIS A C 1
ATOM 2400 O O . HIS A 1 320 ? 13.939 21.384 -6.932 1.00 87.81 320 HIS A O 1
ATOM 2406 N N . LYS A 1 321 ? 15.789 20.879 -5.763 1.00 86.69 321 LYS A N 1
ATOM 2407 C CA . LYS A 1 321 ? 16.125 22.274 -5.391 1.00 86.69 321 LYS A CA 1
ATOM 2408 C C . LYS A 1 321 ? 14.944 23.048 -4.749 1.00 86.69 321 LYS A C 1
ATOM 2410 O O . LYS A 1 321 ? 14.878 24.272 -4.815 1.00 86.69 321 LYS A O 1
ATOM 2415 N N . GLY A 1 322 ? 14.000 22.335 -4.121 1.00 84.88 322 GLY A N 1
ATOM 2416 C CA . GLY A 1 322 ? 12.772 22.883 -3.521 1.00 84.88 322 GLY A CA 1
ATOM 2417 C C . GLY A 1 322 ? 11.581 23.067 -4.477 1.00 84.88 322 GLY A C 1
ATOM 2418 O O . GLY A 1 322 ? 10.466 23.296 -4.007 1.00 84.88 322 GLY A O 1
ATOM 2419 N N . VAL A 1 323 ? 11.772 22.914 -5.789 1.00 88.75 323 VAL A N 1
ATOM 2420 C CA . VAL A 1 323 ? 10.698 22.921 -6.796 1.00 88.75 323 VAL A CA 1
ATOM 2421 C C . VAL A 1 323 ? 10.033 21.545 -6.818 1.00 88.75 323 VAL A C 1
ATOM 2423 O O . VAL A 1 323 ? 10.726 20.533 -6.777 1.00 88.75 323 VAL A O 1
ATOM 2426 N N . VAL A 1 324 ? 8.699 21.488 -6.862 1.00 90.25 324 VAL A N 1
ATOM 2427 C CA . VAL A 1 324 ? 7.968 20.228 -7.087 1.00 90.25 324 VAL A CA 1
ATOM 2428 C C . VAL A 1 324 ? 8.118 19.841 -8.553 1.00 90.25 324 VAL A C 1
ATOM 2430 O O . VAL A 1 324 ? 7.677 20.600 -9.414 1.00 90.25 324 VAL A O 1
ATOM 2433 N N . LEU A 1 325 ? 8.712 18.675 -8.810 1.00 86.12 325 LEU A N 1
ATOM 2434 C CA . LEU A 1 325 ? 8.743 18.065 -10.138 1.00 86.12 325 LEU A CA 1
ATOM 2435 C C . LEU A 1 325 ? 7.406 17.359 -10.378 1.00 86.12 325 LEU A C 1
ATOM 2437 O O . LEU A 1 325 ? 6.599 17.793 -11.197 1.00 86.12 325 LEU A O 1
ATOM 2441 N N . TYR A 1 326 ? 7.130 16.354 -9.544 1.00 88.31 326 TYR A N 1
ATOM 2442 C CA . TYR A 1 326 ? 6.007 15.442 -9.712 1.00 88.31 326 TYR A CA 1
ATOM 2443 C C . TYR A 1 326 ? 5.203 15.269 -8.425 1.00 88.31 326 TYR A C 1
ATOM 2445 O O . TYR A 1 326 ? 5.731 15.322 -7.306 1.00 88.31 326 TYR A O 1
ATOM 2453 N N . LYS A 1 327 ? 3.908 15.013 -8.603 1.00 91.94 327 LYS A N 1
ATOM 2454 C CA . LYS A 1 327 ? 2.998 14.475 -7.589 1.00 91.94 327 LYS A CA 1
ATOM 2455 C C . LYS A 1 327 ? 2.513 13.128 -8.102 1.00 91.94 327 LYS A C 1
ATOM 2457 O O . LYS A 1 327 ? 1.960 13.069 -9.196 1.00 91.94 327 LYS A O 1
ATOM 2462 N N . ILE A 1 328 ? 2.715 12.066 -7.334 1.00 92.25 328 ILE A N 1
ATOM 2463 C CA . ILE A 1 328 ? 2.262 10.719 -7.699 1.00 92.25 328 ILE A CA 1
ATOM 2464 C C . ILE A 1 328 ? 1.126 10.326 -6.758 1.00 92.25 328 ILE A C 1
ATOM 2466 O O . ILE A 1 328 ? 1.164 10.653 -5.574 1.00 92.25 328 ILE A O 1
ATOM 2470 N N . TYR A 1 329 ? 0.107 9.650 -7.278 1.00 90.69 329 TYR A N 1
ATOM 2471 C CA . TYR A 1 329 ? -1.061 9.157 -6.551 1.00 90.69 329 TYR A CA 1
ATOM 2472 C C . TYR A 1 329 ? -1.176 7.654 -6.775 1.00 90.69 329 TYR A C 1
ATOM 2474 O O . TYR A 1 329 ? -1.211 7.228 -7.925 1.00 90.69 329 TYR A O 1
ATOM 2482 N N . TYR A 1 330 ? -1.253 6.859 -5.711 1.00 91.88 330 TYR A N 1
ATOM 2483 C CA . TYR A 1 330 ? -1.188 5.395 -5.785 1.00 91.88 330 TYR A CA 1
ATOM 2484 C C . TYR A 1 330 ? -2.524 4.758 -5.391 1.00 91.88 330 TYR A C 1
ATOM 2486 O O . TYR A 1 330 ? -3.236 5.262 -4.524 1.00 91.88 330 TYR A O 1
ATOM 2494 N N . THR A 1 331 ? -2.858 3.628 -6.011 1.00 90.50 331 THR A N 1
ATOM 2495 C CA . THR A 1 331 ? -4.090 2.867 -5.763 1.00 90.50 331 THR A CA 1
ATOM 2496 C C . THR A 1 331 ? -3.769 1.403 -5.496 1.00 90.50 331 THR A C 1
ATOM 2498 O O . THR A 1 331 ? -3.014 0.778 -6.241 1.00 90.50 331 THR A O 1
ATOM 2501 N N . TYR A 1 332 ? -4.399 0.832 -4.467 1.00 90.31 332 TYR A N 1
ATOM 2502 C CA . TYR A 1 332 ? -4.168 -0.544 -4.028 1.00 90.31 332 TYR A CA 1
ATOM 2503 C C . TYR A 1 332 ? -5.445 -1.380 -4.050 1.00 90.31 332 TYR A C 1
ATOM 2505 O O . TYR A 1 332 ? -6.550 -0.869 -3.846 1.00 90.31 332 TYR A O 1
ATOM 2513 N N . ASN A 1 333 ? -5.285 -2.689 -4.235 1.00 88.50 333 ASN A N 1
ATOM 2514 C CA . ASN A 1 333 ? -6.356 -3.656 -4.009 1.00 88.50 333 ASN A CA 1
ATOM 2515 C C . ASN A 1 333 ? -6.410 -4.133 -2.540 1.00 88.50 333 ASN A C 1
ATOM 2517 O O . ASN A 1 333 ? -5.635 -3.712 -1.674 1.00 88.50 333 ASN A O 1
ATOM 2521 N N . ASN A 1 334 ? -7.325 -5.061 -2.260 1.00 86.56 334 ASN A N 1
ATOM 2522 C CA . ASN A 1 334 ? -7.592 -5.562 -0.907 1.00 86.56 334 ASN A CA 1
ATOM 2523 C C . ASN A 1 334 ? -6.407 -6.344 -0.319 1.00 86.56 334 ASN A C 1
ATOM 2525 O O . ASN A 1 334 ? -6.217 -6.353 0.897 1.00 86.56 334 ASN A O 1
ATOM 2529 N N . GLN A 1 335 ? -5.564 -6.915 -1.179 1.00 86.06 335 GLN A N 1
ATOM 2530 C CA . GLN A 1 335 ? -4.332 -7.624 -0.846 1.00 86.06 335 GLN A CA 1
ATOM 2531 C C . GLN A 1 335 ? -3.130 -6.679 -0.626 1.00 86.06 335 GLN A C 1
ATOM 2533 O O . GLN A 1 335 ? -2.011 -7.158 -0.453 1.00 86.06 335 GLN A O 1
ATOM 2538 N N . ARG A 1 336 ? -3.346 -5.350 -0.592 1.00 87.44 336 ARG A N 1
ATOM 2539 C CA . ARG A 1 336 ? -2.309 -4.301 -0.451 1.00 87.44 336 ARG A CA 1
ATOM 2540 C C . ARG A 1 336 ? -1.288 -4.305 -1.597 1.00 87.44 336 ARG A C 1
ATOM 2542 O O . ARG A 1 336 ? -0.142 -3.902 -1.411 1.00 87.44 336 ARG A O 1
ATOM 2549 N N . GLN A 1 337 ? -1.695 -4.774 -2.773 1.00 90.75 337 GLN A N 1
ATOM 2550 C CA . GLN A 1 337 ? -0.891 -4.750 -3.993 1.00 90.75 337 GLN A CA 1
ATOM 2551 C C . GLN A 1 337 ? -1.114 -3.426 -4.721 1.00 90.75 337 GLN A C 1
ATOM 2553 O O . GLN A 1 337 ? -2.266 -3.009 -4.871 1.00 90.75 337 GLN A O 1
ATOM 2558 N N . LEU A 1 338 ? -0.037 -2.776 -5.164 1.00 92.38 338 LEU A N 1
ATOM 2559 C CA . LEU A 1 338 ? -0.104 -1.565 -5.980 1.00 92.38 338 LEU A CA 1
ATOM 2560 C C . LEU A 1 338 ? -0.640 -1.928 -7.370 1.00 92.38 338 LEU A C 1
ATOM 2562 O O . LEU A 1 338 ? 0.014 -2.654 -8.115 1.00 92.38 338 LEU A O 1
ATOM 2566 N N . VAL A 1 339 ? -1.848 -1.471 -7.703 1.00 91.88 339 VAL A N 1
ATOM 2567 C CA . VAL A 1 339 ? -2.497 -1.784 -8.991 1.00 91.88 339 VAL A CA 1
ATOM 2568 C C . VAL A 1 339 ? -2.391 -0.652 -10.002 1.00 91.88 339 VAL A C 1
ATOM 2570 O O . VAL A 1 339 ? -2.488 -0.904 -11.196 1.00 91.88 339 VAL A O 1
ATOM 2573 N N . SER A 1 340 ? -2.224 0.586 -9.545 1.00 90.50 340 SER A N 1
ATOM 2574 C CA . SER A 1 340 ? -2.120 1.753 -10.416 1.00 90.50 340 SER A CA 1
ATOM 2575 C C . SER A 1 340 ? -1.423 2.897 -9.690 1.00 90.50 340 SER A C 1
ATOM 2577 O O . SER A 1 340 ? -1.651 3.086 -8.490 1.00 90.50 340 SER A O 1
ATOM 2579 N N . TYR A 1 341 ? -0.641 3.693 -10.413 1.00 91.06 341 TYR A N 1
ATOM 2580 C CA . TYR A 1 341 ? -0.330 5.060 -10.003 1.00 91.06 341 TYR A CA 1
ATOM 2581 C C . TYR A 1 341 ? -0.668 6.052 -11.118 1.00 91.06 341 TYR A C 1
ATOM 2583 O O . TYR A 1 341 ? -0.700 5.697 -12.293 1.00 91.06 341 TYR A O 1
ATOM 2591 N N . ARG A 1 342 ? -0.860 7.321 -10.751 1.00 88.62 342 ARG A N 1
ATOM 2592 C CA . ARG A 1 342 ? -0.923 8.461 -11.676 1.00 88.62 342 ARG A CA 1
ATOM 2593 C C . ARG A 1 342 ? 0.060 9.534 -11.237 1.00 88.62 342 ARG A C 1
ATOM 2595 O O . ARG A 1 342 ? 0.036 9.940 -10.078 1.00 88.62 342 ARG A O 1
ATOM 2602 N N . MET A 1 343 ? 0.881 10.005 -12.160 1.00 89.81 343 MET A N 1
ATOM 2603 C CA . MET A 1 343 ? 1.845 11.083 -11.986 1.00 89.81 343 MET A CA 1
ATOM 2604 C C . MET A 1 343 ? 1.318 12.363 -12.637 1.00 89.81 343 MET A C 1
ATOM 2606 O O . MET A 1 343 ? 0.829 12.344 -13.767 1.00 89.81 343 MET A O 1
ATOM 2610 N N . THR A 1 344 ? 1.415 13.487 -11.933 1.00 89.94 344 THR A N 1
ATOM 2611 C CA . THR A 1 344 ? 1.088 14.814 -12.463 1.00 89.94 344 THR A CA 1
ATOM 2612 C C . THR A 1 344 ? 2.227 15.792 -12.239 1.00 89.94 344 THR A C 1
ATOM 2614 O O . THR A 1 344 ? 2.930 15.713 -11.227 1.00 89.94 344 THR A O 1
ATOM 2617 N N . ASP A 1 345 ? 2.320 16.794 -13.108 1.00 86.06 345 ASP A N 1
ATOM 2618 C CA . ASP A 1 345 ? 3.155 17.968 -12.864 1.00 86.06 345 ASP A CA 1
ATOM 2619 C C . ASP A 1 345 ? 2.664 18.779 -11.640 1.00 86.06 345 ASP A C 1
ATOM 2621 O O . ASP A 1 345 ? 1.651 18.479 -10.986 1.00 86.06 345 ASP A O 1
ATOM 2625 N N . ASN A 1 346 ? 3.369 19.864 -11.311 1.00 84.75 346 ASN A N 1
ATOM 2626 C CA . ASN A 1 346 ? 2.953 20.736 -10.216 1.00 84.75 346 ASN A CA 1
ATOM 2627 C C . ASN A 1 346 ? 1.598 21.446 -10.466 1.00 84.75 346 ASN A C 1
ATOM 2629 O O . ASN A 1 346 ? 0.910 21.776 -9.496 1.00 84.75 346 ASN A O 1
ATOM 2633 N N . ALA A 1 347 ? 1.188 21.655 -11.720 1.00 85.56 347 ALA A N 1
ATOM 2634 C CA . ALA A 1 347 ? -0.102 22.246 -12.084 1.00 85.56 347 ALA A CA 1
ATOM 2635 C C . ALA A 1 347 ? -1.276 21.242 -12.029 1.00 85.56 347 ALA A C 1
ATOM 2637 O O . ALA A 1 347 ? -2.432 21.661 -12.084 1.00 85.56 347 ALA A O 1
ATOM 2638 N N . GLY A 1 348 ? -0.998 19.943 -11.870 1.00 82.81 348 GLY A N 1
ATOM 2639 C CA . GLY A 1 348 ? -1.996 18.871 -11.856 1.00 82.81 348 GLY A CA 1
ATOM 2640 C C . GLY A 1 348 ? -2.335 18.316 -13.244 1.00 82.81 348 GLY A C 1
ATOM 2641 O O . GLY A 1 348 ? -3.325 17.599 -13.384 1.00 82.81 348 GLY A O 1
ATOM 2642 N N . LYS A 1 349 ? -1.543 18.631 -14.277 1.00 86.25 349 LYS A N 1
ATOM 2643 C CA . LYS A 1 349 ? -1.660 18.007 -15.602 1.00 86.25 349 LYS A CA 1
ATOM 2644 C C . LYS A 1 349 ? -1.135 16.571 -15.518 1.00 86.25 349 LYS A C 1
ATOM 2646 O O . LYS A 1 349 ? -0.070 16.348 -14.949 1.00 86.25 349 LYS A O 1
ATOM 2651 N N . LEU A 1 350 ? -1.868 15.612 -16.092 1.00 85.44 350 LEU A N 1
ATOM 2652 C CA . LEU A 1 350 ? -1.449 14.208 -16.153 1.00 85.44 350 LEU A CA 1
ATOM 2653 C C . LEU A 1 350 ? -0.162 14.070 -16.971 1.00 85.44 350 LEU A C 1
ATOM 2655 O O . LEU A 1 350 ? -0.170 14.278 -18.189 1.00 85.44 350 LEU A O 1
ATOM 2659 N N . ASP A 1 351 ? 0.898 13.679 -16.278 1.00 87.25 351 ASP A N 1
ATOM 2660 C CA . ASP A 1 351 ? 2.228 13.475 -16.830 1.00 87.25 351 ASP A CA 1
ATOM 2661 C C . ASP A 1 351 ? 2.422 12.002 -17.202 1.00 87.25 351 ASP A C 1
ATOM 2663 O O . ASP A 1 351 ? 2.756 11.702 -18.338 1.00 87.25 351 ASP A O 1
ATOM 2667 N N . GLY A 1 352 ? 2.011 11.064 -16.346 1.00 87.06 352 GLY A N 1
ATOM 2668 C CA . GLY A 1 352 ? 1.953 9.652 -16.726 1.00 87.06 352 GLY A CA 1
ATOM 2669 C C . GLY A 1 352 ? 1.137 8.776 -15.783 1.00 87.06 352 GLY A C 1
ATOM 2670 O O . GLY A 1 352 ? 0.585 9.252 -14.791 1.00 87.06 352 GLY A O 1
ATOM 2671 N N . PHE A 1 353 ? 1.049 7.489 -16.086 1.00 88.12 353 PHE A N 1
ATOM 2672 C CA . PHE A 1 353 ? 0.485 6.456 -15.218 1.00 88.12 353 PHE A CA 1
ATOM 2673 C C . PHE A 1 353 ? 1.100 5.091 -15.545 1.00 88.12 353 PHE A C 1
ATOM 2675 O O . PHE A 1 353 ? 1.639 4.904 -16.631 1.00 88.12 353 PHE A O 1
ATOM 2682 N N . CYS A 1 354 ? 0.976 4.129 -14.632 1.00 89.44 354 CYS A N 1
ATOM 2683 C CA . CYS A 1 354 ? 1.111 2.710 -14.961 1.00 89.44 354 CYS A CA 1
ATOM 2684 C C . CYS A 1 354 ? 0.057 1.905 -14.210 1.00 89.44 354 CYS A C 1
ATOM 2686 O O . CYS A 1 354 ? -0.339 2.254 -13.095 1.00 89.44 354 CYS A O 1
ATOM 2688 N N . ASN A 1 355 ? -0.389 0.827 -14.847 1.00 90.88 355 ASN A N 1
ATOM 2689 C CA . ASN A 1 355 ? -1.443 -0.072 -14.411 1.00 90.88 355 ASN A CA 1
ATOM 2690 C C . ASN A 1 355 ? -0.909 -1.512 -14.393 1.00 90.88 355 ASN A C 1
ATOM 2692 O O . ASN A 1 355 ? -0.442 -2.011 -15.412 1.00 90.88 355 ASN A O 1
ATOM 2696 N N . ALA A 1 356 ? -1.002 -2.197 -13.252 1.00 91.38 356 ALA A N 1
ATOM 2697 C CA . ALA A 1 356 ? -0.464 -3.543 -13.052 1.00 91.38 356 ALA A CA 1
ATOM 2698 C C . ALA A 1 356 ? -1.564 -4.607 -12.936 1.00 91.38 356 ALA A C 1
ATOM 2700 O O . ALA A 1 356 ? -2.479 -4.504 -12.113 1.00 91.38 356 ALA A O 1
ATOM 2701 N N . THR A 1 357 ? -1.424 -5.689 -13.703 1.00 90.56 357 THR A N 1
ATOM 2702 C CA . THR A 1 357 ? -2.276 -6.879 -13.591 1.00 90.56 357 THR A CA 1
ATOM 2703 C C . THR A 1 357 ? -1.660 -7.864 -12.607 1.00 90.56 357 THR A C 1
ATOM 2705 O O . THR A 1 357 ? -0.551 -8.353 -12.816 1.00 90.56 357 THR A O 1
ATOM 2708 N N . TRP A 1 358 ? -2.397 -8.201 -11.546 1.00 92.38 358 TRP A N 1
ATOM 2709 C CA . TRP A 1 358 ? -1.940 -9.128 -10.509 1.00 92.38 358 TRP A CA 1
ATOM 2710 C C . TRP A 1 358 ? -2.624 -10.493 -10.606 1.00 92.38 358 TRP A C 1
ATOM 2712 O O . TRP A 1 358 ? -3.850 -10.585 -10.639 1.00 92.38 358 TRP A O 1
ATOM 2722 N N . VAL A 1 359 ? -1.832 -11.569 -10.572 1.00 92.69 359 VAL A N 1
ATOM 2723 C CA . VAL A 1 359 ? -2.310 -12.961 -10.547 1.00 92.69 359 VAL A CA 1
ATOM 2724 C C . VAL A 1 359 ? -1.522 -13.753 -9.504 1.00 92.69 359 VAL A C 1
ATOM 2726 O O . VAL A 1 359 ? -0.296 -13.703 -9.464 1.00 92.69 359 VAL A O 1
ATOM 2729 N N . ASN A 1 360 ? -2.221 -14.494 -8.636 1.00 91.50 360 ASN A N 1
ATOM 2730 C CA . ASN A 1 360 ? -1.638 -15.396 -7.626 1.00 91.50 360 ASN A CA 1
ATOM 2731 C C . ASN A 1 360 ? -0.547 -14.779 -6.716 1.00 91.50 360 ASN A C 1
ATOM 2733 O O . ASN A 1 360 ? 0.302 -15.493 -6.178 1.00 91.50 360 ASN A O 1
ATOM 2737 N N . GLY A 1 361 ? -0.582 -13.457 -6.513 1.00 90.94 361 GLY A N 1
ATOM 2738 C CA . GLY A 1 361 ? 0.396 -12.733 -5.697 1.00 90.94 361 GLY A CA 1
ATOM 2739 C C . GLY A 1 361 ? 1.547 -12.075 -6.467 1.00 90.94 361 GLY A C 1
ATOM 2740 O O . GLY A 1 361 ? 2.420 -11.511 -5.818 1.00 90.94 361 GLY A O 1
ATOM 2741 N N . ASN A 1 362 ? 1.562 -12.122 -7.802 1.00 93.00 362 ASN A N 1
ATOM 2742 C CA . ASN A 1 362 ? 2.615 -11.551 -8.654 1.00 93.00 362 ASN A CA 1
ATOM 2743 C C . ASN A 1 362 ? 2.034 -10.547 -9.671 1.00 93.00 362 ASN A C 1
ATOM 2745 O O . ASN A 1 362 ? 0.884 -10.716 -10.079 1.00 93.00 362 ASN A O 1
ATOM 2749 N N . VAL A 1 363 ? 2.826 -9.565 -10.118 1.00 92.56 363 VAL A N 1
ATOM 2750 C CA . VAL A 1 363 ? 2.506 -8.695 -11.270 1.00 92.56 363 VAL A CA 1
ATOM 2751 C C . VAL A 1 363 ? 2.800 -9.472 -12.550 1.00 92.56 363 VAL A C 1
ATOM 2753 O O . VAL A 1 363 ? 3.956 -9.733 -12.826 1.00 92.56 363 VAL A O 1
ATOM 2756 N N . VAL A 1 364 ? 1.800 -9.866 -13.336 1.00 92.44 364 VAL A N 1
ATOM 2757 C CA . VAL A 1 364 ? 2.043 -10.620 -14.590 1.00 92.44 364 VAL A CA 1
ATOM 2758 C C . VAL A 1 364 ? 2.223 -9.725 -15.811 1.00 92.44 364 VAL A C 1
ATOM 2760 O O . VAL A 1 364 ? 2.833 -10.151 -16.789 1.00 92.44 364 VAL A O 1
ATOM 2763 N N . SER A 1 365 ? 1.715 -8.495 -15.755 1.00 90.56 365 SER A N 1
ATOM 2764 C CA . SER A 1 365 ? 1.944 -7.481 -16.780 1.00 90.56 365 SER A CA 1
ATOM 2765 C C . SER A 1 365 ? 1.712 -6.073 -16.246 1.00 90.56 365 SER A C 1
ATOM 2767 O O . SER A 1 365 ? 0.949 -5.871 -15.292 1.00 90.56 365 SER A O 1
ATOM 2769 N N . THR A 1 366 ? 2.318 -5.108 -16.918 1.00 90.38 366 THR A N 1
ATOM 2770 C CA . THR A 1 366 ? 2.135 -3.665 -16.740 1.00 90.38 366 THR A CA 1
ATOM 2771 C C . THR A 1 366 ? 1.564 -3.039 -18.014 1.00 90.38 366 THR A C 1
ATOM 2773 O O . THR A 1 366 ? 1.446 -3.673 -19.066 1.00 90.38 366 THR A O 1
ATOM 2776 N N . TYR A 1 367 ? 1.122 -1.793 -17.885 1.00 88.62 367 TYR A N 1
ATOM 2777 C CA . TYR A 1 367 ? 0.873 -0.884 -18.993 1.00 88.62 367 TYR A CA 1
ATOM 2778 C C . TYR A 1 367 ? 1.106 0.532 -18.500 1.00 88.62 367 TYR A C 1
ATOM 2780 O O . TYR A 1 367 ? 0.373 0.982 -17.610 1.00 88.62 367 TYR A O 1
ATOM 2788 N N . SER A 1 368 ? 2.105 1.196 -19.062 1.00 87.50 368 SER A N 1
ATOM 2789 C CA . SER A 1 368 ? 2.455 2.586 -18.787 1.00 87.50 368 SER A CA 1
ATOM 2790 C C . SER A 1 368 ? 2.023 3.502 -19.925 1.00 87.50 368 SER A C 1
ATOM 2792 O O . SER A 1 368 ? 1.932 3.100 -21.081 1.00 87.50 368 SER A O 1
ATOM 2794 N N . GLU A 1 369 ? 1.772 4.760 -19.579 1.00 86.75 369 GLU A N 1
ATOM 2795 C CA . GLU A 1 369 ? 1.722 5.866 -20.529 1.00 86.75 369 GLU A CA 1
ATOM 2796 C C . GLU A 1 369 ? 2.387 7.086 -19.879 1.00 86.75 369 GLU A C 1
ATOM 2798 O O . GLU A 1 369 ? 2.039 7.453 -18.753 1.00 86.75 369 GLU A O 1
ATOM 2803 N N . SER A 1 370 ? 3.323 7.733 -20.570 1.00 85.75 370 SER A N 1
ATOM 2804 C CA . SER A 1 370 ? 4.073 8.907 -20.090 1.00 85.75 370 SER A CA 1
ATOM 2805 C C . SER A 1 370 ? 3.947 10.081 -21.071 1.00 85.75 370 SER A C 1
ATOM 2807 O O . SER A 1 370 ? 3.514 9.905 -22.209 1.00 85.75 370 SER A O 1
ATOM 2809 N N . VAL A 1 371 ? 4.235 11.319 -20.650 1.00 82.69 371 VAL A N 1
ATOM 2810 C CA . VAL A 1 371 ? 4.462 12.435 -21.582 1.00 82.69 371 VAL A CA 1
ATOM 2811 C C . VAL A 1 371 ? 5.871 12.263 -22.123 1.00 82.69 371 VAL A C 1
ATOM 2813 O O . VAL A 1 371 ? 6.846 12.493 -21.413 1.00 82.69 371 VAL A O 1
ATOM 2816 N N . HIS A 1 372 ? 5.962 11.906 -23.396 1.00 77.25 372 HIS A N 1
ATOM 2817 C CA . HIS A 1 372 ? 7.233 11.832 -24.095 1.00 77.25 372 HIS A CA 1
ATOM 2818 C C . HIS A 1 372 ? 7.550 13.189 -24.740 1.00 77.25 372 HIS A C 1
ATOM 2820 O O . HIS A 1 372 ? 6.651 13.881 -25.229 1.00 77.25 372 HIS A O 1
ATOM 2826 N N . THR A 1 373 ? 8.824 13.591 -24.714 1.00 72.94 373 THR A N 1
ATOM 2827 C CA . THR A 1 373 ? 9.280 14.888 -25.239 1.00 72.94 373 THR A CA 1
ATOM 2828 C C . THR A 1 373 ? 10.335 14.673 -26.315 1.00 72.94 373 THR A C 1
ATOM 2830 O O . THR A 1 373 ? 11.526 14.716 -26.025 1.00 72.94 373 THR A O 1
ATOM 2833 N N . CYS A 1 374 ? 9.905 14.485 -27.565 1.00 76.31 374 CYS A N 1
ATOM 2834 C CA . CYS A 1 374 ? 10.848 14.407 -28.676 1.00 76.31 374 CYS A CA 1
ATOM 2835 C C . CYS A 1 374 ? 11.527 15.763 -28.893 1.00 76.31 374 CYS A C 1
ATOM 2837 O O . CYS A 1 374 ? 10.863 16.767 -29.180 1.00 76.31 374 CYS A O 1
ATOM 2839 N N . ASP A 1 375 ? 12.852 15.782 -28.828 1.00 69.94 375 ASP A N 1
ATOM 2840 C CA . ASP A 1 375 ? 13.673 16.876 -29.322 1.00 69.94 375 ASP A CA 1
ATOM 2841 C C . ASP A 1 375 ? 14.568 16.413 -30.482 1.00 69.94 375 ASP A C 1
ATOM 2843 O O . ASP A 1 375 ? 14.846 15.228 -30.663 1.00 69.94 375 ASP A O 1
ATOM 2847 N N . GLY A 1 376 ? 15.022 17.366 -31.299 1.00 76.31 376 GLY A N 1
ATOM 2848 C CA . GLY A 1 376 ? 15.901 17.100 -32.445 1.00 76.31 376 GLY A CA 1
ATOM 2849 C C . GLY A 1 376 ? 17.356 16.840 -32.054 1.00 76.31 376 GLY A C 1
ATOM 2850 O O . GLY A 1 376 ? 18.263 17.283 -32.763 1.00 76.31 376 GLY A O 1
ATOM 2851 N N . SER A 1 377 ? 17.571 16.207 -30.901 1.00 82.81 377 SER A N 1
ATOM 2852 C CA . SER A 1 377 ? 18.869 15.750 -30.422 1.00 82.81 377 SER A CA 1
ATOM 2853 C C . SER A 1 377 ? 19.400 14.622 -31.314 1.00 82.81 377 SER A C 1
ATOM 2855 O O . SER A 1 377 ? 18.637 13.878 -31.936 1.00 82.81 377 SER A O 1
ATOM 2857 N N . TYR A 1 378 ? 20.723 14.511 -31.411 1.00 85.12 378 TYR A N 1
ATOM 2858 C CA . TYR A 1 378 ? 21.393 13.476 -32.193 1.00 85.12 378 TYR A CA 1
ATOM 2859 C C . TYR A 1 378 ? 22.808 13.221 -31.674 1.00 85.12 378 TYR A C 1
ATOM 2861 O O . TYR A 1 378 ? 23.503 14.165 -31.285 1.00 85.12 378 TYR A O 1
ATOM 2869 N N . ASP A 1 379 ? 23.262 11.978 -31.805 1.00 85.75 379 ASP A N 1
ATOM 2870 C CA . ASP A 1 379 ? 24.683 11.637 -31.783 1.00 85.75 379 ASP A CA 1
ATOM 2871 C C . ASP A 1 379 ? 25.292 11.799 -33.183 1.00 85.75 379 ASP A C 1
ATOM 2873 O O . ASP A 1 379 ? 24.610 11.662 -34.204 1.00 85.75 379 ASP A O 1
ATOM 2877 N N . GLU A 1 380 ? 26.592 12.095 -33.258 1.00 88.81 380 GLU A N 1
ATOM 2878 C CA . GLU A 1 380 ? 27.320 12.209 -34.527 1.00 88.81 380 GLU A CA 1
ATOM 2879 C C . GLU A 1 380 ? 28.501 11.229 -34.568 1.00 88.81 380 GLU A C 1
ATOM 2881 O O . GLU A 1 380 ? 29.496 11.403 -33.863 1.00 88.81 380 GLU A O 1
ATOM 2886 N N . TYR A 1 381 ? 28.404 10.215 -35.432 1.00 84.06 381 TYR A N 1
ATOM 2887 C CA . TYR A 1 381 ? 29.450 9.215 -35.666 1.00 84.06 381 TYR A CA 1
ATOM 2888 C C . TYR A 1 381 ? 29.927 9.299 -37.119 1.00 84.06 381 TYR A C 1
ATOM 2890 O O . TYR A 1 381 ? 29.121 9.304 -38.046 1.00 84.06 381 TYR A O 1
ATOM 2898 N N . ASP A 1 382 ? 31.243 9.408 -37.327 1.00 84.69 382 ASP A N 1
ATOM 2899 C CA . ASP A 1 382 ? 31.893 9.533 -38.646 1.00 84.69 382 ASP A CA 1
ATOM 2900 C C . ASP A 1 382 ? 31.286 10.609 -39.586 1.00 84.69 382 ASP A C 1
ATOM 2902 O O . ASP A 1 382 ? 31.365 10.512 -40.812 1.00 84.69 382 ASP A O 1
ATOM 2906 N N . GLY A 1 383 ? 30.711 11.677 -39.016 1.00 84.94 383 GLY A N 1
ATOM 2907 C CA . GLY A 1 383 ? 30.063 12.773 -39.754 1.00 84.94 383 GLY A CA 1
ATOM 2908 C C . GLY A 1 383 ? 28.617 12.493 -40.183 1.00 84.94 383 GLY A C 1
ATOM 2909 O O . GLY A 1 383 ? 28.033 13.282 -40.929 1.00 84.94 383 GLY A O 1
ATOM 2910 N N . HIS A 1 384 ? 28.034 11.386 -39.719 1.00 84.00 384 HIS A N 1
ATOM 2911 C CA . HIS A 1 384 ? 26.622 11.050 -39.862 1.00 84.00 384 HIS A CA 1
ATOM 2912 C C . HIS A 1 384 ? 25.881 11.321 -38.552 1.00 84.00 384 HIS A C 1
ATOM 2914 O O . HIS A 1 384 ? 26.374 10.991 -37.475 1.00 84.00 384 HIS A O 1
ATOM 2920 N N . LYS A 1 385 ? 24.690 11.919 -38.654 1.00 86.75 385 LYS A N 1
ATOM 2921 C CA . LYS A 1 385 ? 23.810 12.173 -37.510 1.00 86.75 385 LYS A CA 1
ATOM 2922 C C . LYS A 1 385 ? 22.870 10.999 -37.290 1.00 86.75 385 LYS A C 1
ATOM 2924 O O . LYS A 1 385 ? 22.281 10.508 -38.249 1.00 86.75 385 LYS A O 1
ATOM 2929 N N . TYR A 1 386 ? 22.697 10.635 -36.031 1.00 83.44 386 TYR A N 1
ATOM 2930 C CA . TYR A 1 386 ? 21.776 9.615 -35.556 1.00 83.44 386 TYR A CA 1
ATOM 2931 C C . TYR A 1 386 ? 20.844 10.298 -34.561 1.00 83.44 386 TYR A C 1
ATOM 2933 O O . TYR A 1 386 ? 21.224 10.546 -33.419 1.00 83.44 386 TYR A O 1
ATOM 2941 N N . TYR A 1 387 ? 19.669 10.712 -35.034 1.00 81.44 387 TYR A N 1
ATOM 2942 C CA . TYR A 1 387 ? 18.680 11.389 -34.200 1.00 81.44 387 TYR A CA 1
ATOM 2943 C C . TYR A 1 387 ? 18.104 10.403 -33.179 1.00 81.44 387 TYR A C 1
ATOM 2945 O O . TYR A 1 387 ? 17.719 9.298 -33.552 1.00 81.44 387 TYR A O 1
ATOM 2953 N N . HIS A 1 388 ? 18.026 10.798 -31.904 1.00 79.00 388 HIS A N 1
ATOM 2954 C CA . HIS A 1 388 ? 17.499 9.909 -30.855 1.00 79.00 388 HIS A CA 1
ATOM 2955 C C . HIS A 1 388 ? 15.993 9.645 -31.028 1.00 79.00 388 HIS A C 1
ATOM 2957 O O . HIS A 1 388 ? 15.499 8.601 -30.620 1.00 79.00 388 HIS A O 1
ATOM 2963 N N . HIS A 1 389 ? 15.283 10.575 -31.675 1.00 80.12 389 HIS A N 1
ATOM 2964 C CA . HIS A 1 389 ? 13.848 10.511 -31.951 1.00 80.12 389 HIS A CA 1
ATOM 2965 C C . HIS A 1 389 ? 13.577 10.454 -33.468 1.00 80.12 389 HIS A C 1
ATOM 2967 O O . HIS A 1 389 ? 12.878 11.308 -33.998 1.00 80.12 389 HIS A O 1
ATOM 2973 N N . ASP A 1 390 ? 14.175 9.498 -34.183 1.00 77.62 390 ASP A N 1
ATOM 2974 C CA . ASP A 1 390 ? 13.851 9.167 -35.586 1.00 77.62 390 ASP A CA 1
ATOM 2975 C C . ASP A 1 390 ? 12.879 7.977 -35.603 1.00 77.62 390 ASP A C 1
ATOM 2977 O O . ASP A 1 390 ? 13.277 6.813 -35.690 1.00 77.62 390 ASP A O 1
ATOM 2981 N N . HIS A 1 391 ? 11.590 8.264 -35.410 1.00 78.00 391 HIS A N 1
ATOM 2982 C CA . HIS A 1 391 ? 10.565 7.235 -35.220 1.00 78.00 391 HIS A CA 1
ATOM 2983 C C . HIS A 1 391 ? 10.088 6.633 -36.547 1.00 78.00 391 HIS A C 1
ATOM 2985 O O . HIS A 1 391 ? 9.541 5.526 -36.553 1.00 78.00 391 HIS A O 1
ATOM 2991 N N . ASN A 1 392 ? 10.271 7.343 -37.666 1.00 81.75 392 ASN A N 1
ATOM 2992 C CA . ASN A 1 392 ? 9.938 6.834 -38.997 1.00 81.75 392 ASN A CA 1
ATOM 2993 C C . ASN A 1 392 ? 11.130 6.137 -39.702 1.00 81.75 392 ASN A C 1
ATOM 2995 O O . ASN A 1 392 ? 10.909 5.376 -40.650 1.00 81.75 392 ASN A O 1
ATOM 2999 N N . GLY A 1 393 ? 12.360 6.329 -39.209 1.00 80.81 393 GLY A N 1
ATOM 3000 C CA . GLY A 1 393 ? 13.590 5.726 -39.722 1.00 80.81 393 GLY A CA 1
ATOM 3001 C C . GLY A 1 393 ? 14.123 6.377 -41.003 1.00 80.81 393 GLY A C 1
ATOM 3002 O O . GLY A 1 393 ? 14.789 5.697 -41.792 1.00 80.81 393 GLY A O 1
ATOM 3003 N N . ASP A 1 394 ? 13.791 7.646 -41.267 1.00 86.88 394 ASP A N 1
ATOM 3004 C CA . ASP A 1 394 ? 14.192 8.374 -42.479 1.00 86.88 394 ASP A CA 1
ATOM 3005 C C . ASP A 1 394 ? 15.525 9.141 -42.350 1.00 86.88 394 ASP A C 1
ATOM 3007 O O . ASP A 1 394 ? 16.091 9.580 -43.360 1.00 86.88 394 ASP A O 1
ATOM 3011 N N . GLY A 1 395 ? 16.077 9.227 -41.134 1.00 82.50 395 GLY A N 1
ATOM 3012 C CA . GLY A 1 395 ? 17.329 9.910 -40.817 1.00 82.50 395 GLY A CA 1
ATOM 3013 C C . GLY A 1 395 ? 17.195 11.418 -40.573 1.00 82.50 395 GLY A C 1
ATOM 3014 O O . GLY A 1 395 ? 18.220 12.107 -40.512 1.00 82.50 395 GLY A O 1
ATOM 3015 N N . ILE A 1 396 ? 15.977 11.963 -40.472 1.00 83.69 396 ILE A N 1
ATOM 3016 C CA . ILE A 1 396 ? 15.706 13.400 -40.343 1.00 83.69 396 ILE A CA 1
ATOM 3017 C C . ILE A 1 396 ? 14.613 13.658 -39.299 1.00 83.69 396 ILE A C 1
ATOM 3019 O O . ILE A 1 396 ? 13.428 13.613 -39.617 1.00 83.69 396 ILE A O 1
ATOM 3023 N N . PHE A 1 397 ? 14.998 14.117 -38.102 1.00 84.44 397 PHE A N 1
ATOM 3024 C CA . PHE A 1 397 ? 14.019 14.599 -37.119 1.00 84.44 397 PHE A CA 1
ATOM 3025 C C . PHE A 1 397 ? 13.103 15.687 -37.704 1.00 84.44 397 PHE A C 1
ATOM 3027 O O . PHE A 1 397 ? 13.548 16.794 -38.046 1.00 84.44 397 PHE A O 1
ATOM 3034 N N . ASN A 1 398 ? 11.814 15.376 -37.795 1.00 84.44 398 ASN A N 1
ATOM 3035 C CA . ASN A 1 398 ? 10.789 16.242 -38.350 1.00 84.44 398 ASN A CA 1
ATOM 3036 C C . ASN A 1 398 ? 9.463 16.131 -37.563 1.00 84.44 398 ASN A C 1
ATOM 3038 O O . ASN A 1 398 ? 9.442 15.737 -36.402 1.00 84.44 398 ASN A O 1
ATOM 3042 N N . GLN A 1 399 ? 8.344 16.591 -38.136 1.00 82.19 399 GLN A N 1
ATOM 3043 C CA . GLN A 1 399 ? 7.056 16.593 -37.430 1.00 82.19 399 GLN A CA 1
ATOM 3044 C C . GLN A 1 399 ? 6.409 15.199 -37.351 1.00 82.19 399 GLN A C 1
ATOM 3046 O O . GLN A 1 399 ? 5.594 14.969 -36.458 1.00 82.19 399 GLN A O 1
ATOM 3051 N N . GLU A 1 400 ? 6.753 14.285 -38.261 1.00 82.12 400 GLU A N 1
ATOM 3052 C CA . GLU A 1 400 ? 6.253 12.905 -38.266 1.00 82.12 400 GLU A CA 1
ATOM 3053 C C . GLU A 1 400 ? 6.842 12.069 -37.116 1.00 82.12 400 GLU A C 1
ATOM 3055 O O . GLU A 1 400 ? 6.202 11.116 -36.678 1.00 82.12 400 GLU A O 1
ATOM 3060 N N . ASP A 1 401 ? 7.978 12.492 -36.551 1.00 78.69 401 ASP A N 1
ATOM 3061 C CA . ASP A 1 401 ? 8.621 11.852 -35.399 1.00 78.69 401 ASP A CA 1
ATOM 3062 C C . ASP A 1 401 ? 8.096 12.308 -34.035 1.00 78.69 401 ASP A C 1
ATOM 3064 O O . ASP A 1 401 ? 8.481 11.749 -33.009 1.00 78.69 401 ASP A O 1
ATOM 3068 N N . ILE A 1 402 ? 7.257 13.348 -33.978 1.00 79.31 402 ILE A N 1
ATOM 3069 C CA . ILE A 1 402 ? 6.822 13.927 -32.701 1.00 79.31 402 ILE A CA 1
ATOM 3070 C C . ILE A 1 402 ? 5.703 13.075 -32.094 1.00 79.31 402 ILE A C 1
ATOM 3072 O O . ILE A 1 402 ? 4.510 13.352 -32.269 1.00 79.31 402 ILE A O 1
ATOM 3076 N N . ILE A 1 403 ? 6.092 12.077 -31.301 1.00 78.31 403 ILE A N 1
ATOM 3077 C CA . ILE A 1 403 ? 5.200 11.463 -30.317 1.00 78.31 403 ILE A CA 1
ATOM 3078 C C . ILE A 1 403 ? 5.074 12.379 -29.089 1.00 78.31 403 ILE A C 1
ATOM 3080 O O . ILE A 1 403 ? 6.009 13.057 -28.673 1.00 78.31 403 ILE A O 1
ATOM 3084 N N . THR A 1 404 ? 3.870 12.447 -28.520 1.00 79.81 404 THR A N 1
ATOM 3085 C CA . THR A 1 404 ? 3.568 13.258 -27.313 1.00 79.81 404 THR A CA 1
ATOM 3086 C C . THR A 1 404 ? 3.181 12.402 -26.108 1.00 79.81 404 THR A C 1
ATOM 3088 O O . THR A 1 404 ? 2.995 12.909 -24.998 1.00 79.81 404 THR A O 1
ATOM 3091 N N . ARG A 1 405 ? 3.042 11.099 -26.352 1.00 81.94 405 ARG A N 1
ATOM 3092 C CA . ARG A 1 405 ? 2.773 10.029 -25.405 1.00 81.94 405 ARG A CA 1
ATOM 3093 C C . ARG A 1 405 ? 3.586 8.821 -25.845 1.00 81.94 405 ARG A C 1
ATOM 3095 O O . ARG A 1 405 ? 3.551 8.484 -27.026 1.00 81.94 405 ARG A O 1
ATOM 3102 N N . GLU A 1 406 ? 4.272 8.206 -24.902 1.00 82.31 406 GLU A N 1
ATOM 3103 C CA . GLU A 1 406 ? 4.904 6.894 -25.042 1.00 82.31 406 GLU A CA 1
ATOM 3104 C C . GLU A 1 406 ? 4.081 5.890 -24.232 1.00 82.31 406 GLU A C 1
ATOM 3106 O O . GLU A 1 406 ? 3.425 6.282 -23.261 1.00 82.31 406 GLU A O 1
ATOM 3111 N N . THR A 1 407 ? 4.028 4.635 -24.682 1.00 85.56 407 THR A N 1
ATOM 3112 C CA . THR A 1 407 ? 3.183 3.588 -24.093 1.00 85.56 407 THR A CA 1
ATOM 3113 C C . THR A 1 407 ? 3.890 2.243 -24.118 1.00 85.56 407 THR A C 1
ATOM 3115 O O . THR A 1 407 ? 4.159 1.726 -25.207 1.00 85.56 407 THR A O 1
ATOM 3118 N N . ASP A 1 408 ? 4.068 1.634 -22.950 1.00 83.81 408 ASP A N 1
ATOM 3119 C CA . ASP A 1 408 ? 4.818 0.383 -22.800 1.00 83.81 408 ASP A CA 1
ATOM 3120 C C . ASP A 1 408 ? 3.932 -0.733 -22.249 1.00 83.81 408 ASP A C 1
ATOM 3122 O O . ASP A 1 408 ? 2.917 -0.500 -21.585 1.00 83.81 408 ASP A O 1
ATOM 3126 N N . HIS A 1 409 ? 4.308 -1.972 -22.556 1.00 87.12 409 HIS A N 1
ATOM 3127 C CA . HIS A 1 409 ? 3.535 -3.173 -22.252 1.00 87.12 409 HIS A CA 1
ATOM 3128 C C . HIS A 1 409 ? 4.459 -4.332 -21.859 1.00 87.12 409 HIS A C 1
ATOM 3130 O O . HIS A 1 409 ? 4.698 -5.244 -22.654 1.00 87.12 409 HIS A O 1
ATOM 3136 N N . SER A 1 410 ? 4.934 -4.334 -20.619 1.00 86.69 410 SER A N 1
ATOM 3137 C CA . SER A 1 410 ? 5.831 -5.382 -20.131 1.00 86.69 410 SER A CA 1
ATOM 3138 C C . SER A 1 410 ? 5.067 -6.584 -19.570 1.00 86.69 410 SER A C 1
ATOM 3140 O O . SER A 1 410 ? 3.944 -6.481 -19.058 1.00 86.69 410 SER A O 1
ATOM 3142 N N . THR A 1 411 ? 5.676 -7.767 -19.672 1.00 88.50 411 THR A N 1
ATOM 3143 C CA . THR A 1 411 ? 5.141 -9.021 -19.119 1.00 88.50 411 THR A CA 1
ATOM 3144 C C . THR A 1 411 ? 6.212 -9.762 -18.329 1.00 88.50 411 THR A C 1
ATOM 3146 O O . THR A 1 411 ? 7.404 -9.645 -18.618 1.00 88.50 411 THR A O 1
ATOM 3149 N N . TYR A 1 412 ? 5.789 -10.512 -17.308 1.00 88.06 412 TYR A N 1
ATOM 3150 C CA . TYR A 1 412 ? 6.709 -11.116 -16.344 1.00 88.06 412 TYR A CA 1
ATOM 3151 C C . TYR A 1 412 ? 6.332 -12.562 -16.022 1.00 88.06 412 TYR A C 1
ATOM 3153 O O . TYR A 1 412 ? 5.203 -12.859 -15.610 1.00 88.06 412 TYR A O 1
ATOM 3161 N N . SER A 1 413 ? 7.314 -13.459 -16.128 1.00 88.94 413 SER A N 1
ATOM 3162 C CA . SER A 1 413 ? 7.188 -14.856 -15.699 1.00 88.94 413 SER A CA 1
ATOM 3163 C C . SER A 1 413 ? 7.784 -15.043 -14.303 1.00 88.94 413 SER A C 1
ATOM 3165 O O . SER A 1 413 ? 8.738 -14.367 -13.914 1.00 88.94 413 SER A O 1
ATOM 3167 N N . TYR A 1 414 ? 7.249 -15.996 -13.536 1.00 89.94 414 TYR A N 1
ATOM 3168 C CA . TYR A 1 414 ? 7.695 -16.276 -12.168 1.00 89.94 414 TYR A CA 1
ATOM 3169 C C . TYR A 1 414 ? 7.979 -17.755 -11.947 1.00 89.94 414 TYR A C 1
ATOM 3171 O O . TYR A 1 414 ? 7.228 -18.635 -12.370 1.00 89.94 414 TYR A O 1
ATOM 3179 N N . SER A 1 415 ? 9.033 -18.018 -11.180 1.00 88.31 415 SER A N 1
ATOM 3180 C CA . SER A 1 415 ? 9.341 -19.347 -10.666 1.00 88.31 415 SER A CA 1
ATOM 3181 C C . SER A 1 415 ? 8.328 -19.800 -9.604 1.00 88.31 415 SER A C 1
ATOM 3183 O O . SER A 1 415 ? 7.636 -19.002 -8.975 1.00 88.31 415 SER A O 1
ATOM 3185 N N . ALA A 1 416 ? 8.303 -21.102 -9.312 1.00 88.62 416 ALA A N 1
ATOM 3186 C CA . ALA A 1 416 ? 7.510 -21.656 -8.212 1.00 88.62 416 ALA A CA 1
ATOM 3187 C C . ALA A 1 416 ? 8.092 -21.375 -6.804 1.00 88.62 416 ALA A C 1
ATOM 3189 O O . ALA A 1 416 ? 7.591 -21.919 -5.820 1.00 88.62 416 ALA A O 1
ATOM 3190 N N . ARG A 1 417 ? 9.174 -20.588 -6.679 1.00 89.12 417 ARG A N 1
ATOM 3191 C CA . ARG A 1 417 ? 9.815 -20.276 -5.390 1.00 89.12 417 ARG A CA 1
ATOM 3192 C C . ARG A 1 417 ? 9.355 -18.923 -4.861 1.00 89.12 417 ARG A C 1
ATOM 3194 O O . ARG A 1 417 ? 9.381 -17.927 -5.579 1.00 89.12 417 ARG A O 1
ATOM 3201 N N . GLU A 1 418 ? 8.968 -18.894 -3.588 1.00 88.06 418 GLU A N 1
ATOM 3202 C CA . GLU A 1 418 ? 8.558 -17.667 -2.903 1.00 88.06 418 GLU A CA 1
ATOM 3203 C C . GLU A 1 418 ? 9.737 -16.697 -2.718 1.00 88.06 418 GLU A C 1
ATOM 3205 O O . GLU A 1 418 ? 10.859 -17.100 -2.393 1.00 88.06 418 GLU A O 1
ATOM 3210 N N . ASN A 1 419 ? 9.471 -15.402 -2.887 1.00 84.25 419 ASN A N 1
ATOM 3211 C CA . ASN A 1 419 ? 10.420 -14.322 -2.655 1.00 84.25 419 ASN A CA 1
ATOM 3212 C C . ASN A 1 419 ? 10.560 -14.038 -1.148 1.00 84.25 419 ASN A C 1
ATOM 3214 O O . ASN A 1 419 ? 10.049 -13.046 -0.627 1.00 84.25 419 ASN A O 1
ATOM 3218 N N . LYS A 1 420 ? 11.289 -14.905 -0.436 1.00 82.00 420 LYS A N 1
ATOM 3219 C CA . LYS A 1 420 ? 11.600 -14.699 0.991 1.00 82.00 420 LYS A CA 1
ATOM 3220 C C . LYS A 1 420 ? 12.436 -13.447 1.275 1.00 82.00 420 LYS A C 1
ATOM 3222 O O . LYS A 1 420 ? 12.453 -12.986 2.410 1.00 82.00 420 LYS A O 1
ATOM 3227 N N . GLY A 1 421 ? 13.133 -12.906 0.273 1.00 70.06 421 GLY A N 1
ATOM 3228 C CA . GLY A 1 421 ? 13.937 -11.695 0.433 1.00 70.06 421 GLY A CA 1
ATOM 3229 C C . GLY A 1 421 ? 13.102 -10.417 0.556 1.00 70.06 421 GLY A C 1
ATOM 3230 O O . GLY A 1 421 ? 13.598 -9.419 1.076 1.00 70.06 421 GLY A O 1
ATOM 3231 N N . GLY A 1 422 ? 11.842 -10.440 0.100 1.00 65.69 422 GLY A N 1
ATOM 3232 C CA . GLY A 1 422 ? 10.856 -9.359 0.238 1.00 65.69 422 GLY A CA 1
ATOM 3233 C C . GLY A 1 422 ? 11.117 -8.101 -0.600 1.00 65.69 422 GLY A C 1
ATOM 3234 O O . GLY A 1 422 ? 10.205 -7.299 -0.787 1.00 65.69 422 GLY A O 1
ATOM 3235 N N . TYR A 1 423 ? 12.331 -7.942 -1.125 1.00 67.94 423 TYR A N 1
ATOM 3236 C CA . TYR A 1 423 ? 12.770 -6.797 -1.912 1.00 67.94 423 TYR A CA 1
ATOM 3237 C C . TYR A 1 423 ? 13.242 -7.233 -3.294 1.00 67.94 423 TYR A C 1
ATOM 3239 O O . TYR A 1 423 ? 13.784 -8.324 -3.470 1.00 67.94 423 TYR A O 1
ATOM 3247 N N . MET A 1 424 ? 13.014 -6.367 -4.274 1.00 65.19 424 MET A N 1
ATOM 3248 C CA . MET A 1 424 ? 13.328 -6.598 -5.679 1.00 65.19 424 MET A CA 1
ATOM 3249 C C . MET A 1 424 ? 14.427 -5.600 -6.070 1.00 65.19 424 MET A C 1
ATOM 3251 O O . MET A 1 424 ? 14.347 -4.422 -5.727 1.00 65.19 424 MET A O 1
ATOM 3255 N N . TYR A 1 425 ? 15.503 -6.095 -6.682 1.00 69.50 425 TYR A N 1
ATOM 3256 C CA . TYR A 1 425 ? 16.563 -5.270 -7.282 1.00 69.50 425 TYR A CA 1
ATOM 3257 C C . TYR A 1 425 ? 16.065 -4.745 -8.644 1.00 69.50 425 TYR A C 1
ATOM 3259 O O . TYR A 1 425 ? 15.226 -5.442 -9.216 1.00 69.50 425 TYR A O 1
ATOM 3267 N N . PRO A 1 426 ? 16.534 -3.602 -9.192 1.00 67.88 426 PRO A N 1
ATOM 3268 C CA . PRO A 1 426 ? 16.004 -3.018 -10.431 1.00 67.88 426 PRO A CA 1
ATOM 3269 C C . PRO A 1 426 ? 15.640 -4.020 -11.537 1.00 67.88 426 PRO A C 1
ATOM 3271 O O . PRO A 1 426 ? 14.465 -4.141 -11.852 1.00 67.88 426 PRO A O 1
ATOM 3274 N N . ILE A 1 427 ? 16.587 -4.845 -12.003 1.00 69.69 427 ILE A N 1
ATOM 3275 C CA . ILE A 1 427 ? 16.356 -5.833 -13.082 1.00 69.69 427 ILE A CA 1
ATOM 3276 C C . ILE A 1 427 ? 15.309 -6.922 -12.769 1.00 69.69 427 ILE A C 1
ATOM 3278 O O . ILE A 1 427 ? 14.860 -7.639 -13.653 1.00 69.69 427 ILE A O 1
ATOM 3282 N N . VAL A 1 428 ? 14.919 -7.082 -11.503 1.00 75.75 428 VAL A N 1
ATOM 3283 C CA . VAL A 1 428 ? 13.875 -8.028 -11.081 1.00 75.75 428 VAL A CA 1
ATOM 3284 C C . VAL A 1 428 ? 12.636 -7.315 -10.536 1.00 75.75 428 VAL A C 1
ATOM 3286 O O . VAL A 1 428 ? 11.900 -7.925 -9.764 1.00 75.75 428 VAL A O 1
ATOM 3289 N N . THR A 1 429 ? 12.422 -6.038 -10.879 1.00 82.31 429 THR A N 1
ATOM 3290 C CA . THR A 1 429 ? 11.347 -5.166 -10.368 1.00 82.31 429 THR A CA 1
ATOM 3291 C C . THR A 1 429 ? 10.405 -4.722 -11.496 1.00 82.31 429 THR A C 1
ATOM 3293 O O . THR A 1 429 ? 10.841 -3.951 -12.337 1.00 82.31 429 THR A O 1
ATOM 3296 N N . PRO A 1 430 ? 9.117 -5.126 -11.494 1.00 87.44 430 PRO A N 1
ATOM 3297 C CA . PRO A 1 430 ? 8.113 -4.611 -12.424 1.00 87.44 430 PRO A CA 1
ATOM 3298 C C . PRO A 1 430 ? 7.962 -3.088 -12.362 1.00 87.44 430 PRO A C 1
ATOM 3300 O O . PRO A 1 430 ? 7.978 -2.514 -11.270 1.00 87.44 430 PRO A O 1
ATOM 3303 N N . ASP A 1 431 ? 7.705 -2.459 -13.506 1.00 86.50 431 ASP A N 1
ATOM 3304 C CA . ASP A 1 431 ? 7.742 -1.000 -13.717 1.00 86.50 431 ASP A CA 1
ATOM 3305 C C . ASP A 1 431 ? 6.747 -0.229 -12.838 1.00 86.50 431 ASP A C 1
ATOM 3307 O O . ASP A 1 431 ? 6.995 0.919 -12.472 1.00 86.50 431 ASP A O 1
ATOM 3311 N N . ILE A 1 432 ? 5.671 -0.881 -12.379 1.00 89.31 432 ILE A N 1
ATOM 3312 C CA . ILE A 1 432 ? 4.744 -0.330 -11.371 1.00 89.31 432 ILE A CA 1
ATOM 3313 C C . ILE A 1 432 ? 5.449 0.081 -10.057 1.00 89.31 432 ILE A C 1
ATOM 3315 O O . ILE A 1 432 ? 4.899 0.856 -9.278 1.00 89.31 432 ILE A O 1
ATOM 3319 N N . PHE A 1 433 ? 6.659 -0.428 -9.806 1.00 87.12 433 PHE A N 1
ATOM 3320 C CA . PHE A 1 433 ? 7.527 -0.083 -8.677 1.00 87.12 433 PHE A CA 1
ATOM 3321 C C . PHE A 1 433 ? 8.813 0.673 -9.090 1.00 87.12 433 PHE A C 1
ATOM 3323 O O . PHE A 1 433 ? 9.658 0.917 -8.230 1.00 87.12 433 PHE A O 1
ATOM 3330 N N . GLY A 1 434 ? 8.989 1.015 -10.373 1.00 72.50 434 GLY A N 1
ATOM 3331 C CA . GLY A 1 434 ? 10.179 1.683 -10.942 1.00 72.50 434 GLY A CA 1
ATOM 3332 C C . GLY A 1 434 ? 9.867 2.981 -11.703 1.00 72.50 434 GLY A C 1
ATOM 3333 O O . GLY A 1 434 ? 10.703 3.507 -12.423 1.00 72.50 434 GLY A O 1
ATOM 3334 N N . SER A 1 435 ? 8.653 3.495 -11.540 1.00 59.78 435 SER A N 1
ATOM 3335 C CA . SER A 1 435 ? 7.980 4.486 -12.385 1.00 59.78 435 SER A CA 1
ATOM 3336 C C . SER A 1 435 ? 8.506 5.919 -12.410 1.00 59.78 435 SER A C 1
ATOM 3338 O O . SER A 1 435 ? 8.037 6.739 -13.197 1.00 59.78 435 SER A O 1
ATOM 3340 N N . SER A 1 436 ? 9.427 6.242 -11.514 1.00 56.38 436 SER A N 1
ATOM 3341 C CA . SER A 1 436 ? 10.121 7.529 -11.450 1.00 56.38 436 SER A CA 1
ATOM 3342 C C . SER A 1 436 ? 11.599 7.268 -11.160 1.00 56.38 436 SER A C 1
ATOM 3344 O O . SER A 1 436 ? 12.187 7.788 -10.208 1.00 56.38 436 SER A O 1
ATOM 3346 N N . ASP A 1 437 ? 12.156 6.338 -11.935 1.00 66.44 437 ASP A N 1
ATOM 3347 C CA . ASP A 1 437 ? 13.480 5.758 -11.761 1.00 66.44 437 ASP A CA 1
ATOM 3348 C C . ASP A 1 437 ? 13.677 5.225 -10.325 1.00 66.44 437 ASP A C 1
ATOM 3350 O O . ASP A 1 437 ? 13.033 4.279 -9.861 1.00 66.44 437 ASP A O 1
ATOM 3354 N N . VAL A 1 438 ? 14.567 5.876 -9.578 1.00 70.25 438 VAL A N 1
ATOM 3355 C CA . VAL A 1 438 ? 14.993 5.506 -8.231 1.00 70.25 438 VAL A CA 1
ATOM 3356 C C . VAL A 1 438 ? 13.929 5.775 -7.160 1.00 70.25 438 VAL A C 1
ATOM 3358 O O . VAL A 1 438 ? 13.926 5.085 -6.139 1.00 70.25 438 VAL A O 1
ATOM 3361 N N . PHE A 1 439 ? 13.037 6.759 -7.320 1.00 80.44 439 PHE A N 1
ATOM 3362 C CA . PHE A 1 439 ? 12.243 7.230 -6.175 1.00 80.44 439 PHE A CA 1
ATOM 3363 C C . PHE A 1 439 ? 11.204 6.201 -5.716 1.00 80.44 439 PHE A C 1
ATOM 3365 O O . PHE A 1 439 ? 11.181 5.839 -4.536 1.00 80.44 439 PHE A O 1
ATOM 3372 N N . ASP A 1 440 ? 10.381 5.685 -6.630 1.00 79.25 440 ASP A N 1
ATOM 3373 C CA . ASP A 1 440 ? 9.361 4.681 -6.302 1.00 79.25 440 ASP A CA 1
ATOM 3374 C C . ASP A 1 440 ? 9.976 3.337 -5.889 1.00 79.25 440 ASP A C 1
ATOM 3376 O O . ASP A 1 440 ? 9.489 2.701 -4.951 1.00 79.25 440 ASP A O 1
ATOM 3380 N N . GLN A 1 441 ? 11.130 2.972 -6.454 1.00 81.56 441 GLN A N 1
ATOM 3381 C CA . GLN A 1 441 ? 11.894 1.801 -6.026 1.00 81.56 441 GLN A CA 1
ATOM 3382 C C . GLN A 1 441 ? 12.338 1.909 -4.557 1.00 81.56 441 GLN A C 1
ATOM 3384 O O . GLN A 1 441 ? 12.151 0.968 -3.779 1.00 81.56 441 GLN A O 1
ATOM 3389 N N . LEU A 1 442 ? 12.844 3.075 -4.132 1.00 86.31 442 LEU A N 1
ATOM 3390 C CA . LEU A 1 442 ? 13.116 3.345 -2.715 1.00 86.31 442 LEU A CA 1
ATOM 3391 C C . LEU A 1 442 ? 11.825 3.253 -1.880 1.00 86.31 442 LEU A C 1
ATOM 3393 O O . LEU A 1 442 ? 11.845 2.692 -0.785 1.00 86.31 442 LEU A O 1
ATOM 3397 N N . GLY A 1 443 ? 10.689 3.739 -2.391 1.00 88.00 443 GLY A N 1
ATOM 3398 C CA . GLY A 1 443 ? 9.370 3.577 -1.764 1.00 88.00 443 GLY A CA 1
ATOM 3399 C C . GLY A 1 443 ? 8.977 2.108 -1.543 1.00 88.00 443 GLY A C 1
ATOM 3400 O O . GLY A 1 443 ? 8.486 1.745 -0.466 1.00 88.00 443 GLY A O 1
ATOM 3401 N N . GLN A 1 444 ? 9.259 1.240 -2.516 1.00 86.38 444 GLN A N 1
ATOM 3402 C CA . GLN A 1 444 ? 9.034 -0.201 -2.418 1.00 86.38 444 GLN A CA 1
ATOM 3403 C C . GLN A 1 444 ? 9.994 -0.877 -1.423 1.00 86.38 444 GLN A C 1
ATOM 3405 O O . GLN A 1 444 ? 9.572 -1.741 -0.6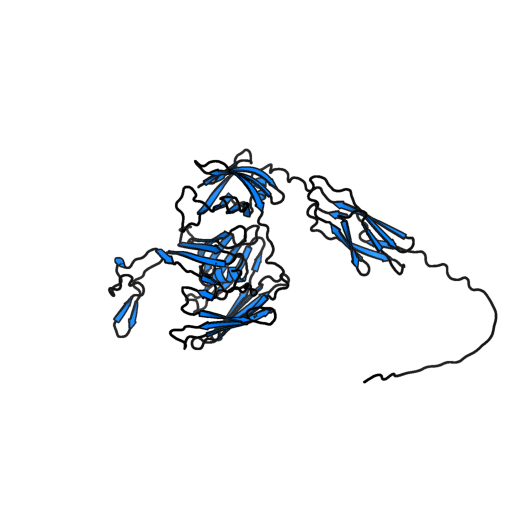54 1.00 86.38 444 GLN A O 1
ATOM 3410 N N . TRP A 1 445 ? 11.260 -0.453 -1.343 1.00 84.81 445 TRP A N 1
ATOM 3411 C CA . TRP A 1 445 ? 12.218 -0.957 -0.343 1.00 84.81 445 TRP A CA 1
ATOM 3412 C C . TRP A 1 445 ? 11.910 -0.497 1.090 1.00 84.81 445 TRP A C 1
ATOM 3414 O O . TRP A 1 445 ? 12.073 -1.251 2.053 1.00 84.81 445 TRP A O 1
ATOM 3424 N N . ILE A 1 446 ? 11.393 0.719 1.258 1.00 87.25 446 ILE A N 1
ATOM 3425 C CA . ILE A 1 446 ? 10.871 1.197 2.547 1.00 87.25 446 ILE A CA 1
ATOM 3426 C C . ILE A 1 446 ? 9.580 0.430 2.917 1.00 87.25 446 ILE A C 1
ATOM 3428 O O . ILE A 1 446 ? 9.273 0.267 4.101 1.00 87.25 446 ILE A O 1
ATOM 3432 N N . GLY A 1 447 ? 8.864 -0.106 1.921 1.00 85.06 447 GLY A N 1
ATOM 3433 C CA . GLY A 1 447 ? 7.637 -0.891 2.080 1.00 85.06 447 GLY A CA 1
ATOM 3434 C C . GLY A 1 447 ? 6.362 -0.045 2.127 1.00 85.06 447 GLY A C 1
ATOM 3435 O O . GLY A 1 447 ? 5.339 -0.515 2.621 1.00 85.06 447 GLY A O 1
ATOM 3436 N N . VAL A 1 448 ? 6.416 1.205 1.648 1.00 88.94 448 VAL A N 1
ATOM 3437 C CA . VAL A 1 448 ? 5.242 2.098 1.586 1.00 88.94 448 VAL A CA 1
ATOM 3438 C C . VAL A 1 448 ? 4.408 1.896 0.321 1.00 88.94 448 VAL A C 1
ATOM 3440 O O . VAL A 1 448 ? 3.229 2.232 0.339 1.00 88.94 448 VAL A O 1
ATOM 3443 N N . LEU A 1 449 ? 4.965 1.290 -0.734 1.00 90.25 449 LEU A N 1
ATOM 3444 C CA . LEU A 1 449 ? 4.240 0.940 -1.968 1.00 90.25 449 LEU A CA 1
ATOM 3445 C C . LEU A 1 449 ? 3.563 -0.449 -1.924 1.00 90.25 449 LEU A C 1
ATOM 3447 O O . LEU A 1 449 ? 3.175 -1.005 -2.949 1.00 90.25 449 LEU A O 1
ATOM 3451 N N . GLY A 1 450 ? 3.335 -0.991 -0.724 1.00 86.88 450 GLY A N 1
ATOM 3452 C CA . GLY A 1 450 ? 2.558 -2.216 -0.531 1.00 86.88 450 GLY A CA 1
ATOM 3453 C C . GLY A 1 450 ? 3.384 -3.496 -0.587 1.00 86.88 450 GLY A C 1
ATOM 3454 O O . GLY A 1 450 ? 4.558 -3.522 -0.215 1.00 86.88 450 GLY A O 1
ATOM 3455 N N . VAL A 1 451 ? 2.737 -4.604 -0.951 1.00 86.00 451 VAL A N 1
ATOM 3456 C CA . VAL A 1 451 ? 3.395 -5.918 -0.990 1.00 86.00 451 VAL A CA 1
ATOM 3457 C C . VAL A 1 451 ? 4.190 -6.113 -2.282 1.00 86.00 451 VAL A C 1
ATOM 3459 O O . VAL A 1 451 ? 3.749 -5.750 -3.370 1.00 86.00 451 VAL A O 1
ATOM 3462 N N . SER A 1 452 ? 5.368 -6.722 -2.153 1.00 86.69 452 SER A N 1
ATOM 3463 C CA . SER A 1 452 ? 6.181 -7.200 -3.277 1.00 86.69 452 SER A CA 1
ATOM 3464 C C . SER A 1 452 ? 5.540 -8.427 -3.951 1.00 86.69 452 SER A C 1
ATOM 3466 O O . SER A 1 452 ? 4.608 -9.032 -3.415 1.00 86.69 452 SER A O 1
ATOM 3468 N N . CYS A 1 453 ? 6.050 -8.816 -5.123 1.00 88.81 453 CYS A N 1
ATOM 3469 C CA . CYS A 1 453 ? 5.644 -10.055 -5.779 1.00 88.81 453 CYS A CA 1
ATOM 3470 C C . CYS A 1 453 ? 5.960 -11.267 -4.895 1.00 88.81 453 CYS A C 1
ATOM 3472 O O . CYS A 1 453 ? 7.064 -11.406 -4.364 1.00 88.81 453 CYS A O 1
ATOM 3474 N N . LYS A 1 454 ? 4.979 -12.163 -4.763 1.00 89.56 454 LYS A N 1
ATOM 3475 C CA . LYS A 1 454 ? 5.049 -13.344 -3.900 1.00 89.56 454 LYS A CA 1
ATOM 3476 C C . LYS A 1 454 ? 6.180 -14.297 -4.300 1.00 89.56 454 LYS A C 1
ATOM 3478 O O . LYS A 1 454 ? 6.746 -14.959 -3.432 1.00 89.56 454 LYS A O 1
ATOM 3483 N N . HIS A 1 455 ? 6.491 -14.397 -5.587 1.00 90.94 455 HIS A N 1
ATOM 3484 C CA . HIS A 1 455 ? 7.474 -15.333 -6.128 1.00 90.94 455 HIS A CA 1
ATOM 3485 C C . HIS A 1 455 ? 8.656 -14.610 -6.778 1.00 90.94 455 HIS A C 1
ATOM 3487 O O . HIS A 1 455 ? 8.573 -13.429 -7.110 1.00 90.94 455 HIS A O 1
ATOM 3493 N N . LEU A 1 456 ? 9.760 -15.331 -6.974 1.00 88.56 456 LEU A N 1
ATOM 3494 C CA . LEU A 1 456 ? 10.919 -14.824 -7.708 1.00 88.56 456 LEU A CA 1
ATOM 3495 C C . LEU A 1 456 ? 10.637 -14.837 -9.214 1.00 88.56 456 LEU A C 1
ATOM 3497 O O . LEU A 1 456 ? 10.258 -15.883 -9.753 1.00 88.56 456 LEU A O 1
ATOM 3501 N N . MET A 1 457 ? 10.818 -13.681 -9.855 1.00 87.94 457 MET A N 1
ATOM 3502 C CA . MET A 1 457 ? 10.727 -13.488 -11.305 1.00 87.94 457 MET A CA 1
ATOM 3503 C C . MET A 1 457 ? 11.737 -14.399 -12.015 1.00 87.94 457 MET A C 1
ATOM 3505 O O . MET A 1 457 ? 12.845 -14.571 -11.528 1.00 87.94 457 MET A O 1
ATOM 3509 N N . SER A 1 458 ? 11.366 -15.027 -13.125 1.00 84.75 458 SER A N 1
ATOM 3510 C CA . SER A 1 458 ? 12.274 -15.863 -13.931 1.00 84.75 458 SER A CA 1
ATOM 3511 C C . SER A 1 458 ? 12.678 -15.207 -15.251 1.00 84.75 458 SER A C 1
ATOM 3513 O O . SER A 1 458 ? 13.664 -15.614 -15.857 1.00 84.75 458 SER A O 1
ATOM 3515 N N . GLU A 1 459 ? 11.897 -14.225 -15.693 1.00 76.81 459 GLU A N 1
ATOM 3516 C CA . GLU A 1 459 ? 11.976 -13.582 -17.000 1.00 76.81 459 GLU A CA 1
ATOM 3517 C C . GLU A 1 459 ? 11.325 -12.199 -16.883 1.00 76.81 459 GLU A C 1
ATOM 3519 O O . GLU A 1 459 ? 10.257 -12.075 -16.270 1.00 76.81 459 GLU A O 1
ATOM 3524 N N . HIS A 1 460 ? 11.975 -11.194 -17.457 1.00 71.25 460 HIS A N 1
ATOM 3525 C CA . HIS A 1 460 ? 11.508 -9.816 -17.562 1.00 71.25 460 HIS A CA 1
ATOM 3526 C C . HIS A 1 460 ? 11.528 -9.475 -19.050 1.00 71.25 460 HIS A C 1
ATOM 3528 O O . HIS A 1 460 ? 12.595 -9.566 -19.646 1.00 71.25 460 HIS A O 1
ATOM 3534 N N . ALA A 1 461 ? 10.389 -9.136 -19.660 1.00 59.66 461 ALA A N 1
ATOM 3535 C CA . ALA A 1 461 ? 10.312 -8.999 -21.121 1.00 59.66 461 ALA A CA 1
ATOM 3536 C C . ALA A 1 461 ? 11.328 -7.996 -21.706 1.00 59.66 461 ALA A C 1
ATOM 3538 O O . ALA A 1 461 ? 11.876 -8.254 -22.771 1.00 59.66 461 ALA A O 1
ATOM 3539 N N . ASP A 1 462 ? 11.608 -6.908 -20.983 1.00 57.97 462 ASP A N 1
ATOM 3540 C CA . ASP A 1 462 ? 12.479 -5.810 -21.445 1.00 57.97 462 ASP A CA 1
ATOM 3541 C C . ASP A 1 462 ? 13.936 -5.917 -20.961 1.00 57.97 462 ASP A C 1
ATOM 3543 O O . ASP A 1 462 ? 14.721 -4.987 -21.124 1.00 57.97 462 ASP A O 1
ATOM 3547 N N . ALA A 1 463 ? 14.309 -7.036 -20.331 1.00 56.31 463 ALA A N 1
ATOM 3548 C CA . ALA A 1 463 ? 15.704 -7.350 -20.052 1.00 56.31 463 ALA A CA 1
ATOM 3549 C C . ALA A 1 463 ? 16.054 -8.640 -20.797 1.00 56.31 463 ALA A C 1
ATOM 3551 O O . ALA A 1 463 ? 15.550 -9.704 -20.444 1.00 56.31 463 ALA A O 1
ATOM 3552 N N . ASP A 1 464 ? 16.963 -8.562 -21.774 1.00 57.12 464 ASP A N 1
ATOM 3553 C CA . ASP A 1 464 ? 17.364 -9.665 -22.673 1.00 57.12 464 ASP A CA 1
ATOM 3554 C C . ASP A 1 464 ? 18.075 -10.858 -21.975 1.00 57.12 464 ASP A C 1
ATOM 3556 O O . ASP A 1 464 ? 18.756 -11.673 -22.607 1.00 57.12 464 ASP A O 1
ATOM 3560 N N . GLY A 1 465 ? 17.955 -10.968 -20.648 1.00 66.12 465 GLY A N 1
ATOM 3561 C CA . GLY A 1 465 ? 18.658 -11.914 -19.795 1.00 66.12 465 GLY A CA 1
ATOM 3562 C C . GLY A 1 465 ? 17.733 -12.831 -18.989 1.00 66.12 465 GLY A C 1
ATOM 3563 O O . GLY A 1 465 ? 16.886 -12.388 -18.212 1.00 66.12 465 GLY A O 1
ATOM 3564 N N . ALA A 1 466 ? 17.966 -14.141 -19.079 1.00 78.38 466 ALA A N 1
ATOM 3565 C CA . ALA A 1 466 ? 17.302 -15.128 -18.233 1.00 78.38 466 ALA A CA 1
ATOM 3566 C C . ALA A 1 466 ? 17.838 -15.074 -16.790 1.00 78.38 466 ALA A C 1
ATOM 3568 O O . ALA A 1 466 ? 19.055 -15.025 -16.571 1.00 78.38 466 ALA A O 1
ATOM 3569 N N . LEU A 1 467 ? 16.932 -15.142 -15.806 1.00 85.94 467 LEU A N 1
ATOM 3570 C CA . LEU A 1 467 ? 17.248 -15.033 -14.379 1.00 85.94 467 LEU A CA 1
ATOM 3571 C C . LEU A 1 467 ? 17.341 -16.414 -13.717 1.00 85.94 467 LEU A C 1
ATOM 3573 O O . LEU A 1 467 ? 16.382 -17.192 -13.721 1.00 85.94 467 LEU A O 1
ATOM 3577 N N . THR A 1 468 ? 18.467 -16.712 -13.062 1.00 88.25 468 THR A N 1
ATOM 3578 C CA . THR A 1 468 ? 18.607 -17.929 -12.240 1.00 88.25 468 THR A CA 1
ATOM 3579 C C . THR A 1 468 ? 19.085 -17.621 -10.822 1.00 88.25 468 THR A C 1
ATOM 3581 O O . THR A 1 468 ? 19.725 -16.605 -10.568 1.00 88.25 468 THR A O 1
ATOM 3584 N N . TYR A 1 469 ? 18.721 -18.479 -9.862 1.00 90.75 469 TYR A N 1
ATOM 3585 C CA . TYR A 1 469 ? 18.831 -18.179 -8.431 1.00 90.75 469 TYR A CA 1
ATOM 3586 C C . TYR A 1 469 ? 19.554 -19.273 -7.649 1.00 90.75 469 TYR A C 1
ATOM 3588 O O . TYR A 1 469 ? 19.264 -20.464 -7.799 1.00 90.75 469 TYR A O 1
ATOM 3596 N N . GLN A 1 470 ? 20.412 -18.851 -6.723 1.00 92.94 470 GLN A N 1
ATOM 3597 C CA . GLN A 1 470 ? 21.025 -19.701 -5.700 1.00 92.94 470 GLN A CA 1
ATOM 3598 C C . GLN A 1 470 ? 20.521 -19.277 -4.317 1.00 92.94 470 GLN A C 1
ATOM 3600 O O . GLN A 1 470 ? 20.140 -18.124 -4.118 1.00 92.94 470 GLN A O 1
ATOM 3605 N N . PHE A 1 471 ? 20.487 -20.211 -3.364 1.00 92.19 471 PHE A N 1
ATOM 3606 C CA . PHE A 1 471 ? 19.781 -20.039 -2.091 1.00 92.19 471 PHE A CA 1
ATOM 3607 C C . PHE A 1 471 ? 20.635 -20.450 -0.889 1.00 92.19 471 PHE A C 1
ATOM 3609 O O . PHE A 1 471 ? 21.473 -21.346 -0.999 1.00 92.19 471 PHE A O 1
ATOM 3616 N N . ASP A 1 472 ? 20.374 -19.849 0.274 1.00 91.69 472 ASP A N 1
ATOM 3617 C CA . ASP A 1 472 ? 20.840 -20.382 1.557 1.00 91.69 472 ASP A CA 1
ATOM 3618 C C . ASP A 1 472 ? 20.025 -21.615 2.007 1.00 91.69 472 ASP A C 1
ATOM 3620 O O . ASP A 1 472 ? 19.046 -22.025 1.375 1.00 91.69 472 ASP A O 1
ATOM 3624 N N . ALA A 1 473 ? 20.431 -22.222 3.126 1.00 92.06 473 ALA A N 1
ATOM 3625 C CA . ALA A 1 473 ? 19.781 -23.411 3.683 1.00 92.06 473 ALA A CA 1
ATOM 3626 C C . ALA A 1 473 ? 18.347 -23.168 4.205 1.00 92.06 473 ALA A C 1
ATOM 3628 O O . ALA A 1 473 ? 17.614 -24.128 4.439 1.00 92.06 473 ALA A O 1
ATOM 3629 N N . GLU A 1 474 ? 17.939 -21.911 4.388 1.00 89.06 474 GLU A N 1
ATOM 3630 C CA . GLU A 1 474 ? 16.601 -21.510 4.843 1.00 89.06 474 GLU A CA 1
ATOM 3631 C C . GLU A 1 474 ? 15.694 -21.087 3.669 1.00 89.06 474 GLU A C 1
ATOM 3633 O O . GLU A 1 474 ? 14.484 -20.886 3.840 1.00 89.06 474 GLU A O 1
ATOM 3638 N N . GLY A 1 475 ? 16.254 -21.012 2.458 1.00 88.56 475 GLY A N 1
ATOM 3639 C CA . GLY A 1 475 ? 15.560 -20.698 1.214 1.00 88.56 475 GLY A CA 1
ATOM 3640 C C . GLY A 1 475 ? 15.553 -19.215 0.838 1.00 88.56 475 GLY A C 1
ATOM 3641 O O . GLY A 1 475 ? 14.736 -18.835 0.004 1.00 88.56 475 GLY A O 1
ATOM 3642 N N . TYR A 1 476 ? 16.423 -18.383 1.417 1.00 89.62 476 TYR A N 1
ATOM 3643 C CA . TYR A 1 476 ? 16.621 -17.001 0.962 1.00 89.62 476 TYR A CA 1
ATOM 3644 C C . TYR A 1 476 ? 17.511 -16.980 -0.288 1.00 89.62 476 TYR A C 1
ATOM 3646 O O . TYR A 1 476 ? 18.522 -17.687 -0.297 1.00 89.62 476 TYR A O 1
ATOM 3654 N N . PRO A 1 477 ? 17.184 -16.201 -1.336 1.00 89.00 477 PRO A N 1
ATOM 3655 C CA . PRO A 1 477 ? 18.040 -16.081 -2.511 1.00 89.00 477 PRO A CA 1
ATOM 3656 C C . PRO A 1 477 ? 19.322 -15.324 -2.143 1.00 89.00 477 PRO A C 1
ATOM 3658 O O . PRO A 1 477 ? 19.264 -14.202 -1.651 1.00 89.00 477 PRO A O 1
ATOM 3661 N N . THR A 1 478 ? 20.484 -15.941 -2.347 1.00 91.50 478 THR A N 1
ATOM 3662 C CA . THR A 1 478 ? 21.808 -15.376 -2.014 1.00 91.50 478 THR A CA 1
ATOM 3663 C C . THR A 1 478 ? 22.597 -14.941 -3.239 1.00 91.50 478 THR A C 1
ATOM 3665 O O . THR A 1 478 ? 23.526 -14.140 -3.116 1.00 91.50 478 THR A O 1
ATOM 3668 N N . ARG A 1 479 ? 22.228 -15.444 -4.420 1.00 91.19 479 ARG A N 1
ATOM 3669 C CA . ARG A 1 479 ? 22.773 -15.018 -5.706 1.00 91.19 479 ARG A CA 1
ATOM 3670 C C . ARG A 1 479 ? 21.686 -15.034 -6.771 1.00 91.19 479 ARG A C 1
ATOM 3672 O O . ARG A 1 479 ? 20.880 -15.965 -6.799 1.00 91.19 479 ARG A O 1
ATOM 3679 N N . ILE A 1 480 ? 21.698 -14.012 -7.619 1.00 89.12 480 ILE A N 1
ATOM 3680 C CA . ILE A 1 480 ? 20.907 -13.926 -8.848 1.00 89.12 480 ILE A CA 1
ATOM 3681 C C . ILE A 1 480 ? 21.911 -13.835 -9.991 1.00 89.12 480 ILE A C 1
ATOM 3683 O O . ILE A 1 480 ? 22.731 -12.922 -10.003 1.00 89.12 480 ILE A O 1
ATOM 3687 N N . ASP A 1 481 ? 21.883 -14.794 -10.900 1.00 88.38 481 ASP A N 1
ATOM 3688 C CA . ASP A 1 481 ? 22.679 -14.805 -12.122 1.00 88.38 481 ASP A CA 1
ATOM 3689 C C . ASP A 1 481 ? 21.803 -14.272 -13.266 1.00 88.38 481 ASP A C 1
ATOM 3691 O O . ASP A 1 481 ? 20.713 -14.805 -13.496 1.00 88.38 481 ASP A O 1
ATOM 3695 N N . VAL A 1 482 ? 22.271 -13.220 -13.944 1.00 85.81 482 VAL A N 1
ATOM 3696 C CA . VAL A 1 482 ? 21.630 -12.609 -15.118 1.00 85.81 482 VAL A CA 1
ATOM 3697 C C . VAL A 1 482 ? 22.387 -13.101 -16.345 1.00 85.81 482 VAL A C 1
ATOM 3699 O O . VAL A 1 482 ? 23.609 -12.950 -16.413 1.00 85.81 482 VAL A O 1
ATOM 3702 N N . SER A 1 483 ? 21.685 -13.750 -17.275 1.00 83.12 483 SER A N 1
ATOM 3703 C CA . SER A 1 483 ? 22.332 -14.435 -18.397 1.00 83.12 483 SER A CA 1
ATOM 3704 C C . SER A 1 483 ? 21.751 -14.072 -19.758 1.00 83.12 483 SER A C 1
ATOM 3706 O O . SER A 1 483 ? 20.621 -14.449 -20.057 1.00 83.12 483 SER A O 1
ATOM 3708 N N . PHE A 1 484 ? 22.550 -13.397 -20.582 1.00 81.25 484 PHE A N 1
ATOM 3709 C CA . PHE A 1 484 ? 22.231 -12.983 -21.947 1.00 81.25 484 PHE A CA 1
ATOM 3710 C C . PHE A 1 484 ? 22.698 -14.083 -22.918 1.00 81.25 484 PHE A C 1
ATOM 3712 O O . PHE A 1 484 ? 23.902 -14.332 -23.034 1.00 81.25 484 PHE A O 1
ATOM 3719 N N . PRO A 1 485 ? 21.787 -14.822 -23.584 1.00 76.00 485 PRO A N 1
ATOM 3720 C CA . PRO A 1 485 ? 22.183 -15.940 -24.443 1.00 76.00 485 PRO A CA 1
ATOM 3721 C C . PRO A 1 485 ? 22.909 -15.496 -25.718 1.00 76.00 485 PRO A C 1
ATOM 3723 O O . PRO A 1 485 ? 23.703 -16.270 -26.257 1.00 76.00 485 PRO A O 1
ATOM 3726 N N . GLU A 1 486 ? 22.617 -14.283 -26.198 1.00 78.69 486 GLU A N 1
ATOM 3727 C CA . GLU A 1 486 ? 23.157 -13.733 -27.446 1.00 78.69 486 GLU A CA 1
ATOM 3728 C C . GLU A 1 486 ? 24.514 -13.038 -27.248 1.00 78.69 486 GLU A C 1
ATOM 3730 O O . GLU A 1 486 ? 25.412 -13.267 -28.060 1.00 78.69 486 GLU A O 1
ATOM 3735 N N . ASP A 1 487 ? 24.719 -12.327 -26.128 1.00 78.06 487 ASP A N 1
ATOM 3736 C CA . ASP A 1 487 ? 26.046 -11.868 -25.685 1.00 78.06 487 ASP A CA 1
ATOM 3737 C C . ASP A 1 487 ? 26.423 -12.380 -24.276 1.00 78.06 487 ASP A C 1
ATOM 3739 O O . ASP A 1 487 ? 26.230 -11.709 -23.260 1.00 78.06 487 ASP A O 1
ATOM 3743 N N . PRO A 1 488 ? 27.038 -13.575 -24.177 1.00 81.56 488 PRO A N 1
ATOM 3744 C CA . PRO A 1 488 ? 27.487 -14.112 -22.898 1.00 81.56 488 PRO A CA 1
ATOM 3745 C C . PRO A 1 488 ? 28.621 -13.331 -22.213 1.00 81.56 488 PRO A C 1
ATOM 3747 O O . PRO A 1 488 ? 29.028 -13.735 -21.116 1.00 81.56 488 PRO A O 1
ATOM 3750 N N . SER A 1 489 ? 29.188 -12.292 -22.842 1.00 80.25 489 SER A N 1
ATOM 3751 C CA . SER A 1 489 ? 30.215 -11.446 -22.225 1.00 80.25 489 SER A CA 1
ATOM 3752 C C . SER A 1 489 ? 29.618 -10.390 -21.289 1.00 80.25 489 SER A C 1
ATOM 3754 O O . SER A 1 489 ? 30.266 -10.044 -20.299 1.00 80.25 489 SER A O 1
ATOM 3756 N N . ASP A 1 490 ? 28.346 -10.040 -21.495 1.00 78.12 490 ASP A N 1
ATOM 3757 C CA . ASP A 1 490 ? 27.551 -9.171 -20.619 1.00 78.12 490 ASP A CA 1
ATOM 3758 C C . ASP A 1 490 ? 26.920 -9.925 -19.433 1.00 78.12 490 ASP A C 1
ATOM 3760 O O . ASP A 1 490 ? 26.181 -9.358 -18.635 1.00 78.12 490 ASP A O 1
ATOM 3764 N N . ASN A 1 491 ? 27.216 -11.217 -19.253 1.00 85.25 491 ASN A N 1
ATOM 3765 C CA . ASN A 1 491 ? 26.729 -11.986 -18.105 1.00 85.25 491 ASN A CA 1
ATOM 3766 C C . ASN A 1 491 ? 27.272 -11.437 -16.773 1.00 85.25 491 ASN A C 1
ATOM 3768 O O . ASN A 1 491 ? 28.480 -11.460 -16.512 1.00 85.25 491 ASN A O 1
ATOM 3772 N N . TRP A 1 492 ? 26.368 -11.063 -15.869 1.00 85.62 492 TRP A N 1
ATOM 3773 C CA . TRP A 1 492 ? 26.692 -10.538 -14.541 1.00 85.62 492 TRP A CA 1
ATOM 3774 C C . TRP A 1 492 ? 25.860 -11.210 -13.444 1.00 85.62 492 TRP A C 1
ATOM 3776 O O . TRP A 1 492 ? 24.962 -12.015 -13.698 1.00 85.62 492 TRP A O 1
ATOM 3786 N N . TYR A 1 493 ? 26.193 -10.938 -12.181 1.00 88.06 493 TYR A N 1
ATOM 3787 C CA . TYR A 1 493 ? 25.437 -11.495 -11.060 1.00 88.06 493 TYR A CA 1
ATOM 3788 C C . TYR A 1 493 ? 25.331 -10.549 -9.869 1.00 88.06 493 TYR A C 1
ATOM 3790 O O . TYR A 1 493 ? 26.176 -9.689 -9.623 1.00 88.06 493 TYR A O 1
ATOM 3798 N N . ILE A 1 494 ? 24.277 -10.761 -9.090 1.00 88.25 494 ILE A N 1
ATOM 3799 C CA . ILE A 1 494 ? 23.976 -10.064 -7.847 1.00 88.25 494 ILE A CA 1
ATOM 3800 C C . ILE A 1 494 ? 24.264 -11.015 -6.689 1.00 88.25 494 ILE A C 1
ATOM 3802 O O . ILE A 1 494 ? 23.834 -12.167 -6.716 1.00 88.25 494 ILE A O 1
ATOM 3806 N N . LEU A 1 495 ? 24.928 -10.533 -5.641 1.00 90.88 495 LEU A N 1
ATOM 3807 C CA . LEU A 1 495 ? 25.015 -11.205 -4.343 1.00 90.88 495 LEU A CA 1
ATOM 3808 C C . LEU A 1 495 ? 24.084 -10.531 -3.335 1.00 90.88 495 LEU A C 1
ATOM 3810 O O . LEU A 1 495 ? 23.998 -9.305 -3.284 1.00 90.88 495 LEU A O 1
ATOM 3814 N N . GLN A 1 496 ? 23.411 -11.330 -2.509 1.00 90.50 496 GLN A N 1
ATOM 3815 C CA . GLN A 1 496 ? 22.487 -10.865 -1.475 1.00 90.50 496 GLN A CA 1
ATOM 3816 C C . GLN A 1 496 ? 22.850 -11.473 -0.118 1.00 90.50 496 GLN A C 1
ATOM 3818 O O . GLN A 1 496 ? 23.146 -12.663 0.001 1.00 90.50 496 GLN A O 1
ATOM 3823 N N . THR A 1 497 ? 22.820 -10.647 0.926 1.00 91.12 497 THR A N 1
ATOM 3824 C CA . THR A 1 497 ? 23.069 -11.051 2.318 1.00 91.12 497 THR A CA 1
ATOM 3825 C C . THR A 1 497 ? 21.977 -10.509 3.229 1.00 91.12 497 THR A C 1
ATOM 3827 O O . THR A 1 497 ? 21.373 -9.480 2.921 1.00 91.12 497 THR A O 1
ATOM 3830 N N . TYR A 1 498 ? 21.735 -11.186 4.353 1.00 89.69 498 TYR A N 1
ATOM 3831 C CA . TYR A 1 498 ? 20.600 -10.925 5.239 1.00 89.69 498 TYR A CA 1
ATOM 3832 C C . TYR A 1 498 ? 21.002 -10.906 6.723 1.00 89.69 498 TYR A C 1
ATOM 3834 O O . TYR A 1 498 ? 22.026 -11.494 7.083 1.00 89.69 498 TYR A O 1
ATOM 3842 N N . GLU A 1 499 ? 20.192 -10.254 7.567 1.00 86.50 499 GLU A N 1
ATOM 3843 C CA . GLU A 1 499 ? 20.354 -10.128 9.032 1.00 86.50 499 GLU A CA 1
ATOM 3844 C C . GLU A 1 499 ? 19.062 -10.325 9.852 1.00 86.50 499 GLU A C 1
ATOM 3846 O O . GLU A 1 499 ? 17.948 -10.108 9.316 1.00 86.50 499 GLU A O 1
#

Sequence (499 aa):
MRMKSKIFTSFLLAAVLLSGCKKDDPAPDKATLSVSPQTAIAFTAAATETFTVKVVTNQPAWKAESSQSWCKVAAGEGQFTVSADPNTSETAPTPAVITVTAGSEKATIDVTQSAAGKEQYPDTEAKLKQAIAKVWTFAESSNYVSLEFTTDGLYTFLSKTPFTRAAENNIYLLSGAYSVAADLHELTLSDFGKITISDVGNGKASMTIAPTGGTPSAAELDEQRFVTPPASADKKIKRVESKEPTEGNGAIEYSYDANRRMSKIKVTQGGLTLEIPINYEDGKVWYQFEGGEVLGEPGVFKVTYTLNAAGLARSSVIQHKGVVLYKIYYTYNNQRQLVSYRMTDNAGKLDGFCNATWVNGNVVSTYSESVHTCDGSYDEYDGHKYYHHDHNGDGIFNQEDIITRETDHSTYSYSARENKGGYMYPIVTPDIFGSSDVFDQLGQWIGVLGVSCKHLMSEHADADGALTYQFDAEGYPTRIDVSFPEDPSDNWYILQTYE

Secondary structure (DSSP, 8-state):
---------------------PPPPPPPPPP-EEEES-S-EEE-TT----EEEEEEESSS--EEEESSTTEEEEEETTEEEEEEPPP-SSSPPPPEEEEEEETTEEEEEEEEE---PPPPPPSSHHHHHHHH-SEEEE-TTSSEEEEEE-TTSEEEEEESS--SS--BTTBEEEEEEEEE-TTSSEEEETTTEEEEEEEEETTEEEEEEEETTSPPEEEEEEE-----S---SSPPEEEEEEE-SSS---EEEEEE-TTS-EEEEEEEETTEEEEEE-EEETTEEEEEEEE-GGGSS-EEEEEEEEE-TTSSEEEEEEEETTEEEEEEEEEE-TT--EEEEEEE-TT--EEEEEEEEEETTEEEEEEEEE-------EEEETTEEEETT-SSSSSS--STT--S-EEE--BEEEEEEE-TT----GGGS-GGGTTTTHHHHHHHHHT-S-PPPSEEEEEETTS-SEEEEEE-TTS-EEEEEEE-SS-TTS-EEEEEEE-

InterPro domains:
  IPR013783 Immunoglobulin-like fold [G3DSA:2.60.40.10] (27-113)
  IPR024361 Bacteroidetes-Associated Carbohydrate-binding Often N-terminal [PF13004] (61-113)
  IPR024361 Bacteroidetes-Associated Carbohydrate-binding Often N-terminal [cd14948] (53-114)